Protein AF-A0A7C1Y4C8-F1 (afdb_monomer)

Secondary structure (DSSP, 8-state):
----HHHHHHHHHHHHHHHHHTT--HHHHHHHHHHHHHHHHHHHHHHHHHHHHHHT-HHHHHHHHHTTTTTT-SS--TT-SS--HHHHHHHHHHHHHHHHHH-HHHHHHHHTSSSHHHHHHHHHHHHHHTTTHIIIIIHHHHHHHHHHHTTSS-PPEEEETTEEEE-TTTHHHHHHHHHSPTTHHHHHHHHHHHHHHHHHHHHHHHHHHIIIIIIIHHH-TT--HHHHHHHHHHHHHHHHHHHHHHHHHHHHHGGG-HHHHHHHHHHHHHHHHHHHHHHHHH-TT--HHHHHHHHHHHHHHHHHHHHHHHHH-SSS-S---SHHHHHHHHS-HHHHHHHHHHHHHHHHHHHHHHSPPPPGGGTTTTSTTT--HHHHHHHHHT--HHHHHHHHHHHHHHHHHHHHHHHTT-

Radius of gyration: 23.5 Å; Cα contacts (8 Å, |Δi|>4): 437; chains: 1; bounding box: 60×48×64 Å

Sequence (410 aa):
FVLDAFWIGALLTVILTGIYTVLGGLRAVVYTDTAQTVILLIGSFFITFFGLQKLGGWSELQMICRDNAANFALWRPNTDPDFPWLGVLIASPIIGIWYWCTDQYIVQRALSAKDLKNARRGALWGSFLKVWPVMIFLVPGLIGYAMHQKGLIEIPTKITDGQQGLDGDQVFAVMVSSLLPAGLRGLVVGGLLAALMSSLSSLFNSCASLFTVDIYEKINPKASERHLVSVGRVATVVVVAMGIIWIPVMQRISQGGLYKYLQSVQGYLAPPITAVFLLGLFCKRINGKGAVAGLAIGFIVGMAKLIIQALTGGDDPYITSPGWLVYVGEYNFLFATGWLLLISILSIVGVSLLTAPPKYEKIAELTYATVTPEQRREIRESWGLAEVLLTVLVLGLVLGLYVYFSFWLR

Structure (mmCIF, N/CA/C/O backbone):
data_AF-A0A7C1Y4C8-F1
#
_entry.id   AF-A0A7C1Y4C8-F1
#
loop_
_atom_site.group_PDB
_atom_site.id
_atom_site.type_symbol
_atom_site.label_atom_id
_atom_site.label_alt_id
_atom_site.label_comp_id
_atom_site.label_asym_id
_atom_site.label_entity_id
_atom_site.label_seq_id
_atom_site.pdbx_PDB_ins_code
_atom_site.Cartn_x
_atom_site.Cartn_y
_atom_site.Cartn_z
_atom_site.occupancy
_atom_site.B_iso_or_equiv
_atom_site.auth_seq_id
_atom_site.auth_comp_id
_atom_site.auth_asym_id
_atom_site.auth_atom_id
_atom_site.pdbx_PDB_model_num
ATOM 1 N N . PHE A 1 1 ? 28.586 15.899 2.818 1.00 51.50 1 PHE A N 1
ATOM 2 C CA . PHE A 1 1 ? 27.221 16.171 2.334 1.00 51.50 1 PHE A CA 1
ATOM 3 C C . PHE A 1 1 ? 27.323 17.168 1.197 1.00 51.50 1 PHE A C 1
ATOM 5 O O . PHE A 1 1 ? 27.641 18.321 1.452 1.00 51.50 1 PHE A O 1
ATOM 12 N N . VAL A 1 2 ? 27.149 16.721 -0.045 1.00 50.31 2 VAL A N 1
ATOM 13 C CA . VAL A 1 2 ? 26.992 17.627 -1.191 1.00 50.31 2 VAL A CA 1
ATOM 14 C C . VAL A 1 2 ? 25.490 17.723 -1.442 1.00 50.31 2 VAL A C 1
ATOM 16 O O . VAL A 1 2 ? 24.830 16.691 -1.532 1.00 50.31 2 VAL A O 1
ATOM 19 N N . LEU A 1 3 ? 24.942 18.940 -1.468 1.00 66.25 3 LEU A N 1
ATOM 20 C CA . LEU A 1 3 ? 23.558 19.192 -1.877 1.00 66.25 3 LEU A CA 1
ATOM 21 C C . LEU A 1 3 ? 23.456 18.927 -3.382 1.00 66.25 3 LEU A C 1
ATOM 23 O O . LEU A 1 3 ? 23.720 19.809 -4.195 1.00 66.25 3 LEU A O 1
ATOM 27 N N . ASP A 1 4 ? 23.147 17.690 -3.745 1.00 74.50 4 ASP A N 1
ATOM 28 C CA . ASP A 1 4 ? 22.842 17.307 -5.117 1.00 74.50 4 ASP A CA 1
ATOM 29 C C . ASP A 1 4 ? 21.378 17.636 -5.472 1.00 74.50 4 ASP A C 1
ATOM 31 O O . ASP A 1 4 ? 20.583 18.104 -4.646 1.00 74.50 4 ASP A O 1
ATOM 35 N N . ALA A 1 5 ? 21.009 17.406 -6.733 1.00 74.69 5 ALA A N 1
ATOM 36 C CA . ALA A 1 5 ? 19.654 17.653 -7.220 1.00 74.69 5 ALA A CA 1
ATOM 37 C C . ALA A 1 5 ? 18.587 16.863 -6.437 1.00 74.69 5 ALA A C 1
ATOM 39 O O . ALA A 1 5 ? 17.460 17.340 -6.293 1.00 74.69 5 ALA A O 1
ATOM 40 N N . PHE A 1 6 ? 18.945 15.693 -5.894 1.00 77.81 6 PHE A N 1
ATOM 41 C CA . PHE A 1 6 ? 18.058 14.899 -5.052 1.00 77.81 6 PHE A CA 1
ATOM 42 C C . PHE A 1 6 ? 17.766 15.618 -3.731 1.00 77.81 6 PHE A C 1
ATOM 44 O O . PHE A 1 6 ? 16.597 15.820 -3.401 1.00 77.81 6 PHE A O 1
ATOM 51 N N . TRP A 1 7 ? 18.795 16.074 -3.008 1.00 80.94 7 TRP A N 1
ATOM 52 C CA . TRP A 1 7 ? 18.614 16.800 -1.747 1.00 80.94 7 TRP A CA 1
ATOM 53 C C . TRP A 1 7 ? 17.841 18.103 -1.934 1.00 80.94 7 TRP A C 1
ATOM 55 O O . TRP A 1 7 ? 16.947 18.403 -1.141 1.00 80.94 7 TRP A O 1
ATOM 65 N N . ILE A 1 8 ? 18.138 18.854 -2.997 1.00 81.94 8 ILE A N 1
ATOM 66 C CA . ILE A 1 8 ? 17.414 20.090 -3.318 1.00 81.94 8 ILE A CA 1
ATOM 67 C C . ILE A 1 8 ? 15.939 19.778 -3.595 1.00 81.94 8 ILE A C 1
ATOM 69 O O . ILE A 1 8 ? 15.065 20.407 -3.001 1.00 81.94 8 ILE A O 1
ATOM 73 N N . GLY A 1 9 ? 15.650 18.787 -4.445 1.00 81.38 9 GLY A N 1
ATOM 74 C CA . GLY A 1 9 ? 14.282 18.396 -4.786 1.00 81.38 9 GLY A CA 1
ATOM 75 C C . GLY A 1 9 ? 13.489 17.882 -3.583 1.00 81.38 9 GLY A C 1
ATOM 76 O O . GLY A 1 9 ? 12.346 18.298 -3.378 1.00 81.38 9 GLY A O 1
ATOM 77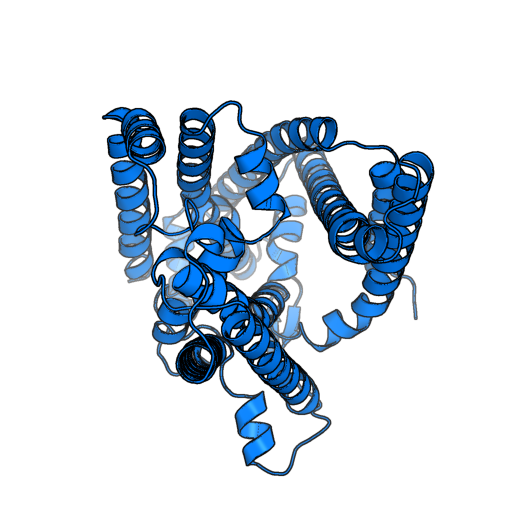 N N . ALA A 1 10 ? 14.098 17.031 -2.755 1.00 80.06 10 ALA A N 1
ATOM 78 C CA . ALA A 1 10 ? 13.474 16.478 -1.558 1.00 80.06 10 ALA A CA 1
ATOM 79 C C . ALA A 1 10 ? 13.148 17.574 -0.534 1.00 80.06 10 ALA A C 1
ATOM 81 O O . ALA A 1 10 ? 12.000 17.688 -0.101 1.00 80.06 10 ALA A O 1
ATOM 82 N N . LEU A 1 11 ? 14.124 18.424 -0.191 1.00 84.81 11 LEU A N 1
ATOM 83 C CA . LEU A 1 11 ? 13.928 19.508 0.774 1.00 84.81 11 LEU A CA 1
ATOM 84 C C . LEU A 1 11 ? 12.907 20.527 0.272 1.00 84.81 11 LEU A C 1
ATOM 86 O O . LEU A 1 11 ? 12.000 20.893 1.014 1.00 84.81 11 LEU A O 1
ATOM 90 N N . LEU A 1 12 ? 13.009 20.947 -0.991 1.00 84.38 12 LEU A N 1
ATOM 91 C CA . LEU A 1 12 ? 12.080 21.906 -1.583 1.00 84.38 12 LEU A CA 1
ATOM 92 C C . LEU A 1 12 ? 10.651 21.355 -1.586 1.00 84.38 12 LEU A C 1
ATOM 94 O O . LEU A 1 12 ? 9.732 22.050 -1.160 1.00 84.38 12 LEU A O 1
ATOM 98 N N . THR A 1 13 ? 10.460 20.093 -1.977 1.00 83.94 13 THR A N 1
ATOM 99 C CA . THR A 1 13 ? 9.134 19.455 -1.983 1.00 83.94 13 THR A CA 1
ATOM 100 C C . THR A 1 13 ? 8.558 19.356 -0.574 1.00 83.94 13 THR A C 1
ATOM 102 O O . THR A 1 13 ? 7.409 19.740 -0.357 1.00 83.94 13 THR A O 1
ATOM 105 N N . VAL A 1 14 ? 9.343 18.887 0.401 1.00 82.81 14 VAL A N 1
ATOM 106 C CA . VAL A 1 14 ? 8.894 18.722 1.791 1.00 82.81 14 VAL A CA 1
ATOM 107 C C . VAL A 1 14 ? 8.566 20.072 2.436 1.00 82.81 14 VAL A C 1
ATOM 109 O O . VAL A 1 14 ? 7.513 20.209 3.059 1.00 82.81 14 VAL A O 1
ATOM 112 N N . ILE A 1 15 ? 9.418 21.085 2.249 1.00 81.31 15 ILE A N 1
ATOM 113 C CA . ILE A 1 15 ? 9.235 22.421 2.834 1.00 81.31 15 ILE A CA 1
ATOM 114 C C . ILE A 1 15 ? 8.040 23.132 2.200 1.00 81.31 15 ILE A C 1
ATOM 116 O O . ILE A 1 15 ? 7.161 23.598 2.927 1.00 81.31 15 ILE A O 1
ATOM 120 N N . LEU A 1 16 ? 7.962 23.187 0.864 1.00 82.88 16 LEU A N 1
ATOM 121 C CA . LEU A 1 16 ? 6.824 23.809 0.181 1.00 82.88 16 LEU A CA 1
ATOM 122 C C . LEU A 1 16 ? 5.518 23.119 0.568 1.00 82.88 16 LEU A C 1
ATOM 124 O O . LEU A 1 16 ? 4.526 23.796 0.839 1.00 82.88 16 LEU A O 1
ATOM 128 N N . THR A 1 17 ? 5.542 21.788 0.674 1.00 80.56 17 THR A N 1
ATOM 129 C CA . THR A 1 17 ? 4.376 21.028 1.116 1.00 80.56 17 THR A CA 1
ATOM 130 C C . THR A 1 17 ? 3.965 21.370 2.535 1.00 80.56 17 THR A C 1
ATOM 132 O O . THR A 1 17 ? 2.789 21.644 2.773 1.00 80.56 17 THR A O 1
ATOM 135 N N . GLY A 1 18 ? 4.912 21.418 3.471 1.00 75.25 18 GLY A N 1
ATOM 136 C CA . GLY A 1 18 ? 4.643 21.829 4.846 1.00 75.25 18 GLY A CA 1
ATOM 137 C C . GLY A 1 18 ? 3.982 23.208 4.922 1.00 75.25 18 GLY A C 1
ATOM 138 O O . GLY A 1 18 ? 2.994 23.370 5.636 1.00 75.25 18 GLY A O 1
ATOM 139 N N . ILE A 1 19 ? 4.461 24.175 4.129 1.00 78.06 19 ILE A N 1
ATOM 140 C CA . ILE A 1 19 ? 3.929 25.546 4.106 1.00 78.06 19 ILE A CA 1
ATOM 141 C C . ILE A 1 19 ? 2.460 25.575 3.666 1.00 78.06 19 ILE A C 1
ATOM 143 O O . ILE A 1 19 ? 1.631 26.152 4.371 1.00 78.06 19 ILE A O 1
ATOM 147 N N . TYR A 1 20 ? 2.104 24.961 2.531 1.00 75.62 20 TYR A N 1
ATOM 148 C CA . TYR A 1 20 ? 0.720 25.050 2.048 1.00 75.62 20 TYR A CA 1
ATOM 149 C C . TYR A 1 20 ? -0.238 24.116 2.806 1.00 75.62 20 TYR A C 1
ATOM 151 O O . TYR A 1 20 ? -1.423 24.428 2.915 1.00 75.62 20 TYR A O 1
ATOM 159 N N . THR A 1 21 ? 0.253 23.012 3.386 1.00 73.56 21 THR A N 1
ATOM 160 C CA . THR A 1 21 ? -0.563 22.103 4.219 1.00 73.56 21 THR A CA 1
ATOM 161 C C . THR A 1 21 ? -1.145 22.824 5.428 1.00 73.56 21 THR A C 1
ATOM 163 O O . THR A 1 21 ? -2.288 22.594 5.799 1.00 73.56 21 THR A O 1
ATOM 166 N N . VAL A 1 22 ? -0.393 23.760 6.012 1.00 68.62 22 VAL A N 1
ATOM 167 C CA . VAL A 1 22 ? -0.859 24.586 7.139 1.00 68.62 22 VAL A CA 1
ATOM 168 C C . VAL A 1 22 ? -2.055 25.480 6.763 1.00 68.62 22 VAL A C 1
ATOM 170 O O . VAL A 1 22 ? -2.796 25.922 7.648 1.00 68.62 22 VAL A O 1
ATOM 173 N N . LEU A 1 23 ? -2.254 25.745 5.468 1.00 66.75 23 LEU A N 1
ATOM 174 C CA . LEU A 1 23 ? -3.291 26.631 4.933 1.00 66.75 23 LEU A CA 1
ATOM 175 C C . LEU A 1 23 ? -4.456 25.874 4.266 1.00 66.75 23 LEU A C 1
ATOM 177 O O . LEU A 1 23 ? -5.546 26.430 4.139 1.00 66.75 23 LEU A O 1
ATOM 181 N N . GLY A 1 24 ? -4.241 24.629 3.828 1.00 65.00 24 GLY A N 1
ATOM 182 C CA . GLY A 1 24 ? -5.200 23.840 3.053 1.00 65.00 24 GLY A CA 1
ATOM 183 C C . GLY A 1 24 ? -6.076 22.920 3.908 1.00 65.00 24 GLY A C 1
ATOM 184 O O . GLY A 1 24 ? -5.580 22.147 4.716 1.00 65.00 24 GLY A O 1
ATOM 185 N N . GLY A 1 25 ? -7.396 22.967 3.711 1.00 66.81 25 GLY A N 1
ATOM 186 C CA . GLY A 1 25 ? -8.341 22.023 4.326 1.00 66.81 25 GLY A CA 1
ATOM 187 C C . GLY A 1 25 ? -8.630 20.796 3.450 1.00 66.81 25 GLY A C 1
ATOM 188 O O . GLY A 1 25 ? -8.444 20.838 2.233 1.00 66.81 25 GLY A O 1
ATOM 189 N N . LEU A 1 26 ? -9.188 19.731 4.048 1.00 68.94 26 LEU A N 1
ATOM 190 C CA . LEU A 1 26 ? -9.503 18.447 3.388 1.00 68.94 26 LEU A CA 1
ATOM 191 C C . LEU A 1 26 ? -10.278 18.602 2.068 1.00 68.94 26 LEU A C 1
ATOM 193 O O . LEU A 1 26 ? -10.005 17.903 1.096 1.00 68.94 26 LEU A O 1
ATOM 197 N N . ARG A 1 27 ? -11.226 19.547 2.004 1.00 72.44 27 ARG A N 1
ATOM 198 C CA . ARG A 1 27 ? -12.011 19.807 0.789 1.00 72.44 27 ARG A CA 1
ATOM 199 C C . ARG A 1 27 ? -11.118 20.203 -0.387 1.00 72.44 27 ARG A C 1
ATOM 201 O O . ARG A 1 27 ? -11.294 19.657 -1.468 1.00 72.44 27 ARG A O 1
ATOM 208 N N . ALA A 1 28 ? -10.179 21.127 -0.183 1.00 71.38 28 ALA A N 1
ATOM 209 C CA . ALA A 1 28 ? -9.280 21.583 -1.242 1.00 71.38 28 ALA A CA 1
ATOM 210 C C . ALA A 1 28 ? -8.422 20.423 -1.770 1.00 71.38 28 ALA A C 1
ATOM 212 O O . ALA A 1 28 ? -8.345 20.237 -2.982 1.00 71.38 28 ALA A O 1
ATOM 213 N N . VAL A 1 29 ? -7.898 19.598 -0.856 1.00 71.44 29 VAL A N 1
ATOM 214 C CA . VAL A 1 29 ? -7.089 18.409 -1.170 1.00 71.44 29 VAL A CA 1
ATOM 215 C C . VAL A 1 29 ? -7.853 17.426 -2.065 1.00 71.44 29 VAL A C 1
ATOM 217 O O . VAL A 1 29 ? -7.333 16.963 -3.073 1.00 71.44 29 VAL A O 1
ATOM 220 N N . VAL A 1 30 ? -9.122 17.137 -1.759 1.00 78.75 30 VAL A N 1
ATOM 221 C CA . VAL A 1 30 ? -9.916 16.181 -2.554 1.00 78.75 30 VAL A CA 1
ATOM 222 C C . VAL A 1 30 ? -10.144 16.669 -3.993 1.00 78.75 30 VAL A C 1
ATOM 224 O O . VAL A 1 30 ? -10.073 15.872 -4.933 1.00 78.75 30 VAL A O 1
ATOM 227 N N . TYR A 1 31 ? -10.387 17.968 -4.197 1.00 79.75 31 TYR A N 1
ATOM 228 C CA . TYR A 1 31 ? -10.554 18.517 -5.549 1.00 79.75 31 TYR A CA 1
ATOM 229 C C . TYR A 1 31 ? -9.247 18.490 -6.344 1.00 79.75 31 TYR A C 1
ATOM 231 O O . TYR A 1 31 ? -9.260 18.100 -7.514 1.00 79.75 31 TYR A O 1
ATOM 239 N N . THR A 1 32 ? -8.123 18.858 -5.720 1.00 79.44 32 THR A N 1
ATOM 240 C CA . THR A 1 32 ? -6.816 18.811 -6.386 1.00 79.44 32 THR A CA 1
ATOM 241 C C . THR A 1 32 ? -6.426 17.382 -6.752 1.00 79.44 32 THR A C 1
ATOM 243 O O . THR A 1 32 ? -6.004 17.149 -7.882 1.00 79.44 32 THR A O 1
ATOM 246 N N . ASP A 1 33 ? -6.669 16.413 -5.868 1.00 81.75 33 ASP A N 1
ATOM 247 C CA . ASP A 1 33 ? -6.361 14.997 -6.110 1.00 81.75 33 ASP A CA 1
ATOM 248 C C . ASP A 1 33 ? -7.178 14.416 -7.257 1.00 81.75 33 ASP A C 1
ATOM 250 O O . ASP A 1 33 ? -6.674 13.628 -8.060 1.00 81.75 33 ASP A O 1
ATOM 254 N N . THR A 1 34 ? -8.442 14.828 -7.369 1.00 84.06 34 THR A N 1
ATOM 255 C CA . THR A 1 34 ? -9.320 14.384 -8.456 1.00 84.06 34 THR A CA 1
ATOM 256 C C . THR A 1 34 ? -8.766 14.832 -9.810 1.00 84.06 34 THR A C 1
ATOM 258 O O . THR A 1 34 ? -8.652 14.023 -10.731 1.00 84.06 34 THR A O 1
ATOM 261 N N . ALA A 1 35 ? -8.356 16.100 -9.925 1.00 84.31 35 ALA A N 1
ATOM 262 C CA . ALA A 1 35 ? -7.749 16.621 -11.149 1.00 84.31 35 ALA A CA 1
ATOM 263 C C . ALA A 1 35 ? -6.398 15.946 -11.456 1.00 84.31 35 ALA A C 1
ATOM 265 O O . ALA A 1 35 ? -6.149 15.539 -12.592 1.00 84.31 35 ALA A O 1
ATOM 266 N N . GLN A 1 36 ? -5.547 15.770 -10.440 1.00 84.12 36 GLN A N 1
ATOM 267 C CA . GLN A 1 36 ? -4.247 15.103 -10.570 1.00 84.12 36 GLN A CA 1
ATOM 268 C C . GLN A 1 36 ? -4.384 13.650 -11.026 1.00 84.12 36 GLN A C 1
ATOM 270 O O . GLN A 1 36 ? -3.620 13.204 -11.879 1.00 84.12 36 GLN A O 1
ATOM 275 N N . THR A 1 37 ? -5.379 12.925 -10.510 1.00 86.12 37 THR A N 1
ATOM 276 C CA . THR A 1 37 ? -5.639 11.532 -10.894 1.00 86.12 37 THR A CA 1
ATOM 277 C C . THR A 1 37 ? -5.870 11.418 -12.398 1.00 86.12 37 THR A C 1
ATOM 279 O O . THR A 1 37 ? -5.263 10.569 -13.046 1.00 86.12 37 THR A O 1
ATOM 282 N N . VAL A 1 38 ? -6.682 12.303 -12.985 1.00 87.81 38 VAL A N 1
ATOM 283 C CA . VAL A 1 38 ? -6.933 12.312 -14.436 1.00 87.81 38 VAL A CA 1
ATOM 284 C C . VAL A 1 38 ? -5.645 12.576 -15.216 1.00 87.81 38 VAL A C 1
ATOM 286 O O . VAL A 1 38 ? -5.346 11.859 -16.170 1.00 87.81 38 VAL A O 1
ATOM 289 N N . ILE A 1 39 ? -4.855 13.563 -14.787 1.00 86.88 39 ILE A N 1
ATOM 290 C CA . ILE A 1 39 ? -3.588 13.919 -15.438 1.00 86.88 39 ILE A CA 1
ATOM 291 C C . ILE A 1 39 ? -2.603 12.743 -15.414 1.00 86.88 39 ILE A C 1
ATOM 293 O O . ILE A 1 39 ? -2.011 12.417 -16.443 1.00 86.88 39 ILE A O 1
ATOM 297 N N . LEU A 1 40 ? -2.447 12.084 -14.264 1.00 86.19 40 LEU A N 1
ATOM 298 C CA . LEU A 1 40 ? -1.540 10.948 -14.119 1.00 86.19 40 LEU A CA 1
ATOM 299 C C . LEU A 1 40 ? -2.001 9.735 -14.928 1.00 86.19 40 LEU A C 1
ATOM 301 O O . LEU A 1 40 ? -1.173 9.101 -15.572 1.00 86.19 40 LEU A O 1
ATOM 305 N N . LEU A 1 41 ? -3.304 9.438 -14.960 1.00 88.94 41 LEU A N 1
ATOM 306 C CA . LEU A 1 41 ? -3.838 8.344 -15.776 1.00 88.94 41 LEU A CA 1
ATOM 307 C C . LEU A 1 41 ? -3.569 8.567 -17.268 1.00 88.94 41 LEU A C 1
ATOM 309 O O . LEU A 1 41 ? -3.124 7.648 -17.956 1.00 88.94 41 LEU A O 1
ATOM 313 N N . ILE A 1 42 ? -3.783 9.792 -17.757 1.00 88.69 42 ILE A N 1
ATOM 314 C CA . ILE A 1 42 ? -3.477 10.169 -19.142 1.00 88.69 42 ILE A CA 1
ATOM 315 C C . ILE A 1 42 ? -1.972 10.041 -19.408 1.00 88.69 42 ILE A C 1
ATOM 317 O O . ILE A 1 42 ? -1.565 9.449 -20.408 1.00 88.69 42 ILE A O 1
ATOM 321 N N . GLY A 1 43 ? -1.144 10.555 -18.497 1.00 88.56 43 GLY A N 1
ATOM 322 C CA . GLY A 1 43 ? 0.310 10.463 -18.579 1.00 88.56 43 GLY A CA 1
ATOM 323 C C . GLY A 1 43 ? 0.805 9.027 -18.699 1.00 88.56 43 GLY A C 1
ATOM 324 O O . GLY A 1 43 ? 1.519 8.691 -19.643 1.00 88.56 43 GLY A O 1
ATOM 325 N N . SER A 1 44 ? 0.379 8.163 -17.781 1.00 88.75 44 SER A N 1
ATOM 326 C CA . SER A 1 44 ? 0.791 6.763 -17.760 1.00 88.75 44 SER A CA 1
ATOM 327 C C . SER A 1 44 ? 0.256 5.966 -18.953 1.00 88.75 44 SER A C 1
ATOM 329 O O . SER A 1 44 ? 0.963 5.105 -19.481 1.00 88.75 44 SER A O 1
ATOM 331 N N . PHE A 1 45 ? -0.950 6.280 -19.441 1.00 91.75 45 PHE A N 1
ATOM 332 C CA . PHE A 1 45 ? -1.465 5.706 -20.686 1.00 91.75 45 PHE A CA 1
ATOM 333 C C . PHE A 1 45 ? -0.552 6.040 -21.873 1.00 91.75 45 PHE A C 1
ATOM 335 O O . PHE A 1 45 ? -0.123 5.136 -22.590 1.00 91.75 45 PHE A O 1
ATOM 342 N N . PHE A 1 46 ? -0.189 7.315 -22.052 1.00 92.94 46 PHE A N 1
ATOM 343 C CA . PHE A 1 46 ? 0.681 7.727 -23.156 1.00 92.94 46 PHE A CA 1
ATOM 344 C C . PHE A 1 46 ? 2.100 7.168 -23.048 1.00 92.94 46 PHE A C 1
ATOM 346 O O . PHE A 1 46 ? 2.677 6.803 -24.069 1.00 92.94 46 PHE A O 1
ATOM 353 N N . ILE A 1 47 ? 2.657 7.052 -21.839 1.00 93.31 47 ILE A N 1
ATOM 354 C CA . ILE A 1 47 ? 3.956 6.391 -21.629 1.00 93.31 47 ILE A CA 1
ATOM 355 C C . ILE A 1 47 ? 3.900 4.942 -22.114 1.00 93.31 47 ILE A C 1
ATOM 357 O O . ILE A 1 47 ? 4.779 4.510 -22.857 1.00 93.31 47 ILE A O 1
ATOM 361 N N . THR A 1 48 ? 2.851 4.210 -21.734 1.00 93.88 48 THR A N 1
ATOM 362 C CA . THR A 1 48 ? 2.650 2.815 -22.153 1.00 93.88 48 THR A CA 1
ATOM 363 C C . THR A 1 48 ? 2.497 2.721 -23.672 1.00 93.88 48 THR A C 1
ATOM 365 O O . THR A 1 48 ? 3.159 1.910 -24.317 1.00 93.88 48 THR A O 1
ATOM 368 N N . PHE A 1 49 ? 1.668 3.591 -24.255 1.00 94.44 49 PHE A N 1
ATOM 369 C CA . PHE A 1 49 ? 1.401 3.630 -25.690 1.00 94.44 49 PHE A CA 1
ATOM 370 C C . PHE A 1 49 ? 2.662 3.931 -26.513 1.00 94.44 49 PHE A C 1
ATOM 372 O O . PHE A 1 49 ? 3.031 3.140 -27.380 1.00 94.44 49 PHE A O 1
ATOM 379 N N . PHE A 1 50 ? 3.360 5.035 -26.224 1.00 95.00 50 PHE A N 1
ATOM 380 C CA . PHE A 1 50 ? 4.574 5.412 -26.953 1.00 95.00 50 PHE A CA 1
ATOM 381 C C . PHE A 1 50 ? 5.726 4.440 -26.703 1.00 95.00 50 PHE A C 1
ATOM 383 O O . PHE A 1 50 ? 6.517 4.186 -27.611 1.00 95.00 50 PHE A O 1
ATOM 390 N N . GLY A 1 51 ? 5.813 3.875 -25.496 1.00 95.69 51 GLY A N 1
ATOM 391 C CA . GLY A 1 51 ? 6.787 2.843 -25.164 1.00 95.69 51 GLY A CA 1
ATOM 392 C C . GLY A 1 51 ? 6.603 1.592 -26.021 1.00 95.69 51 GLY A C 1
ATOM 393 O O . GLY A 1 51 ? 7.542 1.173 -26.693 1.00 95.69 51 GLY A O 1
ATOM 394 N N . LEU A 1 52 ? 5.382 1.046 -26.090 1.00 96.19 52 LEU A N 1
ATOM 395 C CA . LEU A 1 52 ? 5.079 -0.097 -26.961 1.00 96.19 52 LEU A CA 1
ATOM 396 C C . LEU A 1 52 ? 5.297 0.238 -28.437 1.00 96.19 52 LEU A C 1
ATOM 398 O O . LEU A 1 52 ? 5.883 -0.567 -29.159 1.00 96.19 52 LEU A O 1
ATOM 402 N N . GLN A 1 53 ? 4.873 1.423 -28.883 1.00 95.69 53 GLN A N 1
ATOM 403 C CA . GLN A 1 53 ? 5.056 1.856 -30.267 1.00 95.69 53 GLN A CA 1
ATOM 404 C C . GLN A 1 53 ? 6.539 1.887 -30.663 1.00 95.69 53 GLN A C 1
ATOM 406 O O . GLN A 1 53 ? 6.891 1.364 -31.717 1.00 95.69 53 GLN A O 1
ATOM 411 N N . LYS A 1 54 ? 7.412 2.466 -29.826 1.00 95.19 54 LYS A N 1
ATOM 412 C CA . LYS A 1 54 ? 8.859 2.513 -30.092 1.00 95.19 54 LYS A CA 1
ATOM 413 C C . LYS A 1 54 ? 9.536 1.151 -29.957 1.00 95.19 54 LYS A C 1
ATOM 415 O O . LYS A 1 54 ? 10.507 0.897 -30.661 1.00 95.19 54 LYS A O 1
ATOM 420 N N . LEU A 1 55 ? 9.055 0.295 -29.057 1.00 96.38 55 LEU A N 1
ATOM 421 C CA . LEU A 1 55 ? 9.639 -1.025 -28.832 1.00 96.38 55 LEU A CA 1
ATOM 422 C C . LEU A 1 55 ? 9.414 -1.977 -30.018 1.00 96.38 55 LEU A C 1
ATOM 424 O O . LEU A 1 55 ? 10.291 -2.788 -30.320 1.00 96.38 55 LEU A O 1
ATOM 428 N N . GLY A 1 56 ? 8.260 -1.859 -30.685 1.00 95.38 56 GLY A N 1
ATOM 429 C CA . GLY A 1 56 ? 7.800 -2.779 -31.735 1.00 95.38 56 GLY A CA 1
ATOM 430 C C . GLY A 1 56 ? 6.499 -3.520 -31.393 1.00 95.38 56 GLY A C 1
ATOM 431 O O . GLY A 1 56 ? 6.109 -4.441 -32.103 1.00 95.38 56 GLY A O 1
ATOM 432 N N . GLY A 1 57 ? 5.807 -3.118 -30.324 1.00 96.00 57 GLY A N 1
ATOM 433 C CA . GLY A 1 57 ? 4.529 -3.678 -29.889 1.00 96.00 57 GLY A CA 1
ATOM 434 C C . GLY A 1 57 ? 4.641 -4.709 -28.764 1.00 96.00 57 GLY A C 1
ATOM 435 O O . GLY A 1 57 ? 5.705 -4.958 -28.200 1.00 96.00 57 GLY A O 1
ATOM 436 N N . TRP A 1 58 ? 3.497 -5.301 -28.414 1.00 96.19 58 TRP A N 1
ATOM 437 C CA . TRP A 1 58 ? 3.385 -6.236 -27.290 1.00 96.19 58 TRP A CA 1
ATOM 438 C C . TRP A 1 58 ? 4.124 -7.560 -27.524 1.00 96.19 58 TRP A C 1
ATOM 440 O O . TRP A 1 58 ? 4.747 -8.092 -26.610 1.00 96.19 58 TRP A O 1
ATOM 450 N N . SER A 1 59 ? 4.094 -8.081 -28.752 1.00 95.56 59 SER A N 1
ATOM 451 C CA . SER A 1 59 ? 4.789 -9.328 -29.097 1.00 95.56 59 SER A CA 1
ATOM 452 C C . SER A 1 59 ? 6.302 -9.204 -28.926 1.00 95.56 59 SER A C 1
ATOM 454 O O . SER A 1 59 ? 6.944 -10.129 -28.437 1.00 95.56 59 SER A O 1
ATOM 456 N N . GLU A 1 60 ? 6.856 -8.040 -29.259 1.00 95.88 60 GLU A N 1
ATOM 457 C CA . GLU A 1 60 ? 8.275 -7.753 -29.066 1.00 95.88 60 GLU A CA 1
ATOM 458 C C . GLU A 1 60 ? 8.638 -7.655 -27.580 1.00 95.88 60 GLU A C 1
ATOM 460 O O . GLU A 1 60 ? 9.647 -8.207 -27.149 1.00 95.88 60 GLU A O 1
ATOM 465 N N . LEU A 1 61 ? 7.777 -7.015 -26.777 1.00 96.62 61 LEU A N 1
ATOM 466 C CA . LEU A 1 61 ? 7.922 -6.993 -25.320 1.00 96.62 61 LEU A CA 1
ATOM 467 C C . LEU A 1 61 ? 7.989 -8.413 -24.752 1.00 96.62 61 LEU A C 1
ATOM 469 O O . LEU A 1 61 ? 8.884 -8.719 -23.971 1.00 96.62 61 LEU A O 1
ATOM 473 N N . GLN A 1 62 ? 7.067 -9.288 -25.162 1.00 95.56 62 GLN A N 1
ATOM 474 C CA . GLN A 1 62 ? 7.059 -10.682 -24.722 1.00 95.56 62 GLN A CA 1
ATOM 475 C C . GLN A 1 62 ? 8.328 -11.421 -25.151 1.00 95.56 62 GLN A C 1
ATOM 477 O O . GLN A 1 62 ? 8.879 -12.165 -24.347 1.00 95.56 62 GLN A O 1
ATOM 482 N N . MET A 1 63 ? 8.805 -11.211 -26.382 1.00 95.06 63 MET A N 1
ATOM 483 C CA . MET A 1 63 ? 10.026 -11.847 -26.881 1.00 95.06 63 MET A CA 1
ATOM 484 C C . MET A 1 63 ? 11.237 -11.491 -26.015 1.00 95.06 63 MET A C 1
ATOM 486 O O . MET A 1 63 ? 11.928 -12.390 -25.553 1.00 95.06 63 MET A O 1
ATOM 490 N N . ILE A 1 64 ? 11.438 -10.206 -25.720 1.00 94.94 64 ILE A N 1
ATOM 491 C CA . ILE A 1 64 ? 12.574 -9.745 -24.907 1.00 94.94 64 ILE A CA 1
ATOM 492 C C . ILE A 1 64 ? 12.426 -10.185 -23.444 1.00 94.94 64 ILE A C 1
ATOM 494 O O . ILE A 1 64 ? 13.391 -10.591 -22.803 1.00 94.94 64 ILE A O 1
ATOM 498 N N . CYS A 1 65 ? 11.213 -10.130 -22.888 1.00 94.81 65 CYS A N 1
ATOM 499 C CA . CYS A 1 65 ? 10.977 -10.543 -21.506 1.00 94.81 65 CYS A CA 1
ATOM 500 C C . CYS A 1 65 ? 11.094 -12.062 -21.298 1.00 94.81 65 CYS A C 1
ATOM 502 O O . CYS A 1 65 ? 11.327 -12.483 -20.164 1.00 94.81 65 CYS A O 1
ATOM 504 N N . ARG A 1 66 ? 10.948 -12.888 -22.346 1.00 94.12 66 ARG A N 1
ATOM 505 C CA . ARG A 1 66 ? 11.081 -14.354 -22.255 1.00 94.12 66 ARG A CA 1
ATOM 506 C C . ARG A 1 66 ? 12.477 -14.790 -21.827 1.00 94.12 66 ARG A C 1
ATOM 508 O O . ARG A 1 66 ? 12.581 -15.704 -21.012 1.00 94.12 66 ARG A O 1
ATOM 515 N N . ASP A 1 67 ? 13.514 -14.087 -22.275 1.00 90.75 67 ASP A N 1
ATOM 516 C CA . ASP A 1 67 ? 14.903 -14.364 -21.884 1.00 90.75 67 ASP A CA 1
ATOM 517 C C . ASP A 1 67 ? 15.119 -14.219 -20.369 1.00 90.75 67 ASP A C 1
ATOM 519 O O . ASP A 1 67 ? 16.016 -14.832 -19.794 1.00 90.75 67 ASP A O 1
ATOM 523 N N . ASN A 1 68 ? 14.248 -13.458 -19.698 1.00 90.00 68 ASN A N 1
ATOM 524 C CA . ASN A 1 68 ? 14.267 -13.248 -18.257 1.00 90.00 68 ASN A CA 1
ATOM 525 C C . ASN A 1 68 ? 12.924 -13.613 -17.590 1.00 90.00 68 ASN A C 1
ATOM 527 O O . ASN A 1 68 ? 12.507 -12.997 -16.603 1.00 90.00 68 ASN A O 1
ATOM 531 N N . ALA A 1 69 ? 12.226 -14.623 -18.125 1.00 89.88 69 ALA A N 1
ATOM 532 C CA . ALA A 1 69 ? 10.864 -14.968 -17.714 1.00 89.88 69 ALA A CA 1
ATOM 533 C C . ALA A 1 69 ? 10.731 -15.297 -16.222 1.00 89.88 69 ALA A C 1
ATOM 535 O O . ALA A 1 69 ? 9.708 -14.981 -15.620 1.00 89.88 69 ALA A O 1
ATOM 536 N N . ALA A 1 70 ? 11.762 -15.887 -15.610 1.00 88.31 70 ALA A N 1
ATOM 537 C CA . ALA A 1 70 ? 11.771 -16.182 -14.178 1.00 88.31 70 ALA A CA 1
ATOM 538 C C . ALA A 1 70 ? 11.643 -14.907 -13.325 1.00 88.31 70 ALA A C 1
ATOM 540 O O . ALA A 1 70 ? 10.914 -14.895 -12.333 1.00 88.31 70 ALA A O 1
ATOM 541 N N . ASN A 1 71 ? 12.289 -13.813 -13.741 1.00 85.94 71 ASN A N 1
ATOM 542 C CA . ASN A 1 71 ? 12.243 -12.553 -13.007 1.00 85.94 71 ASN A CA 1
ATOM 543 C C . ASN A 1 71 ? 10.922 -11.798 -13.188 1.00 85.94 71 ASN A C 1
ATOM 545 O O . ASN A 1 71 ? 10.530 -11.059 -12.284 1.00 85.94 71 ASN A O 1
ATOM 549 N N . PHE A 1 72 ? 10.223 -12.020 -14.302 1.00 90.12 72 PHE A N 1
ATOM 550 C CA . PHE A 1 72 ? 8.935 -11.396 -14.620 1.00 90.12 72 PHE A CA 1
ATOM 551 C C . PHE A 1 72 ? 7.728 -12.326 -14.425 1.00 90.12 72 PHE A C 1
ATOM 553 O O . PHE A 1 72 ? 6.607 -12.007 -14.833 1.00 90.12 72 PHE A O 1
ATOM 560 N N . ALA A 1 73 ? 7.944 -13.486 -13.806 1.00 90.06 73 ALA A N 1
ATOM 561 C CA . ALA A 1 73 ? 6.882 -14.409 -13.457 1.00 90.06 73 ALA A CA 1
ATOM 562 C C . ALA A 1 73 ? 6.029 -13.829 -12.323 1.00 90.06 73 ALA A C 1
ATOM 564 O O . ALA A 1 73 ? 6.549 -13.408 -11.290 1.00 90.06 73 ALA A O 1
ATOM 565 N N . LEU A 1 74 ? 4.705 -13.878 -12.490 1.00 90.69 74 LEU A N 1
ATOM 566 C CA . LEU A 1 74 ? 3.758 -13.519 -11.431 1.00 90.69 74 LEU A CA 1
ATOM 567 C C . LEU A 1 74 ? 3.916 -14.424 -10.198 1.00 90.69 74 LEU A C 1
ATOM 569 O O . LEU A 1 74 ? 3.822 -13.965 -9.063 1.00 90.69 74 LEU A O 1
ATOM 573 N N . TRP A 1 75 ? 4.161 -15.715 -10.431 1.00 92.38 75 TRP A N 1
ATOM 574 C CA . TRP A 1 75 ? 4.302 -16.729 -9.390 1.00 92.38 75 TRP A CA 1
ATOM 575 C C . TRP A 1 75 ? 5.764 -17.141 -9.240 1.00 92.38 75 TRP A C 1
ATOM 577 O O . TRP A 1 75 ? 6.246 -18.034 -9.938 1.00 92.38 75 TRP A O 1
ATOM 587 N N . ARG A 1 76 ? 6.466 -16.480 -8.319 1.00 92.56 76 ARG A N 1
ATOM 588 C CA . ARG A 1 76 ? 7.850 -16.807 -7.959 1.00 92.56 76 ARG A CA 1
ATOM 589 C C . ARG A 1 76 ? 7.905 -17.974 -6.971 1.00 92.56 76 ARG A C 1
ATOM 591 O O . ARG A 1 76 ? 7.009 -18.083 -6.133 1.00 92.56 76 ARG A O 1
ATOM 598 N N . PRO A 1 77 ? 8.918 -18.857 -7.046 1.00 93.69 77 PRO A N 1
ATOM 599 C CA . PRO A 1 77 ? 9.033 -20.009 -6.154 1.00 93.69 77 PRO A CA 1
ATOM 600 C C . PRO A 1 77 ? 9.146 -19.580 -4.685 1.00 93.69 77 PRO A C 1
ATOM 602 O O . PRO A 1 77 ? 9.560 -18.468 -4.380 1.00 93.69 77 PRO A O 1
ATOM 605 N N . ASN A 1 78 ? 8.835 -20.482 -3.750 1.00 94.50 78 ASN A N 1
ATOM 606 C CA . ASN A 1 78 ? 8.956 -20.179 -2.315 1.00 94.50 78 ASN A CA 1
ATOM 607 C C . ASN A 1 78 ? 10.405 -19.973 -1.841 1.00 94.50 78 ASN A C 1
ATOM 609 O O . ASN A 1 78 ? 10.613 -19.516 -0.723 1.00 94.50 78 ASN A O 1
ATOM 613 N N . THR A 1 79 ? 11.386 -20.319 -2.674 1.00 92.00 79 THR A N 1
ATOM 614 C CA . THR A 1 79 ? 12.809 -20.050 -2.448 1.00 92.00 79 THR A CA 1
ATOM 615 C C . THR A 1 79 ? 13.220 -18.640 -2.867 1.00 92.00 79 THR A C 1
ATOM 617 O O . THR A 1 79 ? 14.372 -18.276 -2.659 1.00 92.00 79 THR A O 1
ATOM 620 N N . ASP A 1 80 ? 12.329 -17.865 -3.497 1.00 91.00 80 ASP A N 1
ATOM 621 C CA . ASP A 1 80 ? 12.612 -16.474 -3.837 1.00 91.00 80 ASP A CA 1
ATOM 622 C C . ASP A 1 80 ? 12.825 -15.659 -2.547 1.00 91.00 80 ASP A C 1
ATOM 624 O O . ASP A 1 80 ? 11.990 -15.739 -1.639 1.00 91.00 80 ASP A O 1
ATOM 628 N N . PRO A 1 81 ? 13.931 -14.905 -2.430 1.00 86.12 81 PRO A N 1
ATOM 629 C CA . PRO A 1 81 ? 14.264 -14.191 -1.201 1.00 86.12 81 PRO A CA 1
ATOM 630 C C . PRO A 1 81 ? 13.359 -12.977 -0.951 1.00 86.12 81 PRO A C 1
ATOM 632 O O . PRO A 1 81 ? 13.215 -12.557 0.200 1.00 86.12 81 PRO A O 1
ATOM 635 N N . ASP A 1 82 ? 12.708 -12.442 -1.987 1.00 87.62 82 ASP A N 1
ATOM 636 C CA . ASP A 1 82 ? 11.978 -11.177 -1.925 1.00 87.62 82 ASP A CA 1
ATOM 637 C C . ASP A 1 82 ? 10.467 -11.394 -1.910 1.00 87.62 82 ASP A C 1
ATOM 639 O O . ASP A 1 82 ? 9.781 -10.998 -0.963 1.00 87.62 82 ASP A O 1
ATOM 643 N N . PHE A 1 83 ? 9.950 -12.058 -2.944 1.00 92.62 83 PHE A N 1
ATOM 644 C CA . PHE A 1 83 ? 8.523 -12.189 -3.225 1.00 92.62 83 PHE A CA 1
ATOM 645 C C . PHE A 1 83 ? 8.098 -13.647 -3.480 1.00 92.62 83 PHE A C 1
ATOM 647 O O . PHE A 1 83 ? 7.507 -13.937 -4.524 1.00 92.62 83 PHE A O 1
ATOM 654 N N . PRO A 1 84 ? 8.331 -14.581 -2.535 1.00 95.25 84 PRO A N 1
ATOM 655 C CA . PRO A 1 84 ? 7.820 -15.946 -2.640 1.00 95.25 84 PRO A CA 1
ATOM 656 C C . PRO A 1 84 ? 6.289 -15.940 -2.723 1.00 95.25 84 PRO A C 1
ATOM 658 O O . PRO A 1 84 ? 5.625 -15.275 -1.921 1.00 95.25 84 PRO A O 1
ATOM 661 N N . TRP A 1 85 ? 5.709 -16.701 -3.659 1.00 95.19 85 TRP A N 1
ATOM 662 C CA . TRP A 1 85 ? 4.266 -16.642 -3.939 1.00 95.19 85 TRP A CA 1
ATOM 663 C C . TRP A 1 85 ? 3.390 -16.861 -2.698 1.00 95.19 85 TRP A C 1
ATOM 665 O O . TRP A 1 85 ? 2.397 -16.156 -2.508 1.00 95.19 85 TRP A O 1
ATOM 675 N N . LEU A 1 86 ? 3.765 -17.809 -1.830 1.00 96.25 86 LEU A N 1
ATOM 676 C CA . LEU A 1 86 ? 3.003 -18.110 -0.620 1.00 96.25 86 LEU A CA 1
ATOM 677 C C . LEU A 1 86 ? 3.094 -16.962 0.388 1.00 96.25 86 LEU A C 1
ATOM 679 O O . LEU A 1 86 ? 2.093 -16.607 1.008 1.00 96.25 86 LEU A O 1
ATOM 683 N N . GLY A 1 87 ? 4.275 -16.353 0.519 1.00 96.19 87 GLY A N 1
ATOM 684 C CA . GLY A 1 87 ? 4.474 -15.175 1.357 1.00 96.19 87 GLY A CA 1
ATOM 685 C C . GLY A 1 87 ? 3.590 -14.019 0.896 1.00 96.19 87 GLY A C 1
ATOM 686 O O . GLY A 1 87 ? 2.894 -13.419 1.712 1.00 96.19 87 GLY A O 1
ATOM 687 N N . VAL A 1 88 ? 3.539 -13.760 -0.415 1.00 95.50 88 VAL A N 1
ATOM 688 C CA . VAL A 1 88 ? 2.672 -12.726 -1.004 1.00 95.50 88 VAL A CA 1
ATOM 689 C C . VAL A 1 88 ? 1.200 -12.999 -0.677 1.00 95.50 88 VAL A C 1
ATOM 691 O O . VAL A 1 88 ? 0.513 -12.108 -0.184 1.00 95.50 88 VAL A O 1
ATOM 694 N N . LEU A 1 89 ? 0.714 -14.232 -0.859 1.00 95.44 89 LEU A N 1
ATOM 695 C CA . LEU A 1 89 ? -0.679 -14.582 -0.548 1.00 95.44 89 LEU A CA 1
ATOM 696 C C . LEU A 1 89 ? -1.042 -14.426 0.935 1.00 95.44 89 LEU A C 1
ATOM 698 O O . LEU A 1 89 ? -2.193 -14.128 1.243 1.00 95.44 89 LEU A O 1
ATOM 702 N N . ILE A 1 90 ? -0.085 -14.614 1.847 1.00 96.25 90 ILE A N 1
ATOM 703 C CA . ILE A 1 90 ? -0.295 -14.416 3.286 1.00 96.25 90 ILE A CA 1
ATOM 704 C C . ILE A 1 90 ? -0.274 -12.924 3.632 1.00 96.25 90 ILE A C 1
ATOM 706 O O . ILE A 1 90 ? -1.181 -12.425 4.297 1.00 96.25 90 ILE A O 1
ATOM 710 N N . ALA A 1 91 ? 0.757 -12.201 3.196 1.00 96.88 91 ALA A N 1
ATOM 711 C CA . ALA A 1 91 ? 0.998 -10.828 3.618 1.00 96.88 91 ALA A CA 1
ATOM 712 C C . ALA A 1 91 ? 0.085 -9.813 2.918 1.00 96.88 91 ALA A C 1
ATOM 714 O O . ALA A 1 91 ? -0.344 -8.847 3.551 1.00 96.88 91 ALA A O 1
ATOM 715 N N . SER A 1 92 ? -0.245 -10.012 1.637 1.00 94.94 92 SER A N 1
ATOM 716 C CA . SER A 1 92 ? -1.034 -9.045 0.864 1.00 94.94 92 SER A CA 1
ATOM 717 C C . SER A 1 92 ? -2.431 -8.788 1.442 1.00 94.94 92 SER A C 1
ATOM 719 O O . SER A 1 92 ? -2.790 -7.616 1.543 1.00 94.94 92 SER A O 1
ATOM 721 N N . PRO A 1 93 ? -3.218 -9.793 1.882 1.00 95.94 93 PRO A N 1
ATOM 722 C CA . PRO A 1 93 ? -4.486 -9.538 2.567 1.00 95.94 93 PRO A CA 1
ATOM 723 C C . PRO A 1 93 ? -4.312 -8.786 3.889 1.00 95.94 93 PRO A C 1
ATOM 725 O O . PRO A 1 93 ? -5.107 -7.902 4.192 1.00 95.94 93 PRO A O 1
ATOM 728 N N . ILE A 1 94 ? -3.263 -9.098 4.659 1.00 97.25 94 ILE A N 1
ATOM 729 C CA . ILE A 1 94 ? -2.992 -8.460 5.956 1.00 97.25 94 ILE A CA 1
ATOM 730 C C . ILE A 1 94 ? -2.697 -6.974 5.752 1.00 97.25 94 ILE A C 1
ATOM 732 O O . ILE A 1 94 ? -3.382 -6.113 6.300 1.00 97.25 94 ILE A O 1
ATOM 736 N N . ILE A 1 95 ? -1.713 -6.675 4.903 1.00 96.06 95 ILE A N 1
ATOM 737 C CA . ILE A 1 95 ? -1.324 -5.303 4.570 1.00 96.06 95 ILE A CA 1
ATOM 738 C C . ILE A 1 95 ? -2.488 -4.578 3.887 1.00 96.06 95 ILE A C 1
ATOM 740 O O . ILE A 1 95 ? -2.747 -3.418 4.185 1.00 96.06 95 ILE A O 1
ATOM 744 N N . GLY A 1 96 ? -3.229 -5.262 3.011 1.00 95.06 96 GLY A N 1
ATOM 745 C CA . GLY A 1 96 ? -4.378 -4.706 2.306 1.00 95.06 96 GLY A CA 1
ATOM 746 C C . GLY A 1 96 ? -5.510 -4.281 3.241 1.00 95.06 96 GLY A C 1
ATOM 747 O O . GLY A 1 96 ? -6.021 -3.176 3.092 1.00 95.06 96 GLY A O 1
ATOM 748 N N . ILE A 1 97 ? -5.887 -5.109 4.218 1.00 95.44 97 ILE A N 1
ATOM 749 C CA . ILE A 1 97 ? -6.933 -4.761 5.193 1.00 95.44 97 ILE A CA 1
ATOM 750 C C . ILE A 1 97 ? -6.491 -3.567 6.036 1.00 95.44 97 ILE A C 1
ATOM 752 O O . ILE A 1 97 ? -7.256 -2.618 6.189 1.00 95.44 97 ILE A O 1
ATOM 756 N N . TRP A 1 98 ? -5.254 -3.572 6.535 1.00 95.00 98 TRP A N 1
ATOM 757 C CA . TRP A 1 98 ? -4.713 -2.419 7.247 1.00 95.00 98 TRP A CA 1
ATOM 758 C C . TRP A 1 98 ? -4.764 -1.148 6.386 1.00 95.00 98 TRP A C 1
ATOM 760 O O . TRP A 1 98 ? -5.361 -0.150 6.793 1.00 95.00 98 TRP A O 1
ATOM 770 N N . TYR A 1 99 ? -4.218 -1.204 5.173 1.00 93.69 99 TYR A N 1
ATOM 771 C CA . TYR A 1 99 ? -4.117 -0.051 4.286 1.00 93.69 99 TYR A CA 1
ATOM 772 C C . TYR A 1 99 ? -5.497 0.494 3.897 1.00 93.69 99 TYR A C 1
ATOM 774 O O . TYR A 1 99 ? -5.763 1.676 4.053 1.00 93.69 99 TYR A O 1
ATOM 782 N N . TRP A 1 100 ? -6.422 -0.351 3.438 1.00 93.56 100 TRP A N 1
ATOM 783 C CA . TRP A 1 100 ? -7.710 0.122 2.917 1.00 93.56 100 TRP A CA 1
ATOM 784 C C . TRP A 1 100 ? -8.772 0.374 3.986 1.00 93.56 100 TRP A C 1
ATOM 786 O O . TRP A 1 100 ? -9.673 1.181 3.757 1.00 93.56 100 TRP A O 1
ATOM 796 N N . CYS A 1 101 ? -8.711 -0.325 5.122 1.00 91.69 101 CYS A N 1
ATOM 797 C CA . CYS A 1 101 ? -9.771 -0.282 6.132 1.00 91.69 101 CYS A CA 1
ATOM 798 C C . CYS A 1 101 ? -9.368 0.436 7.421 1.00 91.69 101 CYS A C 1
ATOM 800 O O . CYS A 1 101 ? -10.249 0.710 8.233 1.00 91.69 101 CYS A O 1
ATOM 802 N N . THR A 1 102 ? -8.079 0.718 7.635 1.00 90.12 102 THR A N 1
ATOM 803 C CA . THR A 1 102 ? -7.601 1.321 8.893 1.00 90.12 102 THR A CA 1
ATOM 804 C C . THR A 1 102 ? -6.716 2.548 8.696 1.00 90.12 102 THR A C 1
ATOM 806 O O . THR A 1 102 ? -6.592 3.342 9.625 1.00 90.12 102 THR A O 1
ATOM 809 N N . ASP A 1 103 ? -6.134 2.746 7.508 1.00 88.25 103 ASP A N 1
ATOM 810 C CA . ASP A 1 103 ? -5.371 3.958 7.212 1.00 88.25 103 ASP A CA 1
ATOM 811 C C . ASP A 1 103 ? -6.292 5.184 7.245 1.00 88.25 103 ASP A C 1
ATOM 813 O O . ASP A 1 103 ? -7.243 5.305 6.462 1.00 88.25 103 ASP A O 1
ATOM 817 N N . GLN A 1 104 ? -5.992 6.101 8.165 1.00 83.19 104 GLN A N 1
ATOM 818 C CA . GLN A 1 104 ? -6.813 7.273 8.440 1.00 83.19 104 GLN A CA 1
ATOM 819 C C . GLN A 1 104 ? -7.030 8.132 7.193 1.00 83.19 104 GLN A C 1
ATOM 821 O O . GLN A 1 104 ? -8.131 8.641 6.991 1.00 83.19 104 GLN A O 1
ATOM 826 N N . TYR A 1 105 ? -6.026 8.253 6.322 1.00 80.62 105 TYR A N 1
ATOM 827 C CA . TYR A 1 105 ? -6.135 9.041 5.095 1.00 80.62 105 TYR A CA 1
ATOM 828 C C . TYR A 1 105 ? -7.220 8.497 4.152 1.00 80.62 105 TYR A C 1
ATOM 830 O O . TYR A 1 105 ? -7.957 9.259 3.520 1.00 80.62 105 TYR A O 1
ATOM 838 N N . ILE A 1 106 ? -7.347 7.172 4.073 1.00 87.44 106 ILE A N 1
ATOM 839 C CA . ILE A 1 106 ? -8.308 6.497 3.197 1.00 87.44 106 ILE A CA 1
ATOM 840 C C . ILE A 1 106 ? -9.680 6.434 3.864 1.00 87.44 106 ILE A C 1
ATOM 842 O O . ILE A 1 106 ? -10.688 6.812 3.258 1.00 87.44 106 ILE A O 1
ATOM 846 N N . VAL A 1 107 ? -9.725 6.011 5.127 1.00 88.75 107 VAL A N 1
ATOM 847 C CA . VAL A 1 107 ? -10.970 5.865 5.889 1.00 88.75 107 VAL A CA 1
ATOM 848 C C . VAL A 1 107 ? -11.685 7.207 6.029 1.00 88.75 107 VAL A C 1
ATOM 850 O O . VAL A 1 107 ? -12.898 7.275 5.835 1.00 88.75 107 VAL A O 1
ATOM 853 N N . GLN A 1 108 ? -10.956 8.304 6.257 1.00 83.69 108 GLN A N 1
ATOM 854 C CA . GLN A 1 108 ? -11.547 9.639 6.373 1.00 83.69 108 GLN A CA 1
ATOM 855 C C . GLN A 1 108 ? -12.298 10.066 5.103 1.00 83.69 108 GLN A C 1
ATOM 857 O O . GLN A 1 108 ? -13.326 10.740 5.191 1.00 83.69 108 GLN A O 1
ATOM 862 N N . ARG A 1 109 ? -11.846 9.644 3.916 1.00 86.19 109 ARG A N 1
ATOM 863 C CA . ARG A 1 109 ? -12.545 9.919 2.648 1.00 86.19 109 ARG A CA 1
ATOM 864 C C . ARG A 1 109 ? -13.844 9.138 2.531 1.00 86.19 109 ARG A C 1
ATOM 866 O O . ARG A 1 109 ? -14.842 9.701 2.091 1.00 86.19 109 ARG A O 1
ATOM 873 N N . ALA A 1 110 ? -13.844 7.876 2.956 1.00 90.06 110 ALA A N 1
ATOM 874 C CA . ALA A 1 110 ? -15.060 7.073 3.007 1.00 90.06 110 ALA A CA 1
ATOM 875 C C . ALA A 1 110 ? -16.072 7.649 4.014 1.00 90.06 110 ALA A C 1
ATOM 877 O O . ALA A 1 110 ? -17.250 7.765 3.689 1.00 90.06 110 ALA A O 1
ATOM 878 N N . LEU A 1 111 ? -15.606 8.085 5.190 1.00 89.38 111 LEU A N 1
ATOM 879 C CA . LEU A 1 111 ? -16.439 8.712 6.226 1.00 89.38 111 LEU A CA 1
ATOM 880 C C . LEU A 1 111 ? -16.967 10.099 5.830 1.00 89.38 111 LEU A C 1
ATOM 882 O O . LEU A 1 111 ? -17.979 10.541 6.361 1.00 89.38 111 LEU A O 1
ATOM 886 N N . SER A 1 112 ? -16.313 10.777 4.884 1.00 88.56 112 SER A N 1
ATOM 887 C CA . SER A 1 112 ? -16.765 12.070 4.348 1.00 88.56 112 SER A CA 1
ATOM 888 C C . SER A 1 112 ? -17.824 11.931 3.246 1.00 88.56 112 SER A C 1
ATOM 890 O O . SER A 1 112 ? -18.267 12.935 2.684 1.00 88.56 112 SER A O 1
ATOM 892 N N . ALA A 1 113 ? -18.208 10.703 2.883 1.00 92.38 113 ALA A N 1
ATOM 893 C CA . ALA A 1 113 ? -19.268 10.475 1.914 1.00 92.38 113 ALA A CA 1
ATOM 894 C C . ALA A 1 113 ? -20.631 10.911 2.473 1.00 92.38 113 ALA A C 1
ATOM 896 O O . ALA A 1 113 ? -20.882 10.862 3.672 1.00 92.38 113 ALA A O 1
ATOM 897 N N . LYS A 1 114 ? -21.542 11.294 1.573 1.00 92.44 114 LYS A N 1
ATOM 898 C CA . LYS A 1 114 ? -22.889 11.761 1.933 1.00 92.44 114 LYS A CA 1
ATOM 899 C C . LYS A 1 114 ? -23.699 10.730 2.731 1.00 92.44 114 LYS A C 1
ATOM 901 O O . LYS A 1 114 ? -24.493 11.105 3.585 1.00 92.44 114 LYS A O 1
ATOM 906 N N . ASP A 1 115 ? -23.544 9.457 2.388 1.00 94.25 115 ASP A N 1
ATOM 907 C CA . ASP A 1 115 ? -24.262 8.327 2.972 1.00 94.25 115 ASP A CA 1
ATOM 908 C C . ASP A 1 115 ? -23.513 7.014 2.670 1.00 94.25 115 ASP A C 1
ATOM 910 O O . ASP A 1 115 ? -22.589 6.977 1.844 1.00 94.25 115 ASP A O 1
ATOM 914 N N . LEU A 1 116 ? -23.935 5.917 3.310 1.00 94.00 116 LEU A N 1
ATOM 915 C CA . LEU A 1 116 ? -23.322 4.594 3.160 1.00 94.00 116 LEU A CA 1
ATOM 916 C C . LEU A 1 116 ? -23.325 4.089 1.707 1.00 94.00 116 LEU A C 1
ATOM 918 O O . LEU A 1 116 ? -22.393 3.409 1.270 1.00 94.00 116 LEU A O 1
ATOM 922 N N . LYS A 1 117 ? -24.359 4.429 0.929 1.00 94.88 117 LYS A N 1
ATOM 923 C CA . LYS A 1 117 ? -24.476 4.025 -0.478 1.00 94.88 117 LYS A CA 1
ATOM 924 C C . LYS A 1 117 ? -23.418 4.714 -1.339 1.00 94.88 117 LYS A C 1
ATOM 926 O O . LYS A 1 117 ? -22.772 4.056 -2.154 1.00 94.88 117 LYS A O 1
ATOM 931 N N . ASN A 1 118 ? -23.210 6.015 -1.148 1.00 95.00 118 ASN A N 1
ATOM 932 C CA . ASN A 1 118 ? -22.163 6.776 -1.824 1.00 95.00 118 ASN A CA 1
ATOM 933 C C . ASN A 1 118 ? -20.765 6.317 -1.392 1.00 95.00 118 ASN A C 1
ATOM 935 O O . ASN A 1 118 ? -19.916 6.115 -2.259 1.00 95.00 118 ASN A O 1
ATOM 939 N N . ALA A 1 119 ? -20.546 6.060 -0.097 1.00 95.19 119 ALA A N 1
ATOM 940 C CA . ALA A 1 119 ? -19.299 5.469 0.397 1.00 95.19 119 ALA A CA 1
ATOM 941 C C . ALA A 1 119 ? -18.999 4.123 -0.284 1.00 95.19 119 ALA A C 1
ATOM 943 O O . ALA A 1 119 ? -17.904 3.928 -0.813 1.00 95.19 119 ALA A O 1
ATOM 944 N N . ARG A 1 120 ? -19.983 3.214 -0.359 1.00 95.06 120 ARG A N 1
ATOM 945 C CA . ARG A 1 120 ? -19.811 1.910 -1.019 1.00 95.06 120 ARG A CA 1
ATOM 946 C C . ARG A 1 120 ? -19.525 2.046 -2.512 1.00 95.06 120 ARG A C 1
ATOM 948 O O . ARG A 1 120 ? -18.636 1.371 -3.022 1.00 95.06 120 ARG A O 1
ATOM 955 N N . ARG A 1 121 ? -20.263 2.902 -3.221 1.00 95.06 121 ARG A N 1
ATOM 956 C CA . ARG A 1 121 ? -20.034 3.153 -4.654 1.00 95.06 121 ARG A CA 1
ATOM 957 C C . ARG A 1 121 ? -18.654 3.741 -4.910 1.00 95.06 121 ARG A C 1
ATOM 959 O O . ARG A 1 121 ? -17.984 3.297 -5.835 1.00 95.06 121 ARG A O 1
ATOM 966 N N . GLY A 1 122 ? -18.219 4.683 -4.074 1.00 94.00 122 GLY A N 1
ATOM 967 C CA . GLY A 1 122 ? -16.870 5.240 -4.118 1.00 94.00 122 GLY A CA 1
ATOM 968 C C . GLY A 1 122 ? -15.801 4.167 -3.911 1.00 94.00 122 GLY A C 1
ATOM 969 O O . GLY A 1 122 ? -14.860 4.092 -4.696 1.00 94.00 122 GLY A O 1
ATOM 970 N N . ALA A 1 123 ? -15.983 3.284 -2.922 1.00 94.50 123 ALA A N 1
ATOM 971 C CA . ALA A 1 123 ? -15.073 2.167 -2.674 1.00 94.50 123 ALA A CA 1
ATOM 972 C C . ALA A 1 123 ? -15.009 1.192 -3.863 1.00 94.50 123 ALA A C 1
ATOM 974 O O . ALA A 1 123 ? -13.916 0.868 -4.318 1.00 94.50 123 ALA A O 1
ATOM 975 N N . LEU A 1 124 ? -16.157 0.786 -4.422 1.00 95.88 124 LEU A N 1
ATOM 976 C CA . LEU A 1 124 ? -16.218 -0.100 -5.594 1.00 95.88 124 LEU A CA 1
ATOM 977 C C . LEU A 1 124 ? -15.601 0.536 -6.845 1.00 95.88 124 LEU A C 1
ATOM 979 O O . LEU A 1 124 ? -14.898 -0.135 -7.597 1.00 95.88 124 LEU A O 1
ATOM 983 N N . TRP A 1 125 ? -15.833 1.832 -7.058 1.00 94.94 125 TRP A N 1
ATOM 984 C CA . TRP A 1 125 ? -15.190 2.581 -8.134 1.00 94.94 125 TRP A CA 1
ATOM 985 C C . TRP A 1 125 ? -13.669 2.626 -7.953 1.00 94.94 125 TRP A C 1
ATOM 987 O O . TRP A 1 125 ? -12.924 2.369 -8.897 1.00 94.94 125 TRP A O 1
ATOM 997 N N . GLY A 1 126 ? -13.202 2.858 -6.724 1.00 93.12 126 GLY A N 1
ATOM 998 C CA . GLY A 1 126 ? -11.789 2.754 -6.370 1.00 93.12 126 GLY A CA 1
ATOM 999 C C . GLY A 1 126 ? -11.218 1.361 -6.649 1.00 93.12 126 GLY A C 1
ATOM 1000 O O . GLY A 1 126 ? -10.146 1.254 -7.240 1.00 93.12 126 GLY A O 1
ATOM 1001 N N . SER A 1 127 ? -11.946 0.293 -6.304 1.00 94.44 127 SER A N 1
ATOM 1002 C CA . SER A 1 127 ? -11.543 -1.088 -6.605 1.00 94.44 127 SER A CA 1
ATOM 1003 C C . SER A 1 127 ? -11.433 -1.346 -8.107 1.00 94.44 127 SER A C 1
ATOM 1005 O O . SER A 1 127 ? -10.458 -1.950 -8.541 1.00 94.44 127 SER A O 1
ATOM 1007 N N . PHE A 1 128 ? -12.376 -0.843 -8.909 1.00 95.56 128 PHE A N 1
ATOM 1008 C CA . PHE A 1 128 ? -12.301 -0.918 -10.369 1.00 95.56 128 PHE A CA 1
ATOM 1009 C C . PHE A 1 128 ? -11.072 -0.188 -10.918 1.00 95.56 128 PHE A C 1
ATOM 1011 O O . PHE A 1 128 ? -10.327 -0.754 -11.716 1.00 95.56 128 PHE A O 1
ATOM 1018 N N . LEU A 1 129 ? -10.806 1.036 -10.451 1.00 93.00 129 LEU A N 1
ATOM 1019 C CA . LEU A 1 129 ? -9.616 1.782 -10.859 1.00 93.00 129 LEU A CA 1
ATOM 1020 C C . LEU A 1 129 ? -8.316 1.076 -10.449 1.00 93.00 129 LEU A C 1
ATOM 1022 O O . LEU A 1 129 ? -7.332 1.149 -11.179 1.00 93.00 129 LEU A O 1
ATOM 1026 N N . LYS A 1 130 ? -8.312 0.350 -9.323 1.00 92.12 130 LYS A N 1
ATOM 1027 C CA . LYS A 1 130 ? -7.142 -0.367 -8.790 1.00 92.12 130 LYS A CA 1
ATOM 1028 C C . LYS A 1 130 ? -6.755 -1.620 -9.586 1.00 92.12 130 LYS A C 1
ATOM 1030 O O . LYS A 1 130 ? -5.679 -2.161 -9.346 1.00 92.12 130 LYS A O 1
ATOM 1035 N N . VAL A 1 131 ? -7.566 -2.051 -10.551 1.00 94.00 131 VAL A N 1
ATOM 1036 C CA . VAL A 1 131 ? -7.216 -3.141 -11.479 1.00 94.00 131 VAL A CA 1
ATOM 1037 C C . VAL A 1 131 ? -6.145 -2.699 -12.487 1.00 94.00 131 VAL A C 1
ATOM 1039 O O . VAL A 1 131 ? -5.237 -3.455 -12.823 1.00 94.00 131 VAL A O 1
ATOM 1042 N N . TRP A 1 132 ? -6.215 -1.451 -12.952 1.00 92.75 132 TRP A N 1
ATOM 1043 C CA . TRP A 1 132 ? -5.400 -0.941 -14.060 1.00 92.75 132 TRP A CA 1
ATOM 1044 C C . TRP A 1 132 ? -3.927 -0.596 -13.763 1.00 92.75 132 TRP A C 1
ATOM 1046 O O . TRP A 1 132 ? -3.154 -0.624 -14.718 1.00 92.75 132 TRP A O 1
ATOM 1056 N N . PRO A 1 133 ? -3.470 -0.311 -12.520 1.00 90.50 133 PRO A N 1
ATOM 1057 C CA . PRO A 1 133 ? -2.067 -0.055 -12.189 1.00 90.50 133 PRO A CA 1
ATOM 1058 C C . PRO A 1 133 ? -1.060 -1.056 -12.758 1.00 90.50 133 PRO A C 1
ATOM 1060 O O . PRO A 1 133 ? 0.049 -0.657 -13.097 1.00 90.50 133 PRO A O 1
ATOM 1063 N N . VAL A 1 134 ? -1.432 -2.326 -12.939 1.00 91.06 134 VAL A N 1
ATOM 1064 C CA . VAL A 1 134 ? -0.574 -3.300 -13.635 1.00 91.06 134 VAL A CA 1
ATOM 1065 C C . VAL A 1 134 ? -0.246 -2.833 -15.058 1.00 91.06 134 VAL A C 1
ATOM 1067 O O . VAL A 1 134 ? 0.910 -2.857 -15.462 1.00 91.06 134 VAL A O 1
ATOM 1070 N N . MET A 1 135 ? -1.229 -2.325 -15.799 1.00 91.50 135 MET A N 1
ATOM 1071 C CA . MET A 1 135 ? -1.051 -1.872 -17.182 1.00 91.50 135 MET A CA 1
ATOM 1072 C C . MET A 1 135 ? -0.362 -0.514 -17.302 1.00 91.50 135 MET A C 1
ATOM 1074 O O . MET A 1 135 ? 0.230 -0.236 -18.336 1.00 91.50 135 MET A O 1
ATOM 1078 N N . ILE A 1 136 ? -0.440 0.331 -16.271 1.00 89.31 136 ILE A N 1
ATOM 1079 C CA . ILE A 1 136 ? 0.036 1.724 -16.334 1.00 89.31 136 ILE A CA 1
ATOM 1080 C C . ILE A 1 136 ? 1.261 2.018 -15.453 1.00 89.31 136 ILE A C 1
ATOM 1082 O O . ILE A 1 136 ? 1.823 3.104 -15.551 1.00 89.31 136 ILE A O 1
ATOM 1086 N N . PHE A 1 137 ? 1.688 1.079 -14.603 1.00 86.31 137 PHE A N 1
ATOM 1087 C CA . PHE A 1 137 ? 2.923 1.179 -13.814 1.00 86.31 137 PHE A CA 1
ATOM 1088 C C . PHE A 1 137 ? 3.839 -0.028 -14.028 1.00 86.31 137 PHE A C 1
ATOM 1090 O O . PHE A 1 137 ? 4.996 0.152 -14.399 1.00 86.31 137 PHE A O 1
ATOM 1097 N N . LEU A 1 138 ? 3.328 -1.253 -13.850 1.00 90.69 138 LEU A N 1
ATOM 1098 C CA . LEU A 1 138 ? 4.152 -2.463 -13.964 1.00 90.69 138 LEU A CA 1
ATOM 1099 C C . LEU A 1 138 ? 4.600 -2.703 -15.414 1.00 90.69 138 LEU A C 1
ATOM 1101 O O . LEU A 1 138 ? 5.787 -2.860 -15.682 1.00 90.69 138 LEU A O 1
ATOM 1105 N N . VAL A 1 139 ? 3.655 -2.672 -16.357 1.00 94.12 139 VAL A N 1
ATOM 1106 C CA . VAL A 1 139 ? 3.922 -2.846 -17.791 1.00 94.12 139 VAL A CA 1
ATOM 1107 C C . VAL A 1 139 ? 4.886 -1.785 -18.336 1.00 94.12 139 VAL A C 1
ATOM 1109 O O . VAL A 1 139 ? 5.840 -2.175 -19.002 1.00 94.12 139 VAL A O 1
ATOM 1112 N N . PRO A 1 140 ? 4.746 -0.479 -18.034 1.00 93.94 140 PRO A N 1
ATOM 1113 C CA . PRO A 1 140 ? 5.782 0.504 -18.343 1.00 93.94 140 PRO A CA 1
ATOM 1114 C C . PRO A 1 140 ? 7.163 0.134 -17.815 1.00 93.94 140 PRO A C 1
ATOM 1116 O O . PRO A 1 140 ? 8.122 0.245 -18.567 1.00 93.94 140 PRO A O 1
ATOM 1119 N N . GLY A 1 141 ? 7.277 -0.383 -16.589 1.00 93.81 141 GLY A N 1
ATOM 1120 C CA . GLY A 1 141 ? 8.551 -0.890 -16.069 1.00 93.81 141 GLY A CA 1
ATOM 1121 C C . GLY A 1 141 ? 9.173 -1.974 -16.961 1.00 93.81 141 GLY A C 1
ATOM 1122 O O . GLY A 1 141 ? 10.357 -1.908 -17.292 1.00 93.81 141 GLY A O 1
ATOM 1123 N N . LEU A 1 142 ? 8.356 -2.927 -17.421 1.00 95.06 142 LEU A N 1
ATOM 1124 C CA . LEU A 1 142 ? 8.772 -3.997 -18.339 1.00 95.06 142 LEU A CA 1
ATOM 1125 C C . LEU A 1 142 ? 9.156 -3.457 -19.722 1.00 95.06 142 LEU A C 1
ATOM 1127 O O . LEU A 1 142 ? 10.150 -3.885 -20.305 1.00 95.06 142 LEU A O 1
ATOM 1131 N N . ILE A 1 143 ? 8.400 -2.483 -20.235 1.00 96.69 143 ILE A N 1
ATOM 1132 C CA . ILE A 1 143 ? 8.718 -1.796 -21.490 1.00 96.69 143 ILE A CA 1
ATOM 1133 C C . ILE A 1 143 ? 10.054 -1.069 -21.361 1.00 96.69 143 ILE A C 1
ATOM 1135 O O . ILE A 1 143 ? 10.894 -1.201 -22.243 1.00 96.69 143 ILE A O 1
ATOM 1139 N N . GLY A 1 144 ? 10.280 -0.343 -20.265 1.00 96.00 144 GLY A N 1
ATOM 1140 C CA . GLY A 1 144 ? 11.544 0.332 -19.996 1.00 96.00 144 GLY A CA 1
ATOM 1141 C C . GLY A 1 144 ? 12.720 -0.644 -19.994 1.00 96.00 144 GLY A C 1
ATOM 1142 O O . GLY A 1 144 ? 13.704 -0.412 -20.695 1.00 96.00 144 GLY A O 1
ATOM 1143 N N . TYR A 1 145 ? 12.586 -1.780 -19.302 1.00 95.31 145 TYR A N 1
ATOM 1144 C CA . TYR A 1 145 ? 13.573 -2.862 -19.352 1.00 95.31 145 TYR A CA 1
ATOM 1145 C C . TYR A 1 145 ? 13.851 -3.323 -20.791 1.00 95.31 145 TYR A C 1
ATOM 1147 O O . TYR A 1 145 ? 15.002 -3.340 -21.222 1.00 95.31 145 TYR A O 1
ATOM 1155 N N . ALA A 1 146 ? 12.810 -3.646 -21.562 1.00 96.25 146 ALA A N 1
ATOM 1156 C CA . ALA A 1 146 ? 12.965 -4.149 -22.924 1.00 96.25 146 ALA A CA 1
ATOM 1157 C C . ALA A 1 146 ? 13.579 -3.107 -23.879 1.00 96.25 146 ALA A C 1
ATOM 1159 O O . ALA A 1 146 ? 14.414 -3.433 -24.722 1.00 96.25 146 ALA A O 1
ATOM 1160 N N . MET A 1 147 ? 13.215 -1.833 -23.720 1.00 96.69 147 MET A N 1
ATOM 1161 C CA . MET A 1 147 ? 13.806 -0.727 -24.473 1.00 96.69 147 MET A CA 1
ATOM 1162 C C . MET A 1 147 ? 15.283 -0.528 -24.127 1.00 96.69 147 MET A C 1
ATOM 1164 O O . MET A 1 147 ? 16.068 -0.212 -25.020 1.00 96.69 147 MET A O 1
ATOM 1168 N N . HIS A 1 148 ? 15.666 -0.737 -22.866 1.00 95.81 148 HIS A N 1
ATOM 1169 C CA . HIS A 1 148 ? 17.064 -0.702 -22.455 1.00 95.81 148 HIS A CA 1
ATOM 1170 C C . HIS A 1 148 ? 17.876 -1.840 -23.077 1.00 95.81 148 HIS A C 1
ATOM 1172 O O . HIS A 1 148 ? 18.932 -1.583 -23.644 1.00 95.81 148 HIS A O 1
ATOM 1178 N N . GLN A 1 149 ? 17.344 -3.069 -23.081 1.00 94.38 149 GLN A N 1
ATOM 1179 C CA . GLN A 1 149 ? 17.990 -4.210 -23.749 1.00 94.38 149 GLN A CA 1
ATOM 1180 C C . GLN A 1 149 ? 18.206 -3.968 -25.251 1.00 94.38 149 GLN A C 1
ATOM 1182 O O . GLN A 1 149 ? 19.220 -4.370 -25.812 1.00 94.38 149 GLN A O 1
ATOM 1187 N N . LYS A 1 150 ? 17.283 -3.254 -25.906 1.00 94.31 150 LYS A N 1
ATOM 1188 C CA . LYS A 1 150 ? 17.415 -2.842 -27.313 1.00 94.31 150 LYS A CA 1
ATOM 1189 C C . LYS A 1 150 ? 18.312 -1.620 -27.551 1.00 94.31 150 LYS A C 1
ATOM 1191 O O . LYS A 1 150 ? 18.451 -1.201 -28.698 1.00 94.31 150 LYS A O 1
ATOM 1196 N N . GLY A 1 151 ? 18.870 -1.005 -26.508 1.00 94.06 151 GLY A N 1
ATOM 1197 C CA . GLY A 1 151 ? 19.664 0.222 -26.627 1.00 94.06 151 GLY A CA 1
ATOM 1198 C C . GLY A 1 151 ? 18.856 1.460 -27.042 1.00 94.06 151 GLY A C 1
ATOM 1199 O O . GLY A 1 151 ? 19.427 2.429 -27.532 1.00 94.06 151 GLY A O 1
ATOM 1200 N N . LEU A 1 152 ? 17.526 1.445 -26.875 1.00 94.31 152 LEU A N 1
ATOM 1201 C CA . LEU A 1 152 ? 16.651 2.581 -27.203 1.00 94.31 152 LEU A CA 1
ATOM 1202 C C . LEU A 1 152 ? 16.619 3.640 -26.094 1.00 94.31 152 LEU A C 1
ATOM 1204 O O . LEU A 1 152 ? 16.329 4.805 -26.368 1.00 94.31 152 LEU A O 1
ATOM 1208 N N . ILE A 1 153 ? 16.859 3.223 -24.849 1.00 94.81 153 ILE A N 1
ATOM 1209 C CA . ILE A 1 153 ? 17.002 4.090 -23.675 1.00 94.81 153 ILE A CA 1
ATOM 1210 C C . ILE A 1 153 ? 18.117 3.561 -22.774 1.00 94.81 153 ILE A C 1
ATOM 1212 O O . ILE A 1 153 ? 18.413 2.367 -22.759 1.00 94.81 153 ILE A O 1
ATOM 1216 N N . GLU A 1 154 ? 18.690 4.438 -21.963 1.00 94.00 154 GLU A N 1
ATOM 1217 C CA . GLU A 1 154 ? 19.697 4.070 -20.973 1.00 94.00 154 GLU A CA 1
ATOM 1218 C C . GLU A 1 154 ? 19.109 4.219 -19.570 1.00 94.00 154 GLU A C 1
ATOM 1220 O O . GLU A 1 154 ? 18.706 5.311 -19.166 1.00 94.00 154 GLU A O 1
ATOM 1225 N N . ILE A 1 155 ? 19.002 3.103 -18.848 1.00 94.00 155 ILE A N 1
ATOM 1226 C CA . ILE A 1 155 ? 18.541 3.085 -17.461 1.00 94.00 155 ILE A CA 1
ATOM 1227 C C . ILE A 1 155 ? 19.790 2.992 -16.578 1.00 94.00 155 ILE A C 1
ATOM 1229 O O . ILE A 1 155 ? 20.589 2.076 -16.782 1.00 94.00 155 ILE A O 1
ATOM 1233 N N . PRO A 1 156 ? 19.977 3.911 -15.612 1.00 90.88 156 PRO A N 1
ATOM 1234 C CA . PRO A 1 156 ? 21.107 3.858 -14.694 1.00 90.88 156 PRO A CA 1
ATOM 1235 C C . PRO A 1 156 ? 21.171 2.530 -13.941 1.00 90.88 156 PRO A C 1
ATOM 1237 O O . PRO A 1 156 ? 20.144 1.924 -13.642 1.00 90.88 156 PRO A O 1
ATOM 1240 N N . THR A 1 157 ? 22.378 2.102 -13.584 1.00 87.44 157 THR A N 1
ATOM 1241 C CA . THR A 1 157 ? 22.570 0.944 -12.707 1.00 87.44 157 THR A CA 1
ATOM 1242 C C . THR A 1 157 ? 22.749 1.372 -11.259 1.00 87.44 157 THR A C 1
ATOM 1244 O O . THR A 1 157 ? 23.394 2.387 -10.989 1.00 87.44 157 THR A O 1
ATOM 1247 N N . LYS A 1 158 ? 22.272 0.550 -10.329 1.00 82.75 158 LYS A N 1
ATOM 1248 C CA . LYS A 1 158 ? 22.492 0.687 -8.891 1.00 82.75 158 LYS A CA 1
ATOM 1249 C C . LYS A 1 158 ? 23.035 -0.631 -8.340 1.00 82.75 158 LYS A C 1
ATOM 1251 O O . LYS A 1 158 ? 22.719 -1.702 -8.852 1.00 82.75 158 LYS A O 1
ATOM 1256 N N . ILE A 1 159 ? 23.880 -0.541 -7.316 1.00 74.75 159 ILE A N 1
ATOM 1257 C CA . ILE A 1 159 ? 24.315 -1.715 -6.557 1.00 74.75 159 ILE A CA 1
ATOM 1258 C C . ILE A 1 159 ? 23.240 -2.011 -5.510 1.00 74.75 159 ILE A C 1
ATOM 1260 O O . ILE A 1 159 ? 22.902 -1.144 -4.700 1.00 74.75 159 ILE A O 1
ATOM 1264 N N . THR A 1 160 ? 22.702 -3.221 -5.567 1.00 66.81 160 THR A N 1
ATOM 1265 C CA . THR A 1 160 ? 21.685 -3.744 -4.660 1.00 66.81 160 THR A CA 1
ATOM 1266 C C . THR A 1 160 ? 22.140 -5.119 -4.200 1.00 66.81 160 THR A C 1
ATOM 1268 O O . THR A 1 160 ? 22.372 -5.987 -5.040 1.00 66.81 160 THR A O 1
ATOM 1271 N N . ASP A 1 161 ? 22.272 -5.308 -2.886 1.00 63.75 161 ASP A N 1
ATOM 1272 C CA . ASP A 1 161 ? 22.684 -6.577 -2.274 1.00 63.75 161 ASP A CA 1
ATOM 1273 C C . ASP A 1 161 ? 23.984 -7.133 -2.918 1.00 63.75 161 ASP A C 1
ATOM 1275 O O . ASP A 1 161 ? 24.075 -8.298 -3.314 1.00 63.75 161 ASP A O 1
ATOM 1279 N N . GLY A 1 162 ? 24.973 -6.253 -3.129 1.00 66.12 162 GLY A N 1
ATOM 1280 C CA . GLY A 1 162 ? 26.285 -6.583 -3.691 1.00 66.12 162 GLY A CA 1
ATOM 1281 C C . GLY A 1 162 ? 26.308 -6.836 -5.201 1.00 66.12 162 GLY A C 1
ATOM 1282 O O . GLY A 1 162 ? 27.376 -7.096 -5.759 1.00 66.12 162 GLY A O 1
ATOM 1283 N N . GLN A 1 163 ? 25.164 -6.741 -5.887 1.00 69.56 163 GLN A N 1
ATOM 1284 C CA . GLN A 1 163 ? 25.054 -6.943 -7.332 1.00 69.56 163 GLN A CA 1
ATOM 1285 C C . GLN A 1 163 ? 24.696 -5.648 -8.061 1.00 69.56 163 GLN A C 1
ATOM 1287 O O . GLN A 1 163 ? 23.822 -4.890 -7.644 1.00 69.56 163 GLN A O 1
ATOM 1292 N N . GLN A 1 164 ? 25.365 -5.392 -9.187 1.00 79.62 164 GLN A N 1
ATOM 1293 C CA . GLN A 1 164 ? 25.026 -4.273 -10.061 1.00 79.62 164 GLN A CA 1
ATOM 1294 C C . GLN A 1 164 ? 23.817 -4.653 -10.925 1.00 79.62 164 GLN A C 1
ATOM 1296 O O . GLN A 1 164 ? 23.913 -5.510 -11.801 1.00 79.62 164 GLN A O 1
ATOM 1301 N N . GLY A 1 165 ? 22.680 -4.008 -10.672 1.00 82.94 165 GLY A N 1
ATOM 1302 C CA . GLY A 1 165 ? 21.438 -4.180 -11.423 1.00 82.94 165 GLY A CA 1
ATOM 1303 C C . GLY A 1 165 ? 20.929 -2.858 -11.988 1.00 82.94 165 GLY A C 1
ATOM 1304 O O . GLY A 1 165 ? 21.466 -1.791 -11.692 1.00 82.94 165 GLY A O 1
ATOM 1305 N N . LEU A 1 166 ? 19.882 -2.910 -12.812 1.00 88.38 166 LEU A N 1
ATOM 1306 C CA . LEU A 1 166 ? 19.189 -1.697 -13.253 1.00 88.38 166 LEU A CA 1
ATOM 1307 C C . LEU A 1 166 ? 18.489 -1.036 -12.067 1.00 88.38 166 LEU A C 1
ATOM 1309 O O . LEU A 1 166 ? 17.838 -1.712 -11.269 1.00 88.38 166 LEU A O 1
ATOM 1313 N N . ASP A 1 167 ? 18.575 0.288 -11.985 1.00 88.88 167 ASP A N 1
ATOM 1314 C CA . ASP A 1 167 ? 17.836 1.061 -10.998 1.00 88.88 167 ASP A CA 1
ATOM 1315 C C . ASP A 1 167 ? 16.352 1.119 -11.390 1.00 88.88 167 ASP A C 1
ATOM 1317 O O . ASP A 1 167 ? 15.904 1.973 -12.166 1.00 88.88 167 ASP A O 1
ATOM 1321 N N . GLY A 1 168 ? 15.587 0.168 -10.848 1.00 87.94 168 GLY A N 1
ATOM 1322 C CA . GLY A 1 168 ? 14.145 0.050 -11.051 1.00 87.94 168 GLY A CA 1
ATOM 1323 C C . GLY A 1 168 ? 13.368 1.321 -10.688 1.00 87.94 168 GLY A C 1
ATOM 1324 O O . GLY A 1 168 ? 12.340 1.603 -11.307 1.00 87.94 168 GLY A O 1
ATOM 1325 N N . ASP A 1 169 ? 13.877 2.126 -9.750 1.00 87.88 169 ASP A N 1
ATOM 1326 C CA . ASP A 1 169 ? 13.217 3.351 -9.293 1.00 87.88 169 ASP A CA 1
ATOM 1327 C C . ASP A 1 169 ? 13.331 4.484 -10.342 1.00 87.88 169 ASP A C 1
ATOM 1329 O O . ASP A 1 169 ? 12.493 5.388 -10.383 1.00 87.88 169 ASP A O 1
ATOM 1333 N N . GLN A 1 170 ? 14.318 4.418 -11.249 1.00 89.00 170 GLN A N 1
ATOM 1334 C CA . GLN A 1 170 ? 14.557 5.429 -12.292 1.00 89.00 170 GLN A CA 1
ATOM 1335 C C . GLN A 1 170 ? 13.813 5.160 -13.604 1.00 89.00 170 GLN A C 1
ATOM 1337 O O . GLN A 1 170 ? 13.678 6.066 -14.431 1.00 89.00 170 GLN A O 1
ATOM 1342 N N . VAL A 1 171 ? 13.299 3.943 -13.808 1.00 92.38 171 VAL A N 1
ATOM 1343 C CA . VAL A 1 171 ? 12.723 3.499 -15.092 1.00 92.38 171 VAL A CA 1
ATOM 1344 C C . VAL A 1 171 ? 11.640 4.459 -15.583 1.00 92.38 171 VAL A C 1
ATOM 1346 O O . VAL A 1 171 ? 11.673 4.924 -16.723 1.00 92.38 171 VAL A O 1
ATOM 1349 N N . PHE A 1 172 ? 10.703 4.819 -14.704 1.00 90.06 172 PHE A N 1
ATOM 1350 C CA . PHE A 1 172 ? 9.601 5.709 -15.058 1.00 90.06 172 PHE A CA 1
ATOM 1351 C C . PHE A 1 172 ? 10.091 7.112 -15.451 1.00 90.06 172 PHE A C 1
ATOM 1353 O O . PHE A 1 172 ? 9.632 7.670 -16.448 1.00 90.06 172 PHE A O 1
ATOM 1360 N N . ALA A 1 173 ? 11.057 7.674 -14.718 1.00 89.19 173 ALA A N 1
ATOM 1361 C CA . ALA A 1 173 ? 11.614 8.997 -15.004 1.00 89.19 173 ALA A CA 1
ATOM 1362 C C . ALA A 1 173 ? 12.368 9.028 -16.348 1.00 89.19 173 ALA A C 1
ATOM 1364 O O . ALA A 1 173 ? 12.183 9.947 -17.158 1.00 89.19 173 ALA A O 1
ATOM 1365 N N . VAL A 1 174 ? 13.159 7.988 -16.631 1.00 93.19 174 VAL A N 1
ATOM 1366 C CA . VAL A 1 174 ? 13.851 7.815 -17.918 1.00 93.19 174 VAL A CA 1
ATOM 1367 C C . VAL A 1 174 ? 12.841 7.710 -19.063 1.00 93.19 174 VAL A C 1
ATOM 1369 O O . VAL A 1 174 ? 12.987 8.388 -20.081 1.00 93.19 174 VAL A O 1
ATOM 1372 N N . MET A 1 175 ? 11.764 6.940 -18.895 1.00 94.06 175 MET A N 1
ATOM 1373 C CA . MET A 1 175 ? 10.715 6.824 -19.912 1.00 94.06 175 MET A CA 1
ATOM 1374 C C . MET A 1 175 ? 9.984 8.149 -20.157 1.00 94.06 175 MET A C 1
ATOM 1376 O O . MET A 1 175 ? 9.787 8.539 -21.307 1.00 94.06 175 MET A O 1
ATOM 1380 N N . VAL A 1 176 ? 9.621 8.888 -19.106 1.00 91.88 176 VAL A N 1
ATOM 1381 C CA . VAL A 1 176 ? 8.980 10.210 -19.232 1.00 91.88 176 VAL A CA 1
ATOM 1382 C C . VAL A 1 176 ? 9.855 11.175 -20.033 1.00 91.88 176 VAL A C 1
ATOM 1384 O O . VAL A 1 176 ? 9.369 11.846 -20.948 1.00 91.88 176 VAL A O 1
ATOM 1387 N N . SER A 1 177 ? 11.147 11.240 -19.711 1.00 90.62 177 SER A N 1
ATOM 1388 C CA . SER A 1 177 ? 12.091 12.148 -20.371 1.00 90.62 177 SER A CA 1
ATOM 1389 C C . SER A 1 177 ? 12.430 11.736 -21.810 1.00 90.62 177 SER A C 1
ATOM 1391 O O . SER A 1 177 ? 12.649 12.611 -22.648 1.00 90.62 177 SER A O 1
ATOM 1393 N N . SER A 1 178 ? 12.405 10.438 -22.124 1.00 91.62 178 SER A N 1
ATOM 1394 C CA . SER A 1 178 ? 12.844 9.898 -23.424 1.00 91.62 178 SER A CA 1
ATOM 1395 C C . SER A 1 178 ? 11.704 9.650 -24.423 1.00 91.62 178 SER A C 1
ATOM 1397 O O . SER A 1 178 ? 11.923 9.610 -25.639 1.00 91.62 178 SER A O 1
ATOM 1399 N N . LEU A 1 179 ? 10.474 9.457 -23.937 1.00 91.50 179 LEU A N 1
ATOM 1400 C CA . LEU A 1 179 ? 9.330 9.057 -24.768 1.00 91.50 179 LEU A CA 1
ATOM 1401 C C . LEU A 1 179 ? 8.317 10.176 -24.974 1.00 91.50 179 LEU A C 1
ATOM 1403 O O . LEU A 1 179 ? 7.766 10.289 -26.067 1.00 91.50 179 LEU A O 1
ATOM 1407 N N . LEU A 1 180 ? 8.057 10.994 -23.951 1.00 91.31 180 LEU A N 1
ATOM 1408 C CA . LEU A 1 180 ? 6.977 11.974 -24.027 1.00 91.31 180 LEU A CA 1
ATOM 1409 C C . LEU A 1 180 ? 7.403 13.243 -24.783 1.00 91.31 180 LEU A C 1
ATOM 1411 O O . LEU A 1 180 ? 8.499 13.766 -24.529 1.00 91.31 180 LEU A O 1
ATOM 1415 N N . PRO A 1 181 ? 6.534 13.781 -25.662 1.00 90.50 181 PRO A N 1
ATOM 1416 C CA . PRO A 1 181 ? 6.777 15.042 -26.348 1.00 90.50 181 PRO A CA 1
ATOM 1417 C C . PRO A 1 181 ? 6.751 16.230 -25.378 1.00 90.50 181 PRO A C 1
ATOM 1419 O O . PRO A 1 181 ? 6.233 16.146 -24.257 1.00 90.50 181 PRO A O 1
ATOM 1422 N N . ALA A 1 182 ? 7.291 17.364 -25.833 1.00 89.31 182 ALA A N 1
ATOM 1423 C CA . ALA A 1 182 ? 7.168 18.634 -25.124 1.00 89.31 182 ALA A CA 1
ATOM 1424 C C . ALA A 1 182 ? 5.685 18.968 -24.864 1.00 89.31 182 ALA A C 1
ATOM 1426 O O . ALA A 1 182 ? 4.798 18.575 -25.619 1.00 89.31 182 ALA A O 1
ATOM 1427 N N . GLY A 1 183 ? 5.396 19.649 -23.756 1.00 88.50 183 GLY A N 1
ATOM 1428 C CA . GLY A 1 183 ? 4.024 19.834 -23.272 1.00 88.50 183 GLY A CA 1
ATOM 1429 C C . GLY A 1 183 ? 3.545 18.640 -22.447 1.00 88.50 183 GLY A C 1
ATOM 1430 O O . GLY A 1 183 ? 3.422 18.773 -21.232 1.00 88.50 183 GLY A O 1
ATOM 1431 N N . LEU A 1 184 ? 3.363 17.459 -23.055 1.00 87.94 184 LEU A N 1
ATOM 1432 C CA . LEU A 1 184 ? 2.903 16.264 -22.326 1.00 87.94 184 LEU A CA 1
ATOM 1433 C C . LEU A 1 184 ? 3.902 15.837 -21.243 1.00 87.94 184 LEU A C 1
ATOM 1435 O O . LEU A 1 184 ? 3.503 15.548 -20.120 1.00 87.94 184 LEU A O 1
ATOM 1439 N N . ARG A 1 185 ? 5.207 15.886 -21.539 1.00 89.88 185 ARG A N 1
ATOM 1440 C CA . ARG A 1 185 ? 6.263 15.667 -20.539 1.00 89.88 185 ARG A CA 1
ATOM 1441 C C . ARG A 1 185 ? 6.130 16.624 -19.354 1.00 89.88 185 ARG A C 1
ATOM 1443 O O . ARG A 1 185 ? 6.195 16.189 -18.211 1.00 89.88 185 ARG A O 1
ATOM 1450 N N . GLY A 1 186 ? 5.917 17.912 -19.627 1.00 89.69 186 GLY A N 1
ATOM 1451 C CA . GLY A 1 186 ? 5.745 18.934 -18.592 1.00 89.69 186 GLY A CA 1
ATOM 1452 C C . GLY A 1 186 ? 4.488 18.701 -17.756 1.00 89.69 186 GLY A C 1
ATOM 1453 O O . GLY A 1 186 ? 4.541 18.798 -16.534 1.00 89.69 186 GLY A O 1
ATOM 1454 N N . LEU A 1 187 ? 3.386 18.312 -18.402 1.00 88.75 187 LEU A N 1
ATOM 1455 C CA . LEU A 1 187 ? 2.133 17.970 -17.737 1.00 88.75 187 LEU A CA 1
ATOM 1456 C C . LEU A 1 187 ? 2.300 16.764 -16.799 1.00 88.75 187 LEU A C 1
ATOM 1458 O O . LEU A 1 187 ? 1.833 16.810 -15.665 1.00 88.75 187 LEU A O 1
ATOM 1462 N N . VAL A 1 188 ? 2.997 15.711 -17.239 1.00 87.25 188 VAL A N 1
ATOM 1463 C CA . VAL A 1 188 ? 3.241 14.510 -16.424 1.00 87.25 188 VAL A CA 1
ATOM 1464 C C . VAL A 1 188 ? 4.188 14.797 -15.263 1.00 87.25 188 VAL A C 1
ATOM 1466 O O . VAL A 1 188 ? 3.878 14.430 -14.134 1.00 87.25 188 VAL A O 1
ATOM 1469 N N . VAL A 1 189 ? 5.308 15.486 -15.504 1.00 87.88 189 VAL A N 1
ATOM 1470 C CA . VAL A 1 189 ? 6.254 15.860 -14.437 1.00 87.88 189 VAL A CA 1
ATOM 1471 C C . VAL A 1 189 ? 5.584 16.789 -13.421 1.00 87.88 189 VAL A C 1
ATOM 1473 O O . VAL A 1 189 ? 5.696 16.566 -12.217 1.00 87.88 189 VAL A O 1
ATOM 1476 N N . GLY A 1 190 ? 4.832 17.789 -13.889 1.00 87.44 190 GLY A N 1
ATOM 1477 C CA . GLY A 1 190 ? 4.059 18.683 -13.027 1.00 87.44 190 GLY A CA 1
ATOM 1478 C C . GLY A 1 190 ? 2.986 17.939 -12.230 1.00 87.44 190 GLY A C 1
ATOM 1479 O O . GLY A 1 190 ? 2.864 18.153 -11.027 1.00 87.44 190 GLY A O 1
ATOM 1480 N N . GLY A 1 191 ? 2.259 17.017 -12.867 1.00 86.06 191 GLY A N 1
ATOM 1481 C CA . GLY A 1 191 ? 1.272 16.159 -12.213 1.00 86.06 191 GLY A CA 1
ATOM 1482 C C . GLY A 1 191 ? 1.884 15.244 -11.151 1.00 86.06 191 GLY A C 1
ATOM 1483 O O . GLY A 1 191 ? 1.313 15.106 -10.073 1.00 86.06 191 GLY A O 1
ATOM 1484 N N . LEU A 1 192 ? 3.066 14.676 -11.411 1.00 84.00 192 LEU A N 1
ATOM 1485 C CA . LEU A 1 192 ? 3.798 13.842 -10.455 1.00 84.00 192 LEU A CA 1
ATOM 1486 C C . LEU A 1 192 ? 4.233 14.649 -9.228 1.00 84.00 192 LEU A C 1
ATOM 1488 O O . LEU A 1 192 ? 3.991 14.222 -8.102 1.00 84.00 192 LEU A O 1
ATOM 1492 N N . LEU A 1 193 ? 4.816 15.834 -9.434 1.00 84.06 193 LEU A N 1
ATOM 1493 C CA . LEU A 1 193 ? 5.182 16.735 -8.340 1.00 84.06 193 LEU A CA 1
ATOM 1494 C C . LEU A 1 193 ? 3.950 17.149 -7.530 1.00 84.06 193 LEU A C 1
ATOM 1496 O O . LEU A 1 193 ? 3.982 17.119 -6.303 1.00 84.06 193 LEU A O 1
ATOM 1500 N N . ALA A 1 194 ? 2.847 17.482 -8.202 1.00 82.75 194 ALA A N 1
ATOM 1501 C CA . ALA A 1 194 ? 1.601 17.857 -7.547 1.00 82.75 194 ALA A CA 1
ATOM 1502 C C . ALA A 1 194 ? 1.009 16.699 -6.716 1.00 82.75 194 ALA A C 1
ATOM 1504 O O . ALA A 1 194 ? 0.566 16.923 -5.589 1.00 82.75 194 ALA A O 1
ATOM 1505 N N . ALA A 1 195 ? 1.061 15.464 -7.224 1.00 83.56 195 ALA A N 1
ATOM 1506 C CA . ALA A 1 195 ? 0.593 14.273 -6.513 1.00 83.56 195 ALA A CA 1
ATOM 1507 C C . ALA A 1 195 ? 1.484 13.895 -5.319 1.00 83.56 195 ALA A C 1
ATOM 1509 O O . ALA A 1 195 ? 0.972 13.531 -4.257 1.00 83.56 195 ALA A O 1
ATOM 1510 N N . LEU A 1 196 ? 2.810 14.021 -5.459 1.00 84.44 196 LEU A N 1
ATOM 1511 C CA . LEU A 1 196 ? 3.759 13.850 -4.354 1.00 84.44 196 LEU A CA 1
ATOM 1512 C C . LEU A 1 196 ? 3.486 14.863 -3.244 1.00 84.44 196 LEU A C 1
ATOM 1514 O O . LEU A 1 196 ? 3.358 14.487 -2.078 1.00 84.44 196 LEU A O 1
ATOM 1518 N N . MET A 1 197 ? 3.337 16.136 -3.615 1.00 83.12 197 MET A N 1
ATOM 1519 C CA . MET A 1 197 ? 3.000 17.196 -2.673 1.00 83.12 197 MET A CA 1
ATOM 1520 C C . MET A 1 197 ? 1.670 16.902 -1.978 1.00 83.12 197 MET A C 1
ATOM 1522 O O . MET A 1 197 ? 1.603 17.012 -0.757 1.00 83.12 197 MET A O 1
ATOM 1526 N N . SER A 1 198 ? 0.629 16.498 -2.708 1.00 81.75 198 SER A N 1
ATOM 1527 C CA . SER A 1 198 ? -0.677 16.230 -2.095 1.00 81.75 198 SER A CA 1
ATOM 1528 C C . SER A 1 198 ? -0.654 15.048 -1.120 1.00 81.75 198 SER A C 1
ATOM 1530 O O . SER A 1 198 ? -1.225 15.108 -0.026 1.00 81.75 198 SER A O 1
ATOM 1532 N N . SER A 1 199 ? 0.076 13.987 -1.472 1.00 83.69 199 SER A N 1
ATOM 1533 C CA . SER A 1 199 ? 0.239 12.810 -0.612 1.00 83.69 199 SER A CA 1
ATOM 1534 C C . SER A 1 199 ? 0.968 13.170 0.685 1.00 83.69 199 SER A C 1
ATOM 1536 O O . SER A 1 199 ? 0.507 12.826 1.773 1.00 83.69 199 SER A O 1
ATOM 1538 N N . LEU A 1 200 ? 2.065 13.930 0.586 1.00 84.31 200 LEU A N 1
ATOM 1539 C CA . LEU A 1 200 ? 2.807 14.435 1.744 1.00 84.31 200 LEU A CA 1
ATOM 1540 C C . LEU A 1 200 ? 1.943 15.356 2.615 1.00 84.31 200 LEU A C 1
ATOM 1542 O O . LEU A 1 200 ? 1.917 15.198 3.833 1.00 84.31 200 LEU A O 1
ATOM 1546 N N . SER A 1 201 ? 1.191 16.270 1.999 1.00 78.81 201 SER A N 1
ATOM 1547 C CA . SER A 1 201 ? 0.284 17.180 2.705 1.00 78.81 201 SER A CA 1
ATOM 1548 C C . SER A 1 201 ? -0.766 16.424 3.507 1.00 78.81 201 SER A C 1
ATOM 1550 O O . SER A 1 201 ? -0.976 16.681 4.694 1.00 78.81 201 SER A O 1
ATOM 1552 N N . SER A 1 202 ? -1.373 15.426 2.872 1.00 80.44 202 SER A N 1
ATOM 1553 C CA . SER A 1 202 ? -2.390 14.588 3.489 1.00 80.44 202 SER A CA 1
ATOM 1554 C C . SER A 1 202 ? -1.839 13.778 4.662 1.00 80.44 202 SER A C 1
ATOM 1556 O O . SER A 1 202 ? -2.494 13.689 5.702 1.00 80.44 202 SER A O 1
ATOM 1558 N N . LEU A 1 203 ? -0.626 13.229 4.530 1.00 82.88 203 LEU A N 1
ATOM 1559 C CA . LEU A 1 203 ? 0.053 12.501 5.605 1.00 82.88 203 LEU A CA 1
ATOM 1560 C C . LEU A 1 203 ? 0.402 13.420 6.777 1.00 82.88 203 LEU A C 1
ATOM 1562 O O . LEU A 1 203 ? 0.093 13.093 7.920 1.00 82.88 203 LEU A O 1
ATOM 1566 N N . PHE A 1 204 ? 0.980 14.593 6.509 1.00 83.06 204 PHE A N 1
ATOM 1567 C CA . PHE A 1 204 ? 1.308 15.567 7.550 1.00 83.06 204 PHE A CA 1
ATOM 1568 C C . PHE A 1 204 ? 0.064 16.029 8.308 1.00 83.06 204 PHE A C 1
ATOM 1570 O O . PHE A 1 204 ? 0.066 16.036 9.539 1.00 83.06 204 PHE A O 1
ATOM 1577 N N . ASN A 1 205 ? -1.020 16.335 7.593 1.00 79.00 205 ASN A N 1
ATOM 1578 C CA . ASN A 1 205 ? -2.288 16.705 8.211 1.00 79.00 205 ASN A CA 1
ATOM 1579 C C . ASN A 1 205 ? -2.896 15.552 9.028 1.00 79.00 205 ASN A C 1
ATOM 1581 O O . ASN A 1 205 ? -3.394 15.777 10.129 1.00 79.00 205 ASN A O 1
ATOM 1585 N N . SER A 1 206 ? -2.827 14.316 8.527 1.00 84.56 206 SER A N 1
ATOM 1586 C CA . SER A 1 206 ? -3.328 13.138 9.248 1.00 84.56 206 SER A CA 1
ATOM 1587 C C . SER A 1 206 ? -2.550 12.910 10.545 1.00 84.56 206 SER A C 1
ATOM 1589 O O . SER A 1 206 ? -3.162 12.761 11.599 1.00 84.56 206 SER A O 1
ATOM 1591 N N . CYS A 1 207 ? -1.215 12.975 10.509 1.00 86.06 207 CYS A N 1
ATOM 1592 C CA . CYS A 1 207 ? -0.374 12.880 11.706 1.00 86.06 207 CYS A CA 1
ATOM 1593 C C . CYS A 1 207 ? -0.666 14.004 12.708 1.00 86.06 207 CYS A C 1
ATOM 1595 O O . CYS A 1 207 ? -0.776 13.744 13.907 1.00 86.06 207 CYS A O 1
ATOM 1597 N N . ALA A 1 208 ? -0.821 15.241 12.228 1.00 84.00 208 ALA A N 1
ATOM 1598 C CA . ALA A 1 208 ? -1.166 16.375 13.075 1.00 84.00 208 ALA A CA 1
ATOM 1599 C C . ALA A 1 208 ? -2.529 16.181 13.748 1.00 84.00 208 ALA A C 1
ATOM 1601 O O . ALA A 1 208 ? -2.627 16.399 14.950 1.00 84.00 208 ALA A O 1
ATOM 1602 N N . SER A 1 209 ? -3.543 15.715 13.010 1.00 83.50 209 SER A N 1
ATOM 1603 C CA . SER A 1 209 ? -4.881 15.435 13.544 1.00 83.50 209 SER A CA 1
ATOM 1604 C C . SER A 1 209 ? -4.880 14.298 14.564 1.00 83.50 209 SER A C 1
ATOM 1606 O O . SER A 1 209 ? -5.520 14.424 15.604 1.00 83.50 209 SER A O 1
ATOM 1608 N N . LEU A 1 210 ? -4.163 13.202 14.289 1.00 87.56 210 LEU A N 1
ATOM 1609 C CA . LEU A 1 210 ? -4.012 12.093 15.235 1.00 87.56 210 LEU A CA 1
ATOM 1610 C C . LEU A 1 210 ? -3.345 12.586 16.526 1.00 87.56 210 LEU A C 1
ATOM 1612 O O . LEU A 1 210 ? -3.792 12.280 17.626 1.00 87.56 210 LEU A O 1
ATOM 1616 N N . PHE A 1 211 ? -2.301 13.409 16.426 1.00 91.56 211 PHE A N 1
ATOM 1617 C CA . PHE A 1 211 ? -1.660 13.956 17.617 1.00 91.56 211 PHE A CA 1
ATOM 1618 C C . PHE A 1 211 ? -2.563 14.941 18.373 1.00 91.56 211 PHE A C 1
ATOM 1620 O O . PHE A 1 211 ? -2.661 14.866 19.597 1.00 91.56 211 PHE A O 1
ATOM 1627 N N . THR A 1 212 ? -3.231 15.870 17.686 1.00 89.44 212 THR A N 1
ATOM 1628 C CA . THR A 1 212 ? -4.050 16.886 18.357 1.00 89.44 212 THR A CA 1
ATOM 1629 C C . THR A 1 212 ? -5.290 16.294 19.002 1.00 89.44 212 THR A C 1
ATOM 1631 O O . THR A 1 212 ? -5.502 16.528 20.187 1.00 89.44 212 THR A O 1
ATOM 1634 N N . VAL A 1 213 ? -6.082 15.526 18.255 1.00 86.38 213 VAL A N 1
ATOM 1635 C CA . VAL A 1 213 ? -7.384 15.017 18.707 1.00 86.38 213 VAL A CA 1
ATOM 1636 C C . VAL A 1 213 ? -7.206 13.779 19.582 1.00 86.38 213 VAL A C 1
ATOM 1638 O O . VAL A 1 213 ? -7.772 13.684 20.672 1.00 86.38 213 VAL A O 1
ATOM 1641 N N . ASP A 1 214 ? -6.374 12.820 19.159 1.00 89.12 214 ASP A N 1
ATOM 1642 C CA . ASP A 1 214 ? -6.302 11.539 19.866 1.00 89.12 214 ASP A CA 1
ATOM 1643 C C . ASP A 1 214 ? -5.362 11.536 21.066 1.00 89.12 214 ASP A C 1
ATOM 1645 O O . ASP A 1 214 ? -5.527 10.671 21.935 1.00 89.12 214 ASP A O 1
ATOM 1649 N N . ILE A 1 215 ? -4.417 12.480 21.139 1.00 92.81 215 ILE A N 1
ATOM 1650 C CA . ILE A 1 215 ? -3.431 12.575 22.222 1.00 92.81 215 ILE A CA 1
ATOM 1651 C C . ILE A 1 215 ? -3.604 13.885 22.996 1.00 92.81 215 ILE A C 1
ATOM 1653 O O . ILE A 1 215 ? -3.932 13.856 24.182 1.00 92.81 215 ILE A O 1
ATOM 1657 N N . TYR A 1 216 ? -3.394 15.036 22.354 1.00 93.19 216 TYR A N 1
ATOM 1658 C CA . TYR A 1 216 ? -3.286 16.317 23.055 1.00 93.19 216 TYR A CA 1
ATOM 1659 C C . TYR A 1 216 ? -4.606 16.775 23.687 1.00 93.19 216 TYR A C 1
ATOM 1661 O O . TYR A 1 216 ? -4.615 17.196 24.841 1.00 93.19 216 TYR A O 1
ATOM 1669 N N . GLU A 1 217 ? -5.725 16.656 22.977 1.00 92.12 217 GLU A N 1
ATOM 1670 C CA . GLU A 1 217 ? -7.052 17.029 23.473 1.00 92.12 217 GLU A CA 1
ATOM 1671 C C . GLU A 1 217 ? -7.466 16.175 24.680 1.00 92.12 217 GLU A C 1
ATOM 1673 O O . GLU A 1 217 ? -8.012 16.693 25.650 1.00 92.12 217 GLU A O 1
ATOM 1678 N N . LYS A 1 218 ? -7.108 14.883 24.698 1.00 91.94 218 LYS A N 1
ATOM 1679 C CA . LYS A 1 218 ? -7.351 14.009 25.861 1.00 91.94 218 LYS A CA 1
ATOM 1680 C C . LYS A 1 218 ? -6.500 14.393 27.075 1.00 91.94 218 LYS A C 1
ATOM 1682 O O . LYS A 1 218 ? -6.937 14.192 28.206 1.00 91.94 218 LYS A O 1
ATOM 1687 N N . ILE A 1 219 ? -5.304 14.943 26.852 1.00 93.94 219 ILE A N 1
ATOM 1688 C CA . ILE A 1 219 ? -4.417 15.445 27.913 1.00 93.94 219 ILE A CA 1
ATOM 1689 C C . ILE A 1 219 ? -4.885 16.818 28.417 1.00 93.94 219 ILE A C 1
ATOM 1691 O O . ILE A 1 219 ? -4.834 17.079 29.618 1.00 93.94 219 ILE A O 1
ATOM 1695 N N . ASN A 1 220 ? -5.366 17.689 27.525 1.00 92.88 220 ASN A N 1
ATOM 1696 C CA . ASN A 1 220 ? -5.880 19.014 27.864 1.00 92.88 220 ASN A CA 1
ATOM 1697 C C . ASN A 1 220 ? -7.287 19.264 27.277 1.00 92.88 220 ASN A C 1
ATOM 1699 O O . ASN A 1 220 ? -7.424 20.023 26.313 1.00 92.88 220 ASN A O 1
ATOM 1703 N N . PRO A 1 221 ? -8.351 18.719 27.900 1.00 91.00 221 PRO A N 1
ATOM 1704 C CA . PRO A 1 221 ? -9.718 18.793 27.364 1.00 91.00 221 PRO A CA 1
ATOM 1705 C C . PRO A 1 221 ? -10.324 20.201 27.340 1.00 91.00 221 PRO A C 1
ATOM 1707 O O . PRO A 1 221 ? -11.389 20.413 26.772 1.00 91.00 221 PRO A O 1
ATOM 1710 N N . LYS A 1 222 ? -9.686 21.170 28.007 1.00 92.75 222 LYS A N 1
ATOM 1711 C CA . LYS A 1 222 ? -10.147 22.565 28.083 1.00 92.75 222 LYS A CA 1
ATOM 1712 C C . LYS A 1 222 ? -9.479 23.467 27.042 1.00 92.75 222 LYS A C 1
ATOM 1714 O O . LYS A 1 222 ? -9.678 24.681 27.072 1.00 92.75 222 LYS A O 1
ATOM 1719 N N . ALA A 1 223 ? -8.643 22.909 26.166 1.00 90.50 223 ALA A N 1
ATOM 1720 C CA . ALA A 1 223 ? -8.000 23.667 25.105 1.00 90.50 223 ALA A CA 1
ATOM 1721 C C . ALA A 1 223 ? -9.048 24.282 24.163 1.00 90.50 223 ALA A C 1
ATOM 1723 O O . ALA A 1 223 ? -9.985 23.617 23.736 1.00 90.50 223 ALA A O 1
ATOM 1724 N N . SER A 1 224 ? -8.878 25.560 23.815 1.00 92.25 224 SER A N 1
ATOM 1725 C CA . SER A 1 224 ? -9.721 26.190 22.794 1.00 92.25 224 SER A CA 1
ATOM 1726 C C . SER A 1 224 ? -9.413 25.627 21.404 1.00 92.25 224 SER A C 1
ATOM 1728 O O . SER A 1 224 ? -8.278 25.234 21.129 1.00 92.25 224 SER A O 1
ATOM 1730 N N . GLU A 1 225 ? -10.376 25.680 20.483 1.00 88.06 225 GLU A N 1
ATOM 1731 C CA . GLU A 1 225 ? -10.169 25.251 19.090 1.00 88.06 225 GLU A CA 1
ATOM 1732 C C . GLU A 1 225 ? -8.977 25.964 18.428 1.00 88.06 225 GLU A C 1
ATOM 1734 O O . GLU A 1 225 ? -8.158 25.338 17.756 1.00 88.06 225 GLU A O 1
ATOM 1739 N N . ARG A 1 226 ? -8.807 27.273 18.677 1.00 87.06 226 ARG A N 1
ATOM 1740 C CA . ARG A 1 226 ? -7.655 28.047 18.171 1.00 87.06 226 ARG A CA 1
ATOM 1741 C C . ARG A 1 226 ? -6.319 27.512 18.691 1.00 87.06 226 ARG A C 1
ATOM 1743 O O . ARG A 1 226 ? -5.325 27.508 17.960 1.00 87.06 226 ARG A O 1
ATOM 1750 N N . HIS A 1 227 ? -6.292 27.064 19.945 1.00 90.44 227 HIS A N 1
ATOM 1751 C CA . HIS A 1 227 ? -5.112 26.442 20.537 1.00 90.44 227 HIS A CA 1
ATOM 1752 C C . HIS A 1 227 ? -4.840 25.074 19.907 1.00 90.44 227 HIS A C 1
ATOM 1754 O O . HIS A 1 227 ? -3.713 24.822 19.495 1.00 90.44 227 HIS A O 1
ATOM 1760 N N . LEU A 1 228 ? -5.867 24.236 19.733 1.00 87.50 228 LEU A N 1
ATOM 1761 C CA . LEU A 1 228 ? -5.737 22.926 19.079 1.00 87.50 228 LEU A CA 1
ATOM 1762 C C . LEU A 1 228 ? -5.208 23.038 17.643 1.00 87.50 228 LEU A C 1
ATOM 1764 O O . LEU A 1 228 ? -4.305 22.295 17.262 1.00 87.50 228 LEU A O 1
ATOM 1768 N N . VAL A 1 229 ? -5.682 24.020 16.870 1.00 84.94 229 VAL A N 1
ATOM 1769 C CA . VAL A 1 229 ? -5.144 24.312 15.529 1.00 84.94 229 VAL A CA 1
ATOM 1770 C C . VAL A 1 229 ? -3.659 24.689 15.595 1.00 84.94 229 VAL A C 1
ATOM 1772 O O . VAL A 1 229 ? -2.867 24.239 14.768 1.00 84.94 229 VAL A O 1
ATOM 1775 N N . SER A 1 230 ? -3.254 25.484 16.588 1.00 87.00 230 SER A N 1
ATOM 1776 C CA . SER A 1 230 ? -1.850 25.884 16.764 1.00 87.00 230 SER A CA 1
ATOM 1777 C C . SER A 1 230 ? -0.959 24.694 17.134 1.00 87.00 230 SER A C 1
ATOM 1779 O O . SER A 1 230 ? 0.120 24.539 16.566 1.00 87.00 230 SER A O 1
ATOM 1781 N N . VAL A 1 231 ? -1.437 23.810 18.015 1.00 91.00 231 VAL A N 1
ATOM 1782 C CA . VAL A 1 231 ? -0.762 22.547 18.361 1.00 91.00 231 VAL A CA 1
ATOM 1783 C C . VAL A 1 231 ? -0.612 21.662 17.122 1.00 91.00 231 VAL A C 1
ATOM 1785 O O . VAL A 1 231 ? 0.464 21.114 16.898 1.00 91.00 231 VAL A O 1
ATOM 1788 N N . GLY A 1 232 ? -1.642 21.581 16.276 1.00 86.56 232 GLY A N 1
ATOM 1789 C CA . GLY A 1 232 ? -1.590 20.835 15.016 1.00 86.56 232 GLY A CA 1
ATOM 1790 C C . GLY A 1 232 ? -0.511 21.353 14.071 1.00 86.56 232 GLY A C 1
ATOM 1791 O O . GLY A 1 232 ? 0.258 20.570 13.523 1.00 86.56 232 GLY A O 1
ATOM 1792 N N . ARG A 1 233 ? -0.371 22.678 13.945 1.00 84.38 233 ARG A N 1
ATOM 1793 C CA . ARG A 1 233 ? 0.706 23.290 13.146 1.00 84.38 233 ARG A CA 1
ATOM 1794 C C . ARG A 1 233 ? 2.095 22.941 13.680 1.00 84.38 233 ARG A C 1
ATOM 1796 O O . ARG A 1 233 ? 2.981 22.630 12.889 1.00 84.38 233 ARG A O 1
ATOM 1803 N N . VAL A 1 234 ? 2.285 22.957 15.001 1.00 89.62 234 VAL A N 1
ATOM 1804 C CA . VAL A 1 234 ? 3.554 22.547 15.628 1.00 89.62 234 VAL A CA 1
ATOM 1805 C C . VAL A 1 234 ? 3.830 21.063 15.379 1.00 89.62 234 VAL A C 1
ATOM 1807 O O . VAL A 1 234 ? 4.943 20.713 14.995 1.00 89.62 234 VAL A O 1
ATOM 1810 N N . ALA A 1 235 ? 2.820 20.200 15.520 1.00 89.38 235 ALA A N 1
ATOM 1811 C CA . ALA A 1 235 ? 2.943 18.774 15.227 1.00 89.38 235 ALA A CA 1
ATOM 1812 C C . ALA A 1 235 ? 3.373 18.529 13.770 1.00 89.38 235 ALA A C 1
ATOM 1814 O O . ALA A 1 235 ? 4.299 17.755 13.535 1.00 89.38 235 ALA A O 1
ATOM 1815 N N . THR A 1 236 ? 2.793 19.250 12.804 1.00 85.25 236 THR A N 1
ATOM 1816 C CA . THR A 1 236 ? 3.216 19.202 11.394 1.00 85.25 236 THR A CA 1
ATOM 1817 C C . THR A 1 236 ? 4.695 19.547 11.224 1.00 85.25 236 THR A C 1
ATOM 1819 O O . THR A 1 236 ? 5.412 18.820 10.540 1.00 85.25 236 THR A O 1
ATOM 1822 N N . VAL A 1 237 ? 5.182 20.619 11.861 1.00 86.38 237 VAL A N 1
ATOM 1823 C CA . VAL A 1 237 ? 6.601 21.020 11.782 1.00 86.38 237 VAL A CA 1
ATOM 1824 C C . VAL A 1 237 ? 7.521 19.930 12.340 1.00 86.38 237 VAL A C 1
ATOM 1826 O O . VAL A 1 237 ? 8.539 19.615 11.725 1.00 86.38 237 VAL A O 1
ATOM 1829 N N . VAL A 1 238 ? 7.153 19.316 13.468 1.00 89.88 238 VAL A N 1
ATOM 1830 C CA . VAL A 1 238 ? 7.923 18.215 14.071 1.00 89.88 238 VAL A CA 1
ATOM 1831 C C . VAL A 1 238 ? 7.966 17.000 13.143 1.00 89.88 238 VAL A C 1
ATOM 1833 O O . VAL A 1 238 ? 9.042 16.453 12.905 1.00 89.88 238 VAL A O 1
ATOM 1836 N N . VAL A 1 239 ? 6.827 16.605 12.568 1.00 87.50 239 VAL A N 1
ATOM 1837 C CA . VAL A 1 239 ? 6.744 15.475 11.627 1.00 87.50 239 VAL A CA 1
ATOM 1838 C C . VAL A 1 239 ? 7.592 15.731 10.379 1.00 87.50 239 VAL A C 1
ATOM 1840 O O . VAL A 1 239 ? 8.320 14.840 9.943 1.00 87.50 239 VAL A O 1
ATOM 1843 N N . VAL A 1 240 ? 7.560 16.951 9.834 1.00 86.50 240 VAL A N 1
ATOM 1844 C CA . VAL A 1 240 ? 8.406 17.361 8.702 1.00 86.50 240 VAL A CA 1
ATOM 1845 C C . VAL A 1 240 ? 9.893 17.226 9.047 1.00 86.50 240 VAL A C 1
ATOM 1847 O O . VAL A 1 240 ? 10.650 16.636 8.275 1.00 86.50 240 VAL A O 1
ATOM 1850 N N . ALA A 1 241 ? 10.314 17.719 10.216 1.00 87.81 241 ALA A N 1
ATOM 1851 C CA . ALA A 1 241 ? 11.702 17.619 10.661 1.00 87.81 241 ALA A CA 1
ATOM 1852 C C . ALA A 1 241 ? 12.148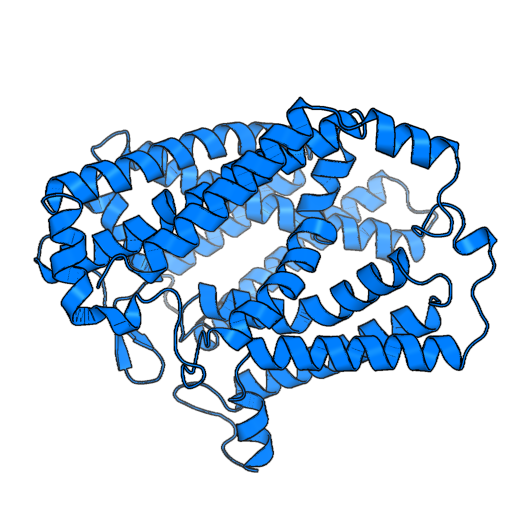 16.156 10.831 1.00 87.81 241 ALA A C 1
ATOM 1854 O O . ALA A 1 241 ? 13.220 15.778 10.357 1.00 87.81 241 ALA A O 1
ATOM 1855 N N . MET A 1 242 ? 11.305 15.313 11.437 1.00 88.50 242 MET A N 1
ATOM 1856 C CA . MET A 1 242 ? 11.567 13.876 11.564 1.00 88.50 242 MET A CA 1
ATOM 1857 C C . MET A 1 242 ? 11.672 13.187 10.198 1.00 88.50 242 MET A C 1
ATOM 1859 O O . MET A 1 242 ? 12.564 12.366 10.002 1.00 88.50 242 MET A O 1
ATOM 1863 N N . GLY A 1 243 ? 10.816 13.552 9.238 1.00 85.94 243 GLY A N 1
ATOM 1864 C CA . GLY A 1 243 ? 10.872 13.037 7.870 1.00 85.94 243 GLY A CA 1
ATOM 1865 C C . GLY A 1 243 ? 12.196 13.354 7.172 1.00 85.94 243 GLY A C 1
ATOM 1866 O O . GLY A 1 243 ? 12.784 12.468 6.557 1.00 85.94 243 GLY A O 1
ATOM 1867 N N . ILE A 1 244 ? 12.713 14.580 7.328 1.00 85.94 244 ILE A N 1
ATOM 1868 C CA . ILE A 1 244 ? 14.020 14.984 6.778 1.00 85.94 244 ILE A CA 1
ATOM 1869 C C . ILE A 1 244 ? 15.158 14.178 7.423 1.00 85.94 244 ILE A C 1
ATOM 1871 O O . ILE A 1 244 ? 16.033 13.678 6.716 1.00 85.94 244 ILE A O 1
ATOM 1875 N N . ILE A 1 245 ? 15.124 13.999 8.749 1.00 87.81 245 ILE A N 1
ATOM 1876 C CA . ILE A 1 245 ? 16.112 13.195 9.490 1.00 87.81 245 ILE A CA 1
ATOM 1877 C C . ILE A 1 245 ? 16.069 11.718 9.065 1.00 87.81 245 ILE A C 1
ATOM 1879 O O . ILE A 1 245 ? 17.087 11.032 9.128 1.00 87.81 245 ILE A O 1
ATOM 1883 N N . TRP A 1 246 ? 14.921 11.224 8.596 1.00 85.56 246 TRP A N 1
ATOM 1884 C CA . TRP A 1 246 ? 14.756 9.835 8.166 1.00 85.56 246 TRP A CA 1
ATOM 1885 C C . TRP A 1 246 ? 15.311 9.538 6.762 1.00 85.56 246 TRP A C 1
ATOM 1887 O O . TRP A 1 246 ? 15.570 8.376 6.448 1.00 85.56 246 TRP A O 1
ATOM 1897 N N . ILE A 1 247 ? 15.549 10.550 5.914 1.00 82.75 247 ILE A N 1
ATOM 1898 C CA . ILE A 1 247 ? 16.027 10.354 4.528 1.00 82.75 247 ILE A CA 1
ATOM 1899 C C . ILE A 1 247 ? 17.321 9.510 4.459 1.00 82.75 247 ILE A C 1
ATOM 1901 O O . ILE A 1 247 ? 17.339 8.536 3.700 1.00 82.75 247 ILE A O 1
ATOM 1905 N N . PRO A 1 248 ? 18.384 9.784 5.247 1.00 77.56 248 PRO A N 1
ATOM 1906 C CA . PRO A 1 248 ? 19.605 8.973 5.220 1.00 77.56 248 PRO A CA 1
ATOM 1907 C C . PRO A 1 248 ? 19.384 7.529 5.688 1.00 77.56 248 PRO A C 1
ATOM 1909 O O . PRO A 1 248 ? 20.016 6.606 5.178 1.00 77.56 248 PRO A O 1
ATOM 1912 N N . VAL A 1 249 ? 18.477 7.321 6.649 1.00 77.19 249 VAL A N 1
ATOM 1913 C CA . VAL A 1 249 ? 18.127 5.984 7.152 1.00 77.19 249 VAL A CA 1
ATOM 1914 C C . VAL A 1 249 ? 17.444 5.183 6.046 1.00 77.19 249 VAL A C 1
ATOM 1916 O O . VAL A 1 249 ? 17.829 4.048 5.770 1.00 77.19 249 VAL A O 1
ATOM 1919 N N . MET A 1 250 ? 16.492 5.800 5.344 1.00 77.50 250 MET A N 1
ATOM 1920 C CA . MET A 1 250 ? 15.817 5.187 4.202 1.00 77.50 250 MET A CA 1
ATOM 1921 C C . MET A 1 250 ? 16.807 4.793 3.097 1.00 77.50 250 MET A C 1
ATOM 1923 O O . MET A 1 250 ? 16.701 3.690 2.569 1.00 77.50 250 MET A O 1
ATOM 1927 N N . GLN A 1 251 ? 17.796 5.634 2.772 1.00 73.19 251 GLN A N 1
ATOM 1928 C CA . GLN A 1 251 ? 18.811 5.318 1.754 1.00 73.19 251 GLN A CA 1
ATOM 1929 C C . GLN A 1 251 ? 19.629 4.061 2.086 1.00 73.19 251 GLN A C 1
ATOM 1931 O O . GLN A 1 251 ? 20.026 3.342 1.172 1.00 73.19 251 GLN A O 1
ATOM 1936 N N . ARG A 1 252 ? 19.845 3.761 3.373 1.00 70.50 252 ARG A N 1
ATOM 1937 C CA . ARG A 1 252 ? 20.553 2.543 3.795 1.00 70.50 252 ARG A CA 1
ATOM 1938 C C . ARG A 1 252 ? 19.681 1.294 3.775 1.00 70.50 252 ARG A C 1
ATOM 1940 O O . ARG A 1 252 ? 20.158 0.240 3.388 1.00 70.50 252 ARG A O 1
ATOM 1947 N N . ILE A 1 253 ? 18.419 1.399 4.188 1.00 70.94 253 ILE A N 1
ATOM 1948 C CA . ILE A 1 253 ? 17.542 0.222 4.329 1.00 70.94 253 ILE A CA 1
ATOM 1949 C C . ILE A 1 253 ? 16.852 -0.133 2.995 1.00 70.94 253 ILE A C 1
ATOM 1951 O O . ILE A 1 253 ? 16.476 -1.279 2.767 1.00 70.94 253 ILE A O 1
ATOM 1955 N N . SER A 1 254 ? 16.711 0.827 2.073 1.00 71.25 254 SER A N 1
ATOM 1956 C CA . SER A 1 254 ? 16.081 0.633 0.753 1.00 71.25 254 SER A CA 1
ATOM 1957 C C . SER A 1 254 ? 17.017 0.092 -0.337 1.00 71.25 254 SER A C 1
ATOM 1959 O O . SER A 1 254 ? 16.762 0.301 -1.525 1.00 71.25 254 SER A O 1
ATOM 1961 N N . GLN A 1 255 ? 18.099 -0.611 0.023 1.00 64.62 255 GLN A N 1
ATOM 1962 C CA . GLN A 1 255 ? 19.045 -1.169 -0.957 1.00 64.62 255 GLN A CA 1
ATOM 1963 C C . GLN A 1 255 ? 18.349 -2.083 -1.980 1.00 64.62 255 GLN A C 1
ATOM 1965 O O . GLN A 1 255 ? 18.606 -1.945 -3.173 1.00 64.62 255 GLN A O 1
ATOM 1970 N N . GLY A 1 256 ? 17.359 -2.873 -1.548 1.00 62.56 256 GLY A N 1
ATOM 1971 C CA . GLY A 1 256 ? 16.488 -3.697 -2.401 1.00 62.56 256 GLY A CA 1
ATOM 1972 C C . GLY A 1 256 ? 15.370 -2.957 -3.160 1.00 62.56 256 GLY A C 1
ATOM 1973 O O . GLY A 1 256 ? 14.410 -3.589 -3.596 1.00 62.56 256 GLY A O 1
ATOM 1974 N N . GLY A 1 257 ? 15.447 -1.629 -3.269 1.00 77.62 257 GLY A N 1
ATOM 1975 C CA . GLY A 1 257 ? 14.444 -0.776 -3.911 1.00 77.62 257 GLY A CA 1
ATOM 1976 C C . GLY A 1 257 ? 13.416 -0.203 -2.934 1.00 77.62 257 GLY A C 1
ATOM 1977 O O . GLY A 1 257 ? 13.077 -0.801 -1.903 1.00 77.62 257 GLY A O 1
ATOM 1978 N N . LEU A 1 258 ? 12.887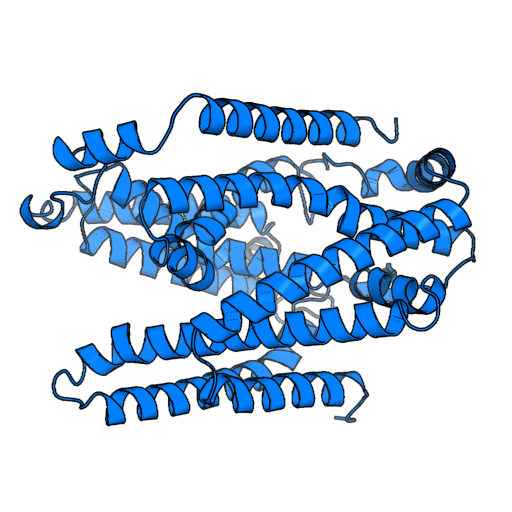 0.978 -3.265 1.00 82.75 258 LEU A N 1
ATOM 1979 C CA . LEU A 1 258 ? 11.981 1.708 -2.374 1.00 82.75 258 LEU A CA 1
ATOM 1980 C C . LEU A 1 258 ? 10.673 0.945 -2.112 1.00 82.75 258 LEU A C 1
ATOM 1982 O O . LEU A 1 258 ? 10.145 0.977 -0.999 1.00 82.75 258 LEU A O 1
ATOM 1986 N N . TYR A 1 259 ? 10.179 0.207 -3.111 1.00 87.31 259 TYR A N 1
ATOM 1987 C CA . TYR A 1 259 ? 8.964 -0.599 -2.980 1.00 87.31 259 TYR A CA 1
ATOM 1988 C C . TYR A 1 259 ? 9.132 -1.759 -1.988 1.00 87.31 259 TYR A C 1
ATOM 1990 O O . TYR A 1 259 ? 8.292 -1.932 -1.105 1.00 87.31 259 TYR A O 1
ATOM 1998 N N . LYS A 1 260 ? 10.232 -2.523 -2.075 1.00 86.06 260 LYS A N 1
ATOM 1999 C CA . LYS A 1 260 ? 10.529 -3.627 -1.141 1.00 86.06 260 LYS A CA 1
ATOM 2000 C C . LYS A 1 260 ? 10.643 -3.107 0.292 1.00 86.06 260 LYS A C 1
ATOM 2002 O O . LYS A 1 260 ? 10.042 -3.677 1.202 1.00 86.06 260 LYS A O 1
ATOM 2007 N N . TYR A 1 261 ? 11.334 -1.982 0.484 1.00 86.31 261 TYR A N 1
ATOM 2008 C CA . TYR A 1 261 ? 11.416 -1.322 1.787 1.00 86.31 261 TYR A CA 1
ATOM 2009 C C . TYR A 1 261 ? 10.035 -0.940 2.327 1.00 86.31 261 TYR A C 1
ATOM 2011 O O . TYR A 1 261 ? 9.684 -1.348 3.436 1.00 86.31 261 TYR A O 1
ATOM 2019 N N . LEU A 1 262 ? 9.230 -0.228 1.532 1.00 88.94 262 LEU A N 1
ATOM 2020 C CA . LEU A 1 262 ? 7.886 0.193 1.924 1.00 88.94 262 LEU A CA 1
ATOM 2021 C C . LEU A 1 262 ? 7.025 -1.006 2.343 1.00 88.94 262 LEU A C 1
ATOM 2023 O O . LEU A 1 262 ? 6.420 -0.986 3.415 1.00 88.94 262 LEU A O 1
ATOM 2027 N N . GLN A 1 263 ? 7.020 -2.068 1.534 1.00 91.19 263 GLN A N 1
ATOM 2028 C CA . GLN A 1 263 ? 6.270 -3.287 1.827 1.00 91.19 263 GLN A CA 1
ATOM 2029 C C . GLN A 1 263 ? 6.768 -3.984 3.099 1.00 91.19 263 GLN A C 1
ATOM 2031 O O . GLN A 1 263 ? 5.949 -4.484 3.866 1.00 91.19 263 GLN A O 1
ATOM 2036 N N . SER A 1 264 ? 8.079 -3.988 3.363 1.00 89.62 264 SER A N 1
ATOM 2037 C CA . SER A 1 264 ? 8.632 -4.587 4.583 1.00 89.62 264 SER A CA 1
ATOM 2038 C C . SER A 1 264 ? 8.196 -3.844 5.848 1.00 89.62 264 SER A C 1
ATOM 2040 O O . SER A 1 264 ? 7.708 -4.470 6.786 1.00 89.62 264 SER A O 1
ATOM 2042 N N . VAL A 1 265 ? 8.263 -2.507 5.849 1.00 89.94 265 VAL A N 1
ATOM 2043 C CA . VAL A 1 265 ? 7.835 -1.676 6.986 1.00 89.94 265 VAL A CA 1
ATOM 2044 C C . VAL A 1 265 ? 6.341 -1.856 7.247 1.00 89.94 265 VAL A C 1
ATOM 2046 O O . VAL A 1 265 ? 5.933 -2.092 8.386 1.00 89.94 265 VAL A O 1
ATOM 2049 N N . GLN A 1 266 ? 5.521 -1.818 6.192 1.00 92.88 266 GLN A N 1
ATOM 2050 C CA . GLN A 1 266 ? 4.089 -2.101 6.301 1.00 92.88 266 GLN A CA 1
ATOM 2051 C C . GLN A 1 266 ? 3.841 -3.513 6.837 1.00 92.88 266 GLN A C 1
ATOM 2053 O O . GLN A 1 266 ? 3.022 -3.695 7.733 1.00 92.88 266 GLN A O 1
ATOM 2058 N N . GLY A 1 267 ? 4.595 -4.503 6.361 1.00 93.81 267 GLY A N 1
ATOM 2059 C CA . GLY A 1 267 ? 4.508 -5.890 6.803 1.00 93.81 267 GLY A CA 1
ATOM 2060 C C . GLY A 1 267 ? 4.813 -6.112 8.287 1.00 93.81 267 GLY A C 1
ATOM 2061 O O . GLY A 1 267 ? 4.376 -7.127 8.831 1.00 93.81 267 GLY A O 1
ATOM 2062 N N . TYR A 1 268 ? 5.512 -5.191 8.957 1.00 92.88 268 TYR A N 1
ATOM 2063 C CA . TYR A 1 268 ? 5.807 -5.292 10.393 1.00 92.88 268 TYR A CA 1
ATOM 2064 C C . TYR A 1 268 ? 4.844 -4.502 11.273 1.00 92.88 268 TYR A C 1
ATOM 2066 O O . TYR A 1 268 ? 4.600 -4.893 12.412 1.00 92.88 268 TYR A O 1
ATOM 2074 N N . LEU A 1 269 ? 4.273 -3.416 10.749 1.00 91.94 269 LEU A N 1
ATOM 2075 C CA . LEU A 1 269 ? 3.384 -2.528 11.503 1.00 91.94 269 LEU A CA 1
ATOM 2076 C C . LEU A 1 269 ? 1.894 -2.855 11.305 1.00 91.94 269 LEU A C 1
ATOM 2078 O O . LEU A 1 269 ? 1.099 -2.705 12.233 1.00 91.94 269 LEU A O 1
ATOM 2082 N N . ALA A 1 270 ? 1.507 -3.339 10.123 1.00 95.56 270 ALA A N 1
ATOM 2083 C CA . ALA A 1 270 ? 0.122 -3.658 9.772 1.00 95.56 270 ALA A CA 1
ATOM 2084 C C . ALA A 1 270 ? -0.503 -4.845 10.540 1.00 95.56 270 ALA A C 1
ATOM 2086 O O . ALA A 1 270 ? -1.691 -4.758 10.879 1.00 95.56 270 ALA A O 1
ATOM 2087 N N . PRO A 1 271 ? 0.211 -5.958 10.824 1.00 97.38 271 PRO A N 1
ATOM 2088 C CA . PRO A 1 271 ? -0.404 -7.149 11.417 1.00 97.38 271 PRO A CA 1
ATOM 2089 C C . PRO A 1 271 ? -1.138 -6.935 12.748 1.00 97.38 271 PRO A C 1
ATOM 2091 O O . PRO A 1 271 ? -2.289 -7.371 12.840 1.00 97.38 271 PRO A O 1
ATOM 2094 N N . PRO A 1 272 ? -0.565 -6.267 13.772 1.00 97.12 272 PRO A N 1
ATOM 2095 C CA . PRO A 1 272 ? -1.268 -6.085 15.041 1.00 97.12 272 PRO A CA 1
ATOM 2096 C C . PRO A 1 272 ? -2.539 -5.244 14.903 1.00 97.12 272 PRO A C 1
ATOM 2098 O O . PRO A 1 272 ? -3.557 -5.562 15.519 1.00 97.12 272 PRO A O 1
ATOM 2101 N N . ILE A 1 273 ? -2.512 -4.213 14.055 1.00 96.00 273 ILE A N 1
ATOM 2102 C CA . ILE A 1 273 ? -3.680 -3.366 13.786 1.00 96.00 273 ILE A CA 1
ATOM 2103 C C . ILE A 1 273 ? -4.757 -4.191 13.076 1.00 96.00 273 ILE A C 1
ATOM 2105 O O . ILE A 1 273 ? -5.907 -4.218 13.512 1.00 96.00 273 ILE A O 1
ATOM 2109 N N . THR A 1 274 ? -4.370 -4.942 12.042 1.00 97.06 274 THR A N 1
ATOM 2110 C CA . THR A 1 274 ? -5.273 -5.841 11.308 1.00 97.06 274 THR A CA 1
ATOM 2111 C C . THR A 1 274 ? -5.933 -6.855 12.239 1.00 97.06 274 THR A C 1
ATOM 2113 O O . THR A 1 274 ? -7.148 -7.045 12.183 1.00 97.06 274 THR A O 1
ATOM 2116 N N . ALA A 1 275 ? -5.154 -7.476 13.130 1.00 97.81 275 ALA A N 1
ATOM 2117 C CA . ALA A 1 275 ? -5.661 -8.438 14.100 1.00 97.81 275 ALA A CA 1
ATOM 2118 C C . ALA A 1 275 ? -6.705 -7.808 15.030 1.00 97.81 275 ALA A C 1
ATOM 2120 O O . ALA A 1 275 ? -7.777 -8.382 15.210 1.00 97.81 275 ALA A O 1
ATOM 2121 N N . VAL A 1 276 ? -6.431 -6.621 15.586 1.00 96.44 276 VAL A N 1
ATOM 2122 C CA . VAL A 1 276 ? -7.387 -5.914 16.453 1.00 96.44 276 VAL A CA 1
ATOM 2123 C C . VAL A 1 276 ? -8.666 -5.558 15.708 1.00 96.44 276 VAL A C 1
ATOM 2125 O O . VAL A 1 276 ? -9.747 -5.804 16.237 1.00 96.44 276 VAL A O 1
ATOM 2128 N N . PHE A 1 277 ? -8.572 -5.020 14.491 1.00 94.69 277 PHE A N 1
ATOM 2129 C CA . PHE A 1 277 ? -9.750 -4.629 13.716 1.00 94.69 277 PHE A CA 1
ATOM 2130 C C . PHE A 1 277 ? -10.614 -5.833 13.330 1.00 94.69 277 PHE A C 1
ATOM 2132 O O . PHE A 1 277 ? -11.821 -5.819 13.566 1.00 94.69 277 PHE A O 1
ATOM 2139 N N . LEU A 1 278 ? -10.017 -6.903 12.796 1.00 95.69 278 LEU A N 1
ATOM 2140 C CA . LEU A 1 278 ? -10.768 -8.104 12.423 1.00 95.69 278 LEU A CA 1
ATOM 2141 C C . LEU A 1 278 ? -11.404 -8.764 13.649 1.00 95.69 278 LEU A C 1
ATOM 2143 O O . LEU A 1 278 ? -12.608 -9.019 13.668 1.00 95.69 278 LEU A O 1
ATOM 2147 N N . LEU A 1 279 ? -10.629 -8.998 14.707 1.00 96.25 279 LEU A N 1
ATOM 2148 C CA . LEU A 1 279 ? -11.157 -9.614 15.921 1.00 96.25 279 LEU A CA 1
ATOM 2149 C C . LEU A 1 279 ? -12.202 -8.720 16.606 1.00 96.25 279 LEU A C 1
ATOM 2151 O O . LEU A 1 279 ? -13.201 -9.230 17.103 1.00 96.25 279 LEU A O 1
ATOM 2155 N N . GLY A 1 280 ? -12.024 -7.399 16.589 1.00 93.69 280 GLY A N 1
ATOM 2156 C CA . GLY A 1 280 ? -12.992 -6.442 17.123 1.00 93.69 280 GLY A CA 1
ATOM 2157 C C . GLY A 1 280 ? -14.327 -6.456 16.374 1.00 93.69 280 GLY A C 1
ATOM 2158 O O . GLY A 1 280 ? -15.377 -6.427 17.008 1.00 93.69 280 GLY A O 1
ATOM 2159 N N . LEU A 1 281 ? -14.305 -6.575 15.043 1.00 93.56 281 LEU A N 1
ATOM 2160 C CA . LEU A 1 281 ? -15.518 -6.617 14.217 1.00 93.56 281 LEU A CA 1
ATOM 2161 C C . LEU A 1 281 ? -16.264 -7.955 14.313 1.00 93.56 281 LEU A C 1
ATOM 2163 O O . LEU A 1 281 ? -17.499 -7.979 14.317 1.00 93.56 281 LEU A O 1
ATOM 2167 N N . PHE A 1 282 ? -15.530 -9.071 14.375 1.00 94.94 282 PHE A N 1
ATOM 2168 C CA . PHE A 1 282 ? -16.105 -10.418 14.283 1.00 94.94 282 PHE A CA 1
ATOM 2169 C C . PHE A 1 282 ? -16.285 -11.126 15.636 1.00 94.94 282 PHE A C 1
ATOM 2171 O O . PHE A 1 282 ? -17.042 -12.095 15.714 1.00 94.94 282 PHE A O 1
ATOM 2178 N N . CYS A 1 283 ? -15.647 -10.672 16.722 1.00 94.00 283 CYS A N 1
ATOM 2179 C CA . CYS A 1 283 ? -15.669 -11.369 18.011 1.00 94.00 283 CYS A CA 1
ATOM 2180 C C . CYS A 1 283 ? -16.093 -10.465 19.183 1.00 94.00 283 CYS A C 1
ATOM 2182 O O . CYS A 1 283 ? -15.288 -9.746 19.770 1.00 94.00 283 CYS A O 1
ATOM 2184 N N . LYS A 1 284 ? -17.332 -10.642 19.667 1.00 92.94 284 LYS A N 1
ATOM 2185 C CA . LYS A 1 284 ? -17.887 -9.929 20.844 1.00 92.94 284 LYS A CA 1
ATOM 2186 C C . LYS A 1 284 ? -17.109 -10.107 22.160 1.00 92.94 284 LYS A C 1
ATOM 2188 O O . LYS A 1 284 ? -17.351 -9.388 23.124 1.00 92.94 284 LYS A O 1
ATOM 2193 N N . ARG A 1 285 ? -16.238 -11.122 22.247 1.00 93.38 285 ARG A N 1
ATOM 2194 C CA . ARG A 1 285 ? -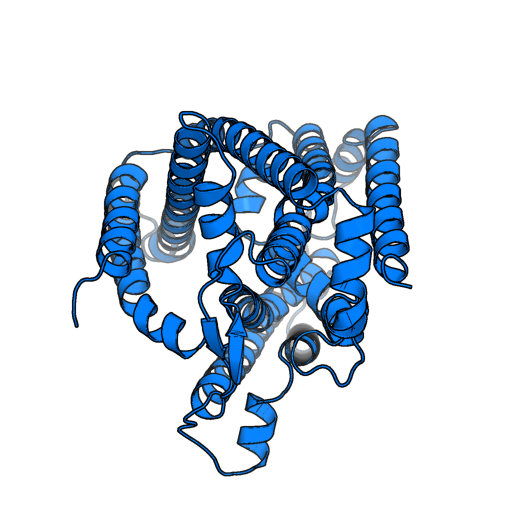15.476 -11.458 23.465 1.00 93.38 285 ARG A CA 1
ATOM 2195 C C . ARG A 1 285 ? -14.233 -10.585 23.647 1.00 93.38 285 ARG A C 1
ATOM 2197 O O . ARG A 1 285 ? -13.715 -10.511 24.764 1.00 93.38 285 ARG A O 1
ATOM 2204 N N . ILE A 1 286 ? -13.751 -9.969 22.574 1.00 95.25 286 ILE A N 1
ATOM 2205 C CA . ILE A 1 286 ? -12.505 -9.208 22.560 1.00 95.25 286 ILE A CA 1
ATOM 2206 C C . ILE A 1 286 ? -12.712 -7.893 23.302 1.00 95.25 286 ILE A C 1
ATOM 2208 O O . ILE A 1 286 ? -13.720 -7.217 23.113 1.00 95.25 286 ILE A O 1
ATOM 2212 N N . ASN A 1 287 ? -11.784 -7.555 24.195 1.00 94.81 287 ASN A N 1
ATOM 2213 C CA . ASN A 1 287 ? -11.885 -6.367 25.039 1.00 94.81 287 ASN A CA 1
ATOM 2214 C C . ASN A 1 287 ? -10.674 -5.440 24.864 1.00 94.81 287 ASN A C 1
ATOM 2216 O O . ASN A 1 287 ? -9.662 -5.805 24.267 1.00 94.81 287 ASN A O 1
ATOM 2220 N N . GLY A 1 288 ? -10.769 -4.230 25.424 1.00 94.62 288 GLY A N 1
ATOM 2221 C CA . GLY A 1 288 ? -9.716 -3.219 25.300 1.00 94.62 288 GLY A CA 1
ATOM 2222 C C . GLY A 1 288 ? -8.360 -3.651 25.868 1.00 94.62 288 GLY A C 1
ATOM 2223 O O . GLY A 1 288 ? -7.334 -3.285 25.308 1.00 94.62 288 GLY A O 1
ATOM 2224 N N . LYS A 1 289 ? -8.327 -4.474 26.929 1.00 96.00 289 LYS A N 1
ATOM 2225 C CA . LYS A 1 289 ? -7.062 -4.985 27.489 1.00 96.00 289 LYS A CA 1
ATOM 2226 C C . LYS A 1 289 ? -6.365 -5.927 26.508 1.00 96.00 289 LYS A C 1
ATOM 2228 O O . LYS A 1 289 ? -5.162 -5.799 26.304 1.00 96.00 289 LYS A O 1
ATOM 2233 N N . GLY A 1 290 ? -7.123 -6.825 25.876 1.00 97.00 290 GLY A N 1
ATOM 2234 C CA . GLY A 1 290 ? -6.607 -7.694 24.824 1.00 97.00 290 GLY A CA 1
ATOM 2235 C C . GLY A 1 290 ? -6.126 -6.915 23.606 1.00 97.00 290 GLY A C 1
ATOM 2236 O O . GLY A 1 290 ? -5.027 -7.171 23.125 1.00 97.00 290 GLY A O 1
ATOM 2237 N N . ALA A 1 291 ? -6.894 -5.919 23.156 1.00 96.75 291 ALA A N 1
ATOM 2238 C CA . ALA A 1 291 ? -6.497 -5.061 22.041 1.00 96.75 291 ALA A CA 1
ATOM 2239 C C . ALA A 1 291 ? -5.180 -4.313 22.320 1.00 96.75 291 ALA A C 1
ATOM 2241 O O . ALA A 1 291 ? -4.265 -4.367 21.503 1.00 96.75 291 ALA A O 1
ATOM 2242 N N . VAL A 1 292 ? -5.045 -3.681 23.493 1.00 96.88 292 VAL A N 1
ATOM 2243 C CA . VAL A 1 292 ? -3.813 -2.974 23.889 1.00 96.88 292 VAL A CA 1
ATOM 2244 C C . VAL A 1 292 ? -2.625 -3.932 23.983 1.00 96.88 292 VAL A C 1
ATOM 2246 O O . VAL A 1 292 ? -1.558 -3.616 23.465 1.00 96.88 292 VAL A O 1
ATOM 2249 N N . ALA A 1 293 ? -2.800 -5.109 24.592 1.00 97.44 293 ALA A N 1
ATOM 2250 C CA . ALA A 1 293 ? -1.733 -6.103 24.685 1.00 97.44 293 ALA A CA 1
ATOM 2251 C C . ALA A 1 293 ? -1.287 -6.597 23.301 1.00 97.44 293 ALA A C 1
ATOM 2253 O O . ALA A 1 293 ? -0.091 -6.665 23.033 1.00 97.44 293 ALA A O 1
ATOM 2254 N N . GLY A 1 294 ? -2.237 -6.882 22.408 1.00 97.25 294 GLY A N 1
ATOM 2255 C CA . GLY A 1 294 ? -1.961 -7.263 21.024 1.00 97.25 294 GLY A CA 1
ATOM 2256 C C . GLY A 1 294 ? -1.179 -6.214 20.250 1.00 97.25 294 GLY A C 1
ATOM 2257 O O . GLY A 1 294 ? -0.176 -6.542 19.621 1.00 97.25 294 GLY A O 1
ATOM 2258 N N . LEU A 1 295 ? -1.616 -4.954 20.330 1.00 96.81 295 LEU A N 1
ATOM 2259 C CA . LEU A 1 295 ? -0.932 -3.830 19.690 1.00 96.81 295 LEU A CA 1
ATOM 2260 C C . LEU A 1 295 ? 0.477 -3.646 20.249 1.00 96.81 295 LEU A C 1
ATOM 2262 O O . LEU A 1 295 ? 1.418 -3.536 19.473 1.00 96.81 295 LEU A O 1
ATOM 2266 N N . ALA A 1 296 ? 0.635 -3.653 21.575 1.00 97.31 296 ALA A N 1
ATOM 2267 C CA . ALA A 1 296 ? 1.929 -3.454 22.218 1.00 97.31 296 ALA A CA 1
ATOM 2268 C C . ALA A 1 296 ? 2.911 -4.587 21.894 1.00 97.31 296 ALA A C 1
ATOM 2270 O O . ALA A 1 296 ? 4.026 -4.320 21.453 1.00 97.31 296 ALA A O 1
ATOM 2271 N N . ILE A 1 297 ? 2.497 -5.848 22.063 1.00 97.62 297 ILE A N 1
ATOM 2272 C CA . ILE A 1 297 ? 3.346 -7.013 21.783 1.00 97.62 297 ILE A CA 1
ATOM 2273 C C . ILE A 1 297 ? 3.688 -7.064 20.294 1.00 97.62 297 ILE A C 1
ATOM 2275 O O . ILE A 1 297 ? 4.860 -7.169 19.945 1.00 97.62 297 ILE A O 1
ATOM 2279 N N . GLY A 1 298 ? 2.695 -6.937 19.410 1.00 96.88 298 GLY A N 1
ATOM 2280 C CA . GLY A 1 298 ? 2.933 -6.966 17.969 1.00 96.88 298 GLY A CA 1
ATOM 2281 C C . GLY A 1 298 ? 3.829 -5.820 17.495 1.00 96.88 298 GLY A C 1
ATOM 2282 O O . GLY A 1 298 ? 4.726 -6.058 16.692 1.00 96.88 298 GLY A O 1
ATOM 2283 N N . PHE A 1 299 ? 3.660 -4.609 18.037 1.00 95.12 299 PHE A N 1
ATOM 2284 C CA . PHE A 1 299 ? 4.541 -3.475 17.748 1.00 95.12 299 PHE A CA 1
ATOM 2285 C C . PHE A 1 299 ? 5.974 -3.729 18.222 1.00 95.12 299 PHE A C 1
ATOM 2287 O O . PHE A 1 299 ? 6.908 -3.515 17.456 1.00 95.12 299 PHE A O 1
ATOM 2294 N N . ILE A 1 300 ? 6.166 -4.230 19.447 1.00 96.94 300 ILE A N 1
ATOM 2295 C CA . ILE A 1 300 ? 7.501 -4.546 19.979 1.00 96.94 300 ILE A CA 1
ATOM 2296 C C . ILE A 1 300 ? 8.186 -5.611 19.119 1.00 96.94 300 ILE A C 1
ATOM 2298 O O . ILE A 1 300 ? 9.336 -5.423 18.733 1.00 96.94 300 ILE A O 1
ATOM 2302 N N . VAL A 1 301 ? 7.493 -6.702 18.777 1.00 96.44 301 VAL A N 1
ATOM 2303 C CA . VAL A 1 301 ? 8.068 -7.781 17.955 1.00 96.44 301 VAL A CA 1
ATOM 2304 C C . VAL A 1 301 ? 8.345 -7.296 16.528 1.00 96.44 301 VAL A C 1
ATOM 2306 O O . VAL A 1 301 ? 9.409 -7.584 15.983 1.00 96.44 301 VAL A O 1
ATOM 2309 N N . GLY A 1 302 ? 7.437 -6.516 15.932 1.00 95.00 302 GLY A N 1
ATOM 2310 C CA . GLY A 1 302 ? 7.618 -5.934 14.600 1.00 95.00 302 GLY A CA 1
ATOM 2311 C C . GLY A 1 302 ? 8.798 -4.961 14.539 1.00 95.00 302 GLY A C 1
ATOM 2312 O O . GLY A 1 302 ? 9.641 -5.067 13.647 1.00 95.00 302 GLY A O 1
ATOM 2313 N N . MET A 1 303 ? 8.917 -4.065 15.524 1.00 93.25 303 MET A N 1
ATOM 2314 C CA . MET A 1 303 ? 10.048 -3.141 15.636 1.00 93.25 303 MET A CA 1
ATOM 2315 C C . MET A 1 303 ? 11.358 -3.870 15.927 1.00 93.25 303 MET A C 1
ATOM 2317 O O . MET A 1 303 ? 12.373 -3.535 15.324 1.00 93.25 303 MET A O 1
ATOM 2321 N N . ALA A 1 304 ? 11.346 -4.888 16.791 1.00 93.25 304 ALA A N 1
ATOM 2322 C CA . ALA A 1 304 ? 12.517 -5.724 17.032 1.00 93.25 304 ALA A CA 1
ATOM 2323 C C . ALA A 1 304 ? 12.981 -6.396 15.735 1.00 93.25 304 ALA A C 1
ATOM 2325 O O . ALA A 1 304 ? 14.165 -6.340 15.419 1.00 93.25 304 ALA A O 1
ATOM 2326 N N . LYS A 1 305 ? 12.059 -6.947 14.934 1.00 91.69 305 LYS A N 1
ATOM 2327 C CA . LYS A 1 305 ? 12.396 -7.538 13.635 1.00 91.69 305 LYS A CA 1
ATOM 2328 C C . LYS A 1 305 ? 12.983 -6.509 12.669 1.00 91.69 305 LYS A C 1
ATOM 2330 O O . LYS A 1 305 ? 13.975 -6.808 12.012 1.00 91.69 305 LYS A O 1
ATOM 2335 N N . LEU A 1 306 ? 12.399 -5.311 12.588 1.00 89.06 306 LEU A N 1
ATOM 2336 C CA . LEU A 1 306 ? 12.903 -4.229 11.736 1.00 89.06 306 LEU A CA 1
ATOM 2337 C C . LEU A 1 306 ? 14.318 -3.801 12.147 1.00 89.06 306 LEU A C 1
ATOM 2339 O O . LEU A 1 306 ? 15.177 -3.632 11.287 1.00 89.06 306 LEU A O 1
ATOM 2343 N N . ILE A 1 307 ? 14.566 -3.654 13.451 1.00 88.94 307 ILE A N 1
ATOM 2344 C CA . ILE A 1 307 ? 15.882 -3.290 13.990 1.00 88.94 307 ILE A CA 1
ATOM 2345 C C . ILE A 1 307 ? 16.896 -4.399 13.714 1.00 88.94 307 ILE A C 1
ATOM 2347 O O . ILE A 1 307 ? 17.972 -4.109 13.207 1.00 88.94 307 ILE A O 1
ATOM 2351 N N . ILE A 1 308 ? 16.557 -5.660 13.998 1.00 89.88 308 ILE A N 1
ATOM 2352 C CA . ILE A 1 308 ? 17.444 -6.799 13.737 1.00 89.88 308 ILE A CA 1
ATOM 2353 C C . ILE A 1 308 ? 17.797 -6.853 12.247 1.00 89.88 308 ILE A C 1
ATOM 2355 O O . ILE A 1 308 ? 18.975 -6.884 11.920 1.00 89.88 308 ILE A O 1
ATOM 2359 N N . GLN A 1 309 ? 16.811 -6.748 11.349 1.00 86.69 309 GLN A N 1
ATOM 2360 C CA . GLN A 1 309 ? 17.053 -6.709 9.904 1.00 86.69 309 GLN A CA 1
ATOM 2361 C C . GLN A 1 309 ? 17.968 -5.547 9.493 1.00 86.69 309 GLN A C 1
ATOM 2363 O O . GLN A 1 309 ? 18.833 -5.729 8.646 1.00 86.69 309 GLN A O 1
ATOM 2368 N N . ALA A 1 310 ? 17.799 -4.360 10.079 1.00 84.31 310 ALA A N 1
ATOM 2369 C CA . ALA A 1 310 ? 18.652 -3.211 9.778 1.00 84.31 310 ALA A CA 1
ATOM 2370 C C . ALA A 1 310 ? 20.096 -3.372 10.291 1.00 84.31 310 ALA A C 1
ATOM 2372 O O . ALA A 1 310 ? 20.994 -2.702 9.789 1.00 84.31 310 ALA A O 1
ATOM 2373 N N . LEU A 1 311 ? 20.319 -4.220 11.300 1.00 86.25 311 LEU A N 1
ATOM 2374 C CA . LEU A 1 311 ? 21.637 -4.475 11.885 1.00 86.25 311 LEU A CA 1
ATOM 2375 C C . LEU A 1 311 ? 22.353 -5.677 11.257 1.00 86.25 311 LEU A C 1
ATOM 2377 O O . LEU A 1 311 ? 23.581 -5.698 11.2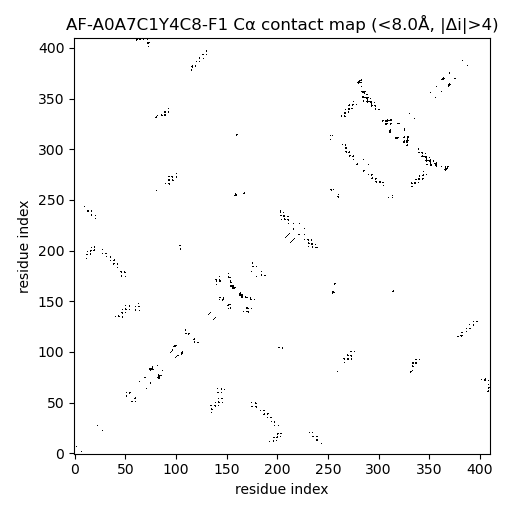51 1.00 86.25 311 LEU A O 1
ATOM 2381 N N . THR A 1 312 ? 21.615 -6.670 10.760 1.00 86.00 312 THR A N 1
ATOM 2382 C CA . THR A 1 312 ? 22.181 -7.899 10.178 1.00 86.00 312 THR A CA 1
ATOM 2383 C C . THR A 1 312 ? 22.131 -7.942 8.657 1.00 86.00 312 THR A C 1
ATOM 2385 O O . THR A 1 312 ? 22.796 -8.784 8.071 1.00 86.00 312 THR A O 1
ATOM 2388 N N . GLY A 1 313 ? 21.291 -7.123 8.022 1.00 76.50 313 GLY A N 1
ATOM 2389 C CA . GLY A 1 313 ? 21.083 -7.127 6.575 1.00 76.50 313 GLY A CA 1
ATOM 2390 C C . GLY A 1 313 ? 21.876 -6.045 5.840 1.00 76.50 313 GLY A C 1
ATOM 2391 O O . GLY A 1 313 ? 22.304 -5.058 6.437 1.00 76.50 313 GLY A O 1
ATOM 2392 N N . GLY A 1 314 ? 21.993 -6.213 4.521 1.00 70.94 314 GLY A N 1
ATOM 2393 C CA . GLY A 1 314 ? 22.720 -5.317 3.616 1.00 70.94 314 GLY A CA 1
ATOM 2394 C C . GLY A 1 314 ? 24.168 -5.747 3.369 1.00 70.94 314 GLY A C 1
ATOM 2395 O O . GLY A 1 314 ? 24.638 -6.738 3.922 1.00 70.94 314 GLY A O 1
ATOM 2396 N N . ASP A 1 315 ? 24.869 -4.975 2.537 1.00 66.12 315 ASP A N 1
ATOM 2397 C CA . ASP A 1 315 ? 26.238 -5.290 2.084 1.00 66.12 315 ASP A CA 1
ATOM 2398 C C . ASP A 1 315 ? 27.314 -5.154 3.178 1.00 66.12 315 ASP A C 1
ATOM 2400 O O . ASP A 1 315 ? 28.396 -5.726 3.060 1.00 66.12 315 ASP A O 1
ATOM 2404 N N . ASP A 1 316 ? 27.023 -4.400 4.243 1.00 72.88 316 ASP A N 1
ATOM 2405 C CA . ASP A 1 316 ? 27.925 -4.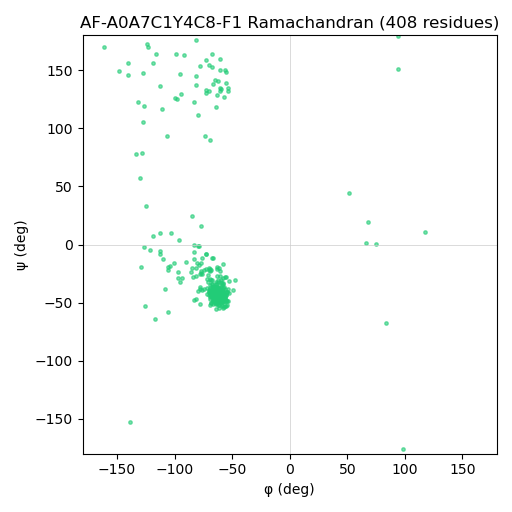153 5.377 1.00 72.88 316 ASP A CA 1
ATOM 2406 C C . ASP A 1 316 ? 27.168 -4.332 6.710 1.00 72.88 316 ASP A C 1
ATOM 2408 O O . ASP A 1 316 ? 26.704 -3.351 7.308 1.00 72.88 316 ASP A O 1
ATOM 2412 N N . PRO A 1 317 ? 26.942 -5.585 7.151 1.00 82.00 317 PRO A N 1
ATOM 2413 C CA . PRO A 1 317 ? 26.158 -5.868 8.344 1.00 82.00 317 PRO A CA 1
ATOM 2414 C C . PRO A 1 317 ? 26.928 -5.503 9.618 1.00 82.00 317 PRO A C 1
ATOM 2416 O O . PRO A 1 317 ? 28.052 -5.946 9.851 1.00 82.00 317 PRO A O 1
ATOM 2419 N N . TYR A 1 318 ? 26.275 -4.760 10.513 1.00 83.50 318 TYR A N 1
ATOM 2420 C CA . TYR A 1 318 ? 26.830 -4.418 11.826 1.00 83.50 318 TYR A CA 1
ATOM 2421 C C . TYR A 1 318 ? 26.929 -5.627 12.762 1.00 83.50 318 TYR A C 1
ATOM 2423 O O . TYR A 1 318 ? 27.780 -5.653 13.653 1.00 83.50 318 TYR A O 1
ATOM 2431 N N . ILE A 1 319 ? 26.038 -6.609 12.597 1.00 85.38 319 ILE A N 1
ATOM 2432 C CA . ILE A 1 319 ? 25.976 -7.815 13.421 1.00 85.38 319 ILE A CA 1
ATOM 2433 C C . ILE A 1 319 ? 26.000 -9.056 12.531 1.00 85.38 319 ILE A C 1
ATOM 2435 O O . ILE A 1 319 ? 25.075 -9.300 11.764 1.00 85.38 319 ILE A O 1
ATOM 2439 N N . THR A 1 320 ? 27.024 -9.889 12.712 1.00 87.38 320 THR A N 1
ATOM 2440 C CA . THR A 1 320 ? 27.194 -11.180 12.017 1.00 87.38 320 THR A CA 1
ATOM 2441 C C . THR A 1 320 ? 27.071 -12.390 12.950 1.00 87.38 320 THR A C 1
ATOM 2443 O O . THR A 1 320 ? 27.068 -13.536 12.506 1.00 87.38 320 THR A O 1
ATOM 2446 N N . SER A 1 321 ? 26.951 -12.164 14.262 1.00 85.81 321 SER A N 1
ATOM 2447 C CA . SER A 1 321 ? 26.752 -13.208 15.271 1.00 85.81 321 SER A CA 1
ATOM 2448 C C . SER A 1 321 ? 25.917 -12.674 16.444 1.00 85.81 321 SER A C 1
ATOM 2450 O O . SER A 1 321 ? 25.997 -11.482 16.742 1.00 85.81 321 SER A O 1
ATOM 2452 N N . PRO A 1 322 ? 25.114 -13.507 17.133 1.00 90.06 322 PRO A N 1
ATOM 2453 C CA . PRO A 1 322 ? 24.933 -14.953 16.959 1.00 90.06 322 PRO A CA 1
ATOM 2454 C C . PRO A 1 322 ? 24.041 -15.321 15.756 1.00 90.06 322 PRO A C 1
ATOM 2456 O O . PRO A 1 322 ? 23.153 -14.564 15.375 1.00 90.06 322 PRO A O 1
ATOM 2459 N N . GLY A 1 323 ? 24.236 -16.517 15.185 1.00 89.25 323 GLY A N 1
ATOM 2460 C CA . GLY A 1 323 ? 23.579 -16.930 13.931 1.00 89.25 323 GLY A CA 1
ATOM 2461 C C . GLY A 1 323 ? 22.043 -16.958 13.962 1.00 89.25 323 GLY A C 1
ATOM 2462 O O . GLY A 1 323 ? 21.406 -16.723 12.942 1.00 89.25 323 GLY A O 1
ATOM 2463 N N . TRP A 1 324 ? 21.423 -17.166 15.129 1.00 90.88 324 TRP A N 1
ATOM 2464 C CA . TRP A 1 324 ? 19.960 -17.093 15.256 1.00 90.88 324 TRP A CA 1
ATOM 2465 C C . TRP A 1 324 ? 19.421 -15.670 15.048 1.00 90.88 324 TRP A C 1
ATOM 2467 O O . TRP A 1 324 ? 18.305 -15.505 14.562 1.00 90.88 324 TRP A O 1
ATOM 2477 N N . LEU A 1 325 ? 20.204 -14.646 15.402 1.00 90.31 325 LEU A N 1
ATOM 2478 C CA . LEU A 1 325 ? 19.812 -13.246 15.258 1.00 90.31 325 LEU A CA 1
ATOM 2479 C C . LEU A 1 325 ? 19.917 -12.819 13.789 1.00 90.31 325 LEU A C 1
ATOM 2481 O O . LEU A 1 325 ? 19.002 -12.177 13.280 1.00 90.31 325 LEU A O 1
ATOM 2485 N N . VAL A 1 326 ? 20.959 -13.284 13.091 1.00 88.38 326 VAL A N 1
ATOM 2486 C CA . VAL A 1 326 ? 21.091 -13.154 11.629 1.00 88.38 326 VAL A CA 1
ATOM 2487 C C . VAL A 1 326 ? 19.914 -13.826 10.922 1.00 88.38 326 VAL A C 1
ATOM 2489 O O . VAL A 1 326 ? 19.239 -13.182 10.125 1.00 88.38 326 VAL A O 1
ATOM 2492 N N . TYR A 1 327 ? 19.573 -15.063 11.304 1.00 90.44 327 TYR A N 1
ATOM 2493 C CA . TYR A 1 327 ? 18.424 -15.775 10.738 1.00 90.44 327 TYR A CA 1
ATOM 2494 C C . TYR A 1 327 ? 17.109 -14.995 10.890 1.00 90.44 327 TYR A C 1
ATOM 2496 O O . TYR A 1 327 ? 16.333 -14.916 9.945 1.00 90.44 327 TYR A O 1
ATOM 2504 N N . VAL A 1 328 ? 16.849 -14.385 12.054 1.00 90.88 328 VAL A N 1
ATOM 2505 C CA . VAL A 1 328 ? 15.644 -13.558 12.269 1.00 90.88 328 VAL A CA 1
ATOM 2506 C C . VAL A 1 328 ? 15.640 -12.308 11.384 1.00 90.88 328 VAL A C 1
ATOM 2508 O O . VAL A 1 328 ? 14.581 -11.921 10.882 1.00 90.88 328 VAL A O 1
ATOM 2511 N N . GLY A 1 329 ? 16.796 -11.671 11.196 1.00 87.25 329 GLY A N 1
ATOM 2512 C CA . GLY A 1 329 ? 16.922 -10.478 10.362 1.00 87.25 329 GLY A CA 1
ATOM 2513 C C . GLY A 1 329 ? 16.748 -10.763 8.874 1.00 87.25 329 GLY A C 1
ATOM 2514 O O . GLY A 1 329 ? 16.007 -10.047 8.201 1.00 87.25 329 GLY A O 1
ATOM 2515 N N . GLU A 1 330 ? 17.361 -11.840 8.384 1.00 87.06 330 GLU A N 1
ATOM 2516 C CA . GLU A 1 330 ? 17.276 -12.292 6.988 1.00 87.06 330 GLU A CA 1
ATOM 2517 C C . GLU A 1 330 ? 15.951 -12.993 6.663 1.00 87.06 330 GLU A C 1
ATOM 2519 O O . GLU A 1 330 ? 15.591 -13.143 5.494 1.00 87.06 330 GLU A O 1
ATOM 2524 N N . TYR A 1 331 ? 15.186 -13.403 7.680 1.00 91.38 331 TYR A N 1
ATOM 2525 C CA . TYR A 1 331 ? 13.906 -14.062 7.468 1.00 91.38 331 TYR A CA 1
ATOM 2526 C C . TYR A 1 331 ? 12.959 -13.183 6.644 1.00 91.38 331 TYR A C 1
ATOM 2528 O O . TYR A 1 331 ? 12.678 -12.022 6.989 1.00 91.38 331 TYR A O 1
ATOM 2536 N N . ASN A 1 332 ? 12.432 -13.767 5.564 1.00 92.81 332 ASN A N 1
ATOM 2537 C CA . ASN A 1 332 ? 11.630 -13.055 4.578 1.00 92.81 332 ASN A CA 1
ATOM 2538 C C . ASN A 1 332 ? 10.464 -12.299 5.237 1.00 92.81 332 ASN A C 1
ATOM 2540 O O . ASN A 1 332 ? 9.711 -12.820 6.070 1.00 92.81 332 ASN A O 1
ATOM 2544 N N . PHE A 1 333 ? 10.326 -11.031 4.850 1.00 92.31 333 PHE A N 1
ATOM 2545 C CA . PHE A 1 333 ? 9.413 -10.099 5.495 1.00 92.31 333 PHE A CA 1
ATOM 2546 C C . PHE A 1 333 ? 7.940 -10.492 5.355 1.00 92.31 333 PHE A C 1
ATOM 2548 O O . PHE A 1 333 ? 7.176 -10.261 6.287 1.00 92.31 333 PHE A O 1
ATOM 2555 N N . LEU A 1 334 ? 7.552 -11.131 4.247 1.00 95.75 334 LEU A N 1
ATOM 2556 C CA . LEU A 1 334 ? 6.168 -11.526 3.988 1.00 95.75 334 LEU A CA 1
ATOM 2557 C C . LEU A 1 334 ? 5.734 -12.670 4.913 1.00 95.75 334 LEU A C 1
ATOM 2559 O O . LEU A 1 334 ? 4.637 -12.647 5.469 1.00 95.75 334 LEU A O 1
ATOM 2563 N N . PHE A 1 335 ? 6.606 -13.653 5.146 1.00 96.75 335 PHE A N 1
ATOM 2564 C CA . PHE A 1 335 ? 6.326 -14.699 6.134 1.00 96.75 335 PHE A CA 1
ATOM 2565 C C . PHE A 1 335 ? 6.358 -14.151 7.564 1.00 96.75 335 PHE A C 1
ATOM 2567 O O . PHE A 1 335 ? 5.517 -14.526 8.383 1.00 96.75 335 PHE A O 1
ATOM 2574 N N . ALA A 1 336 ? 7.268 -13.216 7.861 1.00 96.00 336 ALA A N 1
ATOM 2575 C CA . ALA A 1 336 ? 7.292 -12.523 9.150 1.00 96.00 336 ALA A CA 1
ATOM 2576 C C . ALA A 1 336 ? 5.963 -11.796 9.437 1.00 96.00 336 ALA A C 1
ATOM 2578 O O . ALA A 1 336 ? 5.469 -11.863 10.561 1.00 96.00 336 ALA A O 1
ATOM 2579 N N . THR A 1 337 ? 5.335 -11.177 8.428 1.00 97.38 337 THR A N 1
ATOM 2580 C CA . THR A 1 337 ? 3.992 -10.573 8.530 1.00 97.38 337 THR A CA 1
ATOM 2581 C C . THR A 1 337 ? 2.944 -11.582 9.011 1.00 97.38 337 THR A C 1
ATOM 2583 O O . THR A 1 337 ? 2.141 -11.262 9.890 1.00 97.38 337 THR A O 1
ATOM 2586 N N . GLY A 1 338 ? 2.969 -12.813 8.490 1.00 97.31 338 GLY A N 1
ATOM 2587 C CA . GLY A 1 338 ? 2.067 -13.888 8.917 1.00 97.31 338 GLY A CA 1
ATOM 2588 C C . GLY A 1 338 ? 2.279 -14.303 10.376 1.00 97.31 338 GLY A C 1
ATOM 2589 O O . GLY A 1 338 ? 1.317 -14.396 11.141 1.00 97.31 338 GLY A O 1
ATOM 2590 N N . TRP A 1 339 ? 3.535 -14.483 10.796 1.00 97.25 339 TRP A N 1
ATOM 2591 C CA . TRP A 1 339 ? 3.861 -14.786 12.195 1.00 97.25 339 TRP A CA 1
ATOM 2592 C C . TRP A 1 339 ? 3.460 -13.659 13.146 1.00 97.25 339 TRP A C 1
ATOM 2594 O O . TRP A 1 339 ? 2.880 -13.923 14.197 1.00 97.25 339 TRP A O 1
ATOM 2604 N N . LEU A 1 340 ? 3.704 -12.404 12.768 1.00 97.50 340 LEU A N 1
ATOM 2605 C CA . LEU A 1 340 ? 3.297 -11.234 13.546 1.00 97.50 340 LEU A CA 1
ATOM 2606 C C . LEU A 1 340 ? 1.777 -11.155 13.709 1.00 97.50 340 LEU A C 1
ATOM 2608 O O . LEU A 1 340 ? 1.299 -10.836 14.801 1.00 97.50 340 LEU A O 1
ATOM 2612 N N . LEU A 1 341 ? 1.009 -11.481 12.664 1.00 98.19 341 LEU A N 1
ATOM 2613 C CA . LEU A 1 341 ? -0.447 -11.578 12.764 1.00 98.19 341 LEU A CA 1
ATOM 2614 C C . LEU A 1 341 ? -0.844 -12.657 13.773 1.00 98.19 341 LEU A C 1
ATOM 2616 O O . LEU A 1 341 ? -1.650 -12.387 14.661 1.00 98.19 341 LEU A O 1
ATOM 2620 N N . LEU A 1 342 ? -0.264 -13.855 13.666 1.00 98.25 342 LEU A N 1
ATOM 2621 C CA . LEU A 1 342 ? -0.570 -14.963 14.569 1.00 98.25 342 LEU A CA 1
ATOM 2622 C C . LEU A 1 342 ? -0.252 -14.603 16.027 1.00 98.25 342 LEU A C 1
ATOM 2624 O O . LEU A 1 342 ? -1.107 -14.766 16.894 1.00 98.25 342 LEU A O 1
ATOM 2628 N N . ILE A 1 343 ? 0.936 -14.056 16.294 1.00 98.06 343 ILE A N 1
ATOM 2629 C CA . ILE A 1 343 ? 1.354 -13.608 17.632 1.00 98.06 343 ILE A CA 1
ATOM 2630 C C . ILE A 1 343 ? 0.385 -12.555 18.175 1.00 98.06 343 ILE A C 1
ATOM 2632 O O . ILE A 1 343 ? -0.021 -12.623 19.339 1.00 98.06 343 ILE A O 1
ATOM 2636 N N . SER A 1 344 ? -0.026 -11.605 17.333 1.00 98.19 344 SER A N 1
ATOM 2637 C CA . SER A 1 344 ? -0.987 -10.568 17.708 1.00 98.19 344 SER A CA 1
ATOM 2638 C C . SER A 1 344 ? -2.346 -11.178 18.050 1.00 98.19 344 SER A C 1
ATOM 2640 O O . SER A 1 344 ? -2.885 -10.889 19.113 1.00 98.19 344 SER A O 1
ATOM 2642 N N . ILE A 1 345 ? -2.876 -12.081 17.219 1.00 98.38 345 ILE A N 1
ATOM 2643 C CA . ILE A 1 345 ? -4.145 -12.783 17.472 1.00 98.38 345 ILE A CA 1
ATOM 2644 C C . ILE A 1 345 ? -4.083 -13.557 18.791 1.00 98.38 345 ILE A C 1
ATOM 2646 O O . ILE A 1 345 ? -4.975 -13.405 19.626 1.00 98.38 345 ILE A O 1
ATOM 2650 N N . LEU A 1 346 ? -3.031 -14.350 19.009 1.00 98.31 346 LEU A N 1
ATOM 2651 C CA . LEU A 1 346 ? -2.864 -15.139 20.231 1.00 98.31 346 LEU A CA 1
ATOM 2652 C C . LEU A 1 346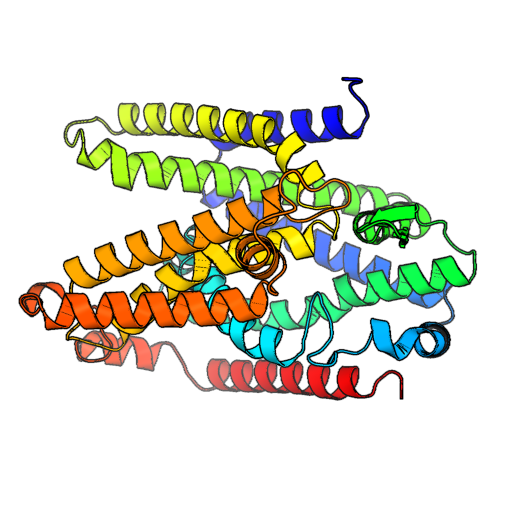 ? -2.792 -14.245 21.473 1.00 98.31 346 LEU A C 1
ATOM 2654 O O . LEU A 1 346 ? -3.435 -14.541 22.479 1.00 98.31 346 LEU A O 1
ATOM 2658 N N . SER A 1 347 ? -2.081 -13.121 21.382 1.00 97.94 347 SER A N 1
ATOM 2659 C CA . SER A 1 347 ? -1.977 -12.141 22.465 1.00 97.94 347 SER A CA 1
ATOM 2660 C C . SER A 1 347 ? -3.329 -11.486 22.769 1.00 97.94 347 SER A C 1
ATOM 2662 O O . SER A 1 347 ? -3.745 -11.424 23.928 1.00 97.94 347 SER A O 1
ATOM 2664 N N . ILE A 1 348 ? -4.052 -11.049 21.732 1.00 98.44 348 ILE A N 1
ATOM 2665 C CA . ILE A 1 348 ? -5.367 -10.405 21.860 1.00 98.44 348 ILE A CA 1
ATOM 2666 C C . ILE A 1 348 ? -6.372 -11.370 22.477 1.00 98.44 348 ILE A C 1
ATOM 2668 O O . ILE A 1 348 ? -7.071 -11.008 23.427 1.00 98.44 348 ILE A O 1
ATOM 2672 N N . VAL A 1 349 ? -6.454 -12.590 21.945 1.00 98.00 349 VAL A N 1
ATOM 2673 C CA . VAL A 1 349 ? -7.391 -13.616 22.408 1.00 98.00 349 VAL A CA 1
ATOM 2674 C C . VAL A 1 349 ? -7.029 -14.055 23.822 1.00 98.00 349 VAL A C 1
ATOM 2676 O O . VAL A 1 349 ? -7.898 -14.031 24.690 1.00 98.00 349 VAL A O 1
ATOM 2679 N N . GLY A 1 350 ? -5.760 -14.376 24.085 1.00 97.69 350 GLY A N 1
ATOM 2680 C CA . GLY A 1 350 ? -5.288 -14.819 25.395 1.00 97.69 350 GLY A CA 1
ATOM 2681 C C . GLY A 1 350 ? -5.589 -13.799 26.491 1.00 97.69 350 GLY A C 1
ATOM 2682 O O . GLY A 1 350 ? -6.275 -14.113 27.463 1.00 97.69 350 GLY A O 1
ATOM 2683 N N . VAL A 1 351 ? -5.174 -12.542 26.306 1.00 97.88 351 VAL A N 1
ATOM 2684 C CA . VAL A 1 351 ? -5.423 -11.482 27.297 1.00 97.88 351 VAL A CA 1
ATOM 2685 C C . VAL A 1 351 ? -6.909 -11.146 27.398 1.00 97.88 351 VAL A C 1
ATOM 2687 O O . VAL A 1 351 ? -7.401 -10.916 28.505 1.00 97.88 351 VAL A O 1
ATOM 2690 N N . SER A 1 352 ? -7.657 -11.158 26.289 1.00 97.38 352 SER A N 1
ATOM 2691 C CA . SER A 1 352 ? -9.109 -10.961 26.347 1.00 97.38 352 SER A CA 1
ATOM 2692 C C . SER A 1 352 ? -9.761 -12.039 27.203 1.00 97.38 352 SER A C 1
ATOM 2694 O O . SER A 1 352 ? -10.533 -11.696 28.092 1.00 97.38 352 SER A O 1
ATOM 2696 N N . LEU A 1 353 ? -9.434 -13.318 26.985 1.00 96.88 353 LEU A N 1
ATOM 2697 C CA . LEU A 1 353 ? -10.007 -14.449 27.718 1.00 96.88 353 LEU A CA 1
ATOM 2698 C C . LEU A 1 353 ? -9.651 -14.437 29.210 1.00 96.88 353 LEU A C 1
ATOM 2700 O O . LEU A 1 353 ? -10.520 -14.733 30.028 1.00 96.88 353 LEU A O 1
ATOM 2704 N N . LEU A 1 354 ? -8.430 -14.024 29.558 1.00 97.44 354 LEU A N 1
ATOM 2705 C CA . LEU A 1 354 ? -7.953 -13.911 30.943 1.00 97.44 354 LEU A CA 1
ATOM 2706 C C . LEU A 1 354 ? -8.498 -12.688 31.696 1.00 97.44 354 LEU A C 1
ATOM 2708 O O . LEU A 1 354 ? -8.342 -12.582 32.910 1.00 97.44 354 LEU A O 1
ATOM 2712 N N . THR A 1 355 ? -9.123 -11.743 30.998 1.00 95.94 355 THR A N 1
ATOM 2713 C CA . THR A 1 355 ? -9.673 -10.522 31.597 1.00 95.94 355 THR A CA 1
ATOM 2714 C C . THR A 1 355 ? -11.193 -10.462 31.460 1.00 95.94 355 THR A C 1
ATOM 2716 O O . THR A 1 355 ? -11.803 -11.204 30.687 1.00 95.94 355 THR A O 1
ATOM 2719 N N . ALA A 1 356 ? -11.829 -9.578 32.237 1.00 93.94 356 ALA A N 1
ATOM 2720 C CA . ALA A 1 356 ? -13.284 -9.450 32.259 1.00 93.94 356 ALA A CA 1
ATOM 2721 C C . ALA A 1 356 ? -13.860 -9.188 30.849 1.00 93.94 356 ALA A C 1
ATOM 2723 O O . ALA A 1 356 ? -13.280 -8.407 30.082 1.00 93.94 356 ALA A O 1
ATOM 2724 N N . PRO A 1 357 ? -14.992 -9.820 30.488 1.00 93.31 357 PRO A N 1
ATOM 2725 C CA . PRO A 1 357 ? -15.644 -9.574 29.207 1.00 93.31 357 PRO A CA 1
ATOM 2726 C C . PRO A 1 357 ? -16.067 -8.100 29.080 1.00 93.31 357 PRO A C 1
ATOM 2728 O O . PRO A 1 357 ? -16.343 -7.445 30.093 1.00 93.31 357 PRO A O 1
ATOM 2731 N N . PRO A 1 358 ? -16.111 -7.547 27.854 1.00 92.75 358 PRO A N 1
ATOM 2732 C CA . PRO A 1 358 ? -16.572 -6.180 27.660 1.00 92.75 358 PRO A CA 1
ATOM 2733 C C . PRO A 1 358 ? -18.058 -6.075 28.032 1.00 92.75 358 PRO A C 1
ATOM 2735 O O . PRO A 1 358 ? -18.847 -6.979 27.754 1.00 92.75 358 PRO A O 1
ATOM 2738 N N . LYS A 1 359 ? -18.449 -4.961 28.661 1.00 92.62 359 LYS A N 1
ATOM 2739 C CA . LYS A 1 359 ? -19.869 -4.654 28.883 1.00 92.62 359 LYS A CA 1
ATOM 2740 C C . LYS A 1 359 ? -20.568 -4.507 27.532 1.00 92.62 359 LYS A C 1
ATOM 2742 O O . LYS A 1 359 ? -19.996 -3.893 26.633 1.00 92.62 359 LYS A O 1
ATOM 2747 N N . TYR A 1 360 ? -21.798 -5.009 27.417 1.00 88.88 360 TYR A N 1
ATOM 2748 C CA . TYR A 1 360 ? -22.561 -4.962 26.164 1.00 88.88 360 TYR A CA 1
ATOM 2749 C C . TYR A 1 360 ? -22.695 -3.535 25.613 1.00 88.88 360 TYR A C 1
ATOM 2751 O O . TYR A 1 360 ? -22.466 -3.316 24.434 1.00 88.88 360 TYR A O 1
ATOM 2759 N N . GLU A 1 361 ? -22.930 -2.553 26.485 1.00 89.12 361 GLU A N 1
ATOM 2760 C CA . GLU A 1 361 ? -22.995 -1.121 26.148 1.00 89.12 361 GLU A CA 1
ATOM 2761 C C . GLU A 1 361 ? -21.764 -0.609 25.383 1.00 89.12 361 GLU A C 1
ATOM 2763 O O . GLU A 1 361 ? -21.878 0.291 24.564 1.00 89.12 361 GLU A O 1
ATOM 2768 N N . LYS A 1 362 ? -20.578 -1.187 25.625 1.00 87.25 362 LYS A N 1
ATOM 2769 C CA . LYS A 1 362 ? -19.332 -0.789 24.951 1.00 87.25 362 LYS A CA 1
ATOM 2770 C C . LYS A 1 362 ? -19.135 -1.436 23.585 1.00 87.25 362 LYS A C 1
ATOM 2772 O O . LYS A 1 362 ? -18.199 -1.061 22.892 1.00 87.25 362 LYS A O 1
ATOM 2777 N N . ILE A 1 363 ? -19.928 -2.452 23.251 1.00 89.62 363 ILE A N 1
ATOM 2778 C CA . ILE A 1 363 ? -19.831 -3.200 21.990 1.00 89.62 363 ILE A CA 1
ATOM 2779 C C . ILE A 1 363 ? -21.129 -3.150 21.184 1.00 89.62 363 ILE A C 1
ATOM 2781 O O . ILE A 1 363 ? -21.165 -3.687 20.078 1.00 89.62 363 ILE A O 1
ATOM 2785 N N . ALA A 1 364 ? -22.188 -2.543 21.722 1.00 87.56 364 ALA A N 1
ATOM 2786 C CA . ALA A 1 364 ? -23.427 -2.281 21.007 1.00 87.56 364 ALA A CA 1
ATOM 2787 C C . ALA A 1 364 ? -23.101 -1.528 19.711 1.00 87.56 364 ALA A C 1
ATOM 2789 O O . ALA A 1 364 ? -22.262 -0.633 19.733 1.00 87.56 364 ALA A O 1
ATOM 2790 N N . GLU A 1 365 ? -23.696 -1.942 18.589 1.00 88.56 365 GLU A N 1
ATOM 2791 C CA . GLU A 1 365 ? -23.544 -1.289 17.276 1.00 88.56 365 GLU A CA 1
ATOM 2792 C C . GLU A 1 365 ? -22.142 -1.341 16.634 1.00 88.56 365 GLU A C 1
ATOM 2794 O O . GLU A 1 365 ? -21.959 -0.825 15.534 1.00 88.56 365 GLU A O 1
ATOM 2799 N N . LEU A 1 366 ? -21.157 -1.993 17.268 1.00 88.25 366 LEU A N 1
ATOM 2800 C CA . LEU A 1 366 ? -19.759 -2.001 16.804 1.00 88.25 366 LEU A CA 1
ATOM 2801 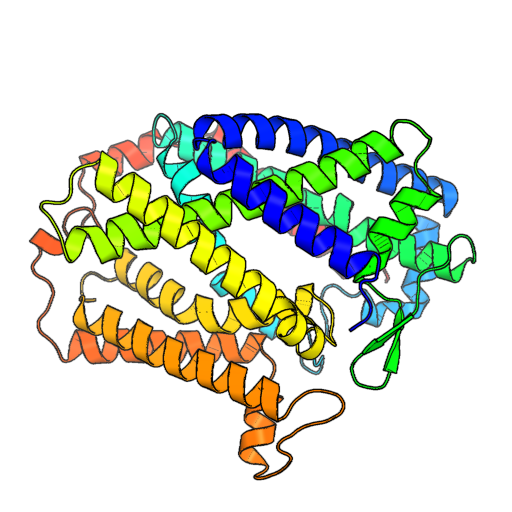C C . LEU A 1 366 ? -19.291 -3.317 16.165 1.00 88.25 366 LEU A C 1
ATOM 2803 O O . LEU A 1 366 ? -18.289 -3.329 15.454 1.00 88.25 366 LEU A O 1
ATOM 2807 N N . THR A 1 367 ? -19.977 -4.434 16.415 1.00 90.69 367 THR A N 1
ATOM 2808 C CA . THR A 1 367 ? -19.590 -5.764 15.905 1.00 90.69 367 THR A CA 1
ATOM 2809 C C . THR A 1 367 ? -20.684 -6.325 15.010 1.00 90.69 367 THR A C 1
ATOM 2811 O O . THR A 1 367 ? -21.856 -6.016 15.217 1.00 90.69 367 THR A O 1
ATOM 2814 N N . TYR A 1 368 ? -20.359 -7.243 14.093 1.00 90.19 368 TYR A N 1
ATOM 2815 C CA . TYR A 1 368 ? -21.375 -7.916 13.263 1.00 90.19 368 TYR A CA 1
ATOM 2816 C C . TYR A 1 368 ? -22.460 -8.633 14.087 1.00 90.19 368 TYR A C 1
ATOM 2818 O O . TYR A 1 368 ? -23.607 -8.753 13.653 1.00 90.19 368 TYR A O 1
ATOM 2826 N N . ALA A 1 369 ? -22.117 -9.077 15.299 1.00 89.88 369 ALA A N 1
ATOM 2827 C CA . ALA A 1 369 ? -23.046 -9.719 16.224 1.00 89.88 369 ALA A CA 1
ATOM 2828 C C . ALA A 1 369 ? -23.931 -8.726 17.005 1.00 89.88 369 ALA A C 1
ATOM 2830 O O . ALA A 1 369 ? -24.926 -9.148 17.591 1.00 89.88 369 ALA A O 1
ATOM 2831 N N . THR A 1 370 ? -23.580 -7.438 17.033 1.00 90.75 370 THR A N 1
ATOM 2832 C CA . THR A 1 370 ? -24.251 -6.384 17.817 1.00 90.75 370 THR A CA 1
ATOM 2833 C C . THR A 1 370 ? -24.851 -5.268 16.959 1.00 90.75 370 THR A C 1
ATOM 2835 O O . THR A 1 370 ? -25.341 -4.285 17.510 1.00 90.75 370 THR A O 1
ATOM 2838 N N . VAL A 1 371 ? -24.846 -5.430 15.631 1.00 91.94 371 VAL A N 1
ATOM 2839 C CA . VAL A 1 371 ? -25.516 -4.531 14.677 1.00 91.94 371 VAL A CA 1
ATOM 2840 C C . VAL A 1 371 ? -27.020 -4.495 14.944 1.00 91.94 371 VAL A C 1
ATOM 2842 O O . VAL A 1 371 ? -27.656 -5.553 15.036 1.00 91.94 371 VAL A O 1
ATOM 2845 N N . THR A 1 372 ? -27.591 -3.294 15.003 1.00 92.19 372 THR A N 1
ATOM 2846 C CA . THR A 1 372 ? -29.033 -3.086 15.202 1.00 92.19 372 THR A CA 1
ATOM 2847 C C . THR A 1 372 ? -29.847 -3.442 13.951 1.00 92.19 372 THR A C 1
ATOM 2849 O O . THR A 1 372 ? -29.309 -3.485 12.837 1.00 92.19 372 THR A O 1
ATOM 2852 N N . PRO A 1 373 ? -31.157 -3.721 14.084 1.00 92.69 373 PRO A N 1
ATOM 2853 C CA . PRO A 1 373 ? -32.043 -3.913 12.934 1.00 92.69 373 PRO A CA 1
ATOM 2854 C C . PRO A 1 373 ? -31.996 -2.747 11.933 1.00 92.69 373 PRO A C 1
ATOM 2856 O O . PRO A 1 373 ? -31.991 -2.977 10.723 1.00 92.69 373 PRO A O 1
ATOM 2859 N N . GLU A 1 374 ? -31.893 -1.516 12.430 1.00 92.31 374 GLU A N 1
ATOM 2860 C CA . GLU A 1 374 ? -31.809 -0.284 11.644 1.00 92.31 374 GLU A CA 1
ATOM 2861 C C . GLU A 1 374 ? -30.523 -0.249 10.808 1.00 92.31 374 GLU A C 1
ATOM 2863 O O . GLU A 1 374 ? -30.581 -0.064 9.592 1.00 92.31 374 GLU A O 1
ATOM 2868 N N . GLN A 1 375 ? -29.369 -0.532 11.419 1.00 92.12 375 GLN A N 1
ATOM 2869 C CA . GLN A 1 375 ? -28.091 -0.615 10.705 1.00 92.12 375 GLN A CA 1
ATOM 2870 C C . GLN A 1 375 ? -28.082 -1.759 9.682 1.00 92.12 375 GLN A C 1
ATOM 2872 O O . GLN A 1 375 ? -27.576 -1.601 8.572 1.00 92.12 375 GLN A O 1
ATOM 2877 N N . ARG A 1 376 ? -28.672 -2.923 10.001 1.00 92.81 376 ARG A N 1
ATOM 2878 C CA . ARG A 1 376 ? -28.807 -4.026 9.026 1.00 92.81 376 ARG A CA 1
ATOM 2879 C C . ARG A 1 376 ? -29.627 -3.601 7.814 1.00 92.81 376 ARG A C 1
ATOM 2881 O O . ARG A 1 376 ? -29.283 -3.964 6.686 1.00 92.81 376 ARG A O 1
ATOM 2888 N N . ARG A 1 377 ? -30.695 -2.834 8.040 1.00 93.38 377 ARG A N 1
ATOM 2889 C CA . ARG A 1 377 ? -31.524 -2.272 6.977 1.00 93.38 377 ARG A CA 1
ATOM 2890 C C . ARG A 1 377 ? -30.728 -1.281 6.127 1.00 93.38 377 ARG A C 1
ATOM 2892 O O . ARG A 1 377 ? -30.700 -1.444 4.911 1.00 93.38 377 ARG A O 1
ATOM 2899 N N . GLU A 1 378 ? -30.003 -0.351 6.742 1.00 93.06 378 GLU A N 1
ATOM 2900 C CA . GLU A 1 378 ? -29.139 0.606 6.035 1.00 93.06 378 GLU A CA 1
ATOM 2901 C C . GLU A 1 378 ? -28.052 -0.101 5.195 1.00 93.06 378 GLU A C 1
ATOM 2903 O O . GLU A 1 378 ? -27.827 0.214 4.019 1.00 93.06 378 GLU A O 1
ATOM 2908 N N . ILE A 1 379 ? -27.412 -1.134 5.755 1.00 93.06 379 ILE A N 1
ATOM 2909 C CA . ILE A 1 379 ? -26.425 -1.966 5.051 1.00 93.06 379 ILE A CA 1
ATOM 2910 C C . ILE A 1 379 ? -27.055 -2.665 3.847 1.00 93.06 379 ILE A C 1
ATOM 2912 O O . ILE A 1 379 ? -26.405 -2.762 2.807 1.00 93.06 379 ILE A O 1
ATOM 2916 N N . ARG A 1 380 ? -28.293 -3.156 3.958 1.00 94.44 380 ARG A N 1
ATOM 2917 C CA . ARG A 1 3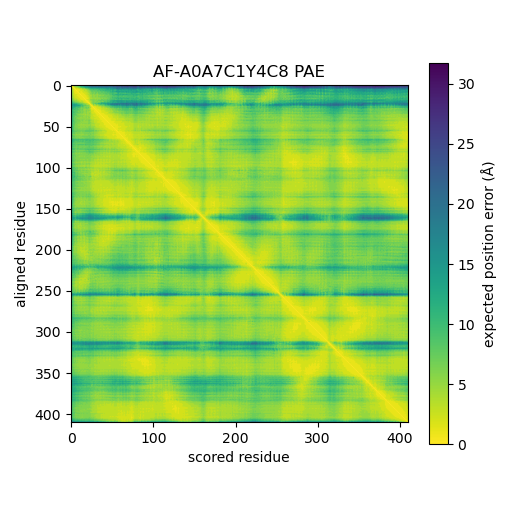80 ? -28.991 -3.820 2.853 1.00 94.44 380 ARG A CA 1
ATOM 2918 C C . ARG A 1 380 ? -29.424 -2.838 1.766 1.00 94.44 380 ARG A C 1
ATOM 2920 O O . ARG A 1 380 ? -29.252 -3.143 0.591 1.00 94.44 380 ARG A O 1
ATOM 2927 N N . GLU A 1 381 ? -29.954 -1.679 2.144 1.00 94.69 381 GLU A N 1
ATOM 2928 C CA . GLU A 1 381 ? -30.442 -0.642 1.221 1.00 94.69 381 GLU A CA 1
ATOM 2929 C C . GLU A 1 381 ? -29.308 0.052 0.447 1.00 94.69 381 GLU A C 1
ATOM 2931 O O . GLU A 1 381 ? -29.513 0.610 -0.635 1.00 94.69 381 GLU A O 1
ATOM 2936 N N . SER A 1 382 ? -28.081 -0.018 0.963 1.00 93.19 382 SER A N 1
ATOM 2937 C CA . SER A 1 382 ? -26.908 0.596 0.340 1.00 93.19 382 SER A CA 1
ATOM 2938 C C . SER A 1 382 ? -26.323 -0.194 -0.844 1.00 93.19 382 SER A C 1
ATOM 2940 O O . SER A 1 382 ? -25.334 0.253 -1.424 1.00 93.19 382 SER A O 1
ATOM 2942 N N . TRP A 1 383 ? -26.857 -1.364 -1.218 1.00 95.69 383 TRP A N 1
ATOM 2943 C CA . TRP A 1 383 ? -26.436 -2.093 -2.427 1.00 95.69 383 TRP A CA 1
ATOM 2944 C C . TRP A 1 383 ? -27.609 -2.740 -3.163 1.00 95.69 383 TRP A C 1
ATOM 2946 O O . TRP A 1 383 ? -28.556 -3.234 -2.558 1.00 95.69 383 TRP A O 1
ATOM 2956 N N . GLY A 1 384 ? -27.517 -2.778 -4.490 1.00 95.94 384 GLY A N 1
ATOM 2957 C CA . GLY A 1 384 ? -28.446 -3.473 -5.369 1.00 95.94 384 GLY A CA 1
ATOM 2958 C C . GLY A 1 384 ? -27.710 -4.190 -6.497 1.00 95.94 384 GLY A C 1
ATOM 2959 O O . GLY A 1 384 ? -26.550 -4.576 -6.365 1.00 95.94 384 GLY A O 1
ATOM 2960 N N . LEU A 1 385 ? -28.398 -4.375 -7.625 1.00 96.25 385 LEU A N 1
ATOM 2961 C CA . LEU A 1 385 ? -27.860 -5.111 -8.768 1.00 96.25 385 LEU A CA 1
ATOM 2962 C C . LEU A 1 385 ? -26.606 -4.448 -9.359 1.00 96.25 385 LEU A C 1
ATOM 2964 O O . LEU A 1 385 ? -25.658 -5.146 -9.692 1.00 96.25 385 LEU A O 1
ATOM 2968 N N . ALA A 1 386 ? -26.574 -3.116 -9.456 1.00 95.62 386 ALA A N 1
ATOM 2969 C CA . ALA A 1 386 ? -25.443 -2.394 -10.042 1.00 95.62 386 ALA A CA 1
ATOM 2970 C C . ALA A 1 386 ? -24.144 -2.605 -9.249 1.00 95.62 386 ALA A C 1
ATOM 2972 O O . ALA A 1 386 ? -23.099 -2.878 -9.833 1.00 95.62 386 ALA A O 1
ATOM 2973 N N . GLU A 1 387 ? -24.209 -2.528 -7.918 1.00 96.75 387 GLU A N 1
ATOM 2974 C CA . GLU A 1 387 ? -23.054 -2.752 -7.046 1.00 96.75 387 GLU A CA 1
ATOM 2975 C C . GLU A 1 387 ? -22.571 -4.211 -7.111 1.00 96.75 387 GLU A C 1
ATOM 2977 O O . GLU A 1 387 ? -21.364 -4.459 -7.125 1.00 96.75 387 GLU A O 1
ATOM 2982 N N . VAL A 1 388 ? -23.494 -5.175 -7.218 1.00 96.75 388 VAL A N 1
ATOM 2983 C CA . VAL A 1 388 ? -23.157 -6.598 -7.398 1.00 96.75 388 VAL A CA 1
ATOM 2984 C C . VAL A 1 388 ? -22.496 -6.836 -8.752 1.00 96.75 388 VAL A C 1
ATOM 2986 O O . VAL A 1 388 ? -21.437 -7.454 -8.802 1.00 96.75 388 VAL A O 1
ATOM 2989 N N . LEU A 1 389 ? -23.072 -6.317 -9.839 1.00 97.38 389 LEU A N 1
ATOM 2990 C CA . LEU A 1 389 ? -22.506 -6.444 -11.184 1.00 97.38 389 LEU A CA 1
ATOM 2991 C C . LEU A 1 389 ? -21.110 -5.825 -11.262 1.00 97.38 389 LEU A C 1
ATOM 2993 O O . LEU A 1 389 ? -20.204 -6.440 -11.815 1.00 97.38 389 LEU A O 1
ATOM 2997 N N . LEU A 1 390 ? -20.910 -4.649 -10.658 1.00 96.38 390 LEU A N 1
ATOM 2998 C CA . LEU A 1 390 ? -19.596 -4.016 -10.588 1.00 96.38 390 LEU A CA 1
ATOM 2999 C C . LEU A 1 390 ? -18.604 -4.857 -9.773 1.00 96.38 390 LEU A C 1
ATOM 3001 O O . LEU A 1 390 ? -17.462 -5.017 -10.188 1.00 96.38 390 LEU A O 1
ATOM 3005 N N . THR A 1 391 ? -19.038 -5.448 -8.657 1.00 96.94 391 THR A N 1
ATOM 3006 C CA . THR A 1 391 ? -18.198 -6.364 -7.865 1.00 96.94 391 THR A CA 1
ATOM 3007 C C . THR A 1 391 ? -17.777 -7.580 -8.691 1.00 96.94 391 THR A C 1
ATOM 3009 O O . THR A 1 391 ? -16.592 -7.903 -8.745 1.00 96.94 391 THR A O 1
ATOM 3012 N N . VAL A 1 392 ? -18.720 -8.228 -9.383 1.00 97.94 392 VAL A N 1
ATOM 3013 C CA . VAL A 1 392 ? -18.439 -9.380 -10.254 1.00 97.94 392 VAL A CA 1
ATOM 3014 C C . VAL A 1 392 ? -17.499 -8.988 -11.394 1.00 97.94 392 VAL A C 1
ATOM 3016 O O . VAL A 1 392 ? -16.554 -9.721 -11.672 1.00 97.94 392 VAL A O 1
ATOM 3019 N N . LEU A 1 393 ? -17.705 -7.820 -12.010 1.00 97.44 393 LEU A N 1
ATOM 3020 C CA . LEU A 1 393 ? -16.822 -7.292 -13.048 1.00 97.44 393 LEU A CA 1
ATOM 3021 C C . LEU A 1 393 ? -15.392 -7.113 -12.526 1.00 97.44 393 LEU A C 1
ATOM 3023 O O . LEU A 1 393 ? -14.454 -7.581 -13.161 1.00 97.44 393 LEU A O 1
ATOM 3027 N N . VAL A 1 394 ? -15.219 -6.475 -11.365 1.00 97.38 394 VAL A N 1
ATOM 3028 C CA . VAL A 1 394 ? -13.896 -6.268 -10.756 1.00 97.38 394 VAL A CA 1
ATOM 3029 C C . VAL A 1 394 ? -13.220 -7.603 -10.453 1.00 97.38 394 VAL A C 1
ATOM 3031 O O . VAL A 1 394 ? -12.069 -7.793 -10.833 1.00 97.38 394 VAL A O 1
ATOM 3034 N N . LEU A 1 395 ? -13.930 -8.550 -9.832 1.00 97.12 395 LEU A N 1
ATOM 3035 C CA . LEU A 1 395 ? -13.389 -9.883 -9.549 1.00 97.12 395 LEU A CA 1
ATOM 3036 C C . LEU A 1 395 ? -13.006 -10.632 -10.832 1.00 97.12 395 LEU A C 1
ATOM 3038 O O . LEU A 1 395 ? -11.945 -11.251 -10.884 1.00 97.12 395 LEU A O 1
ATOM 3042 N N . GLY A 1 396 ? -13.830 -10.535 -11.878 1.00 98.00 396 GLY A N 1
ATOM 3043 C CA . GLY A 1 396 ? -13.553 -11.119 -13.188 1.00 98.00 396 GLY A CA 1
ATOM 3044 C C . GLY A 1 396 ? -12.321 -10.509 -13.857 1.00 98.00 396 GLY A C 1
ATOM 3045 O O . GLY A 1 396 ? -11.491 -11.246 -14.383 1.00 98.00 396 GLY A O 1
ATOM 3046 N N . LEU A 1 397 ? -12.154 -9.184 -13.790 1.00 97.25 397 LEU A N 1
ATOM 3047 C CA . LEU A 1 397 ? -10.971 -8.501 -14.318 1.00 97.25 397 LEU A CA 1
ATOM 3048 C C . LEU A 1 397 ? -9.703 -8.883 -13.551 1.00 97.25 397 LEU A C 1
ATOM 3050 O O . LEU A 1 397 ? -8.684 -9.174 -14.172 1.00 97.25 397 LEU A O 1
ATOM 3054 N N . VAL A 1 398 ? -9.764 -8.927 -12.215 1.00 95.44 398 VAL A N 1
ATOM 3055 C CA . VAL A 1 398 ? -8.642 -9.381 -11.381 1.00 95.44 398 VAL A CA 1
ATOM 3056 C C . VAL A 1 398 ? -8.262 -10.809 -11.763 1.00 95.44 398 VAL A C 1
ATOM 3058 O O . VAL A 1 398 ? -7.109 -11.054 -12.105 1.00 95.44 398 VAL A O 1
ATOM 3061 N N . LEU A 1 399 ? -9.223 -11.737 -11.795 1.00 96.31 399 LEU A N 1
ATOM 3062 C CA . LEU A 1 399 ? -8.967 -13.120 -12.195 1.00 96.31 399 LEU A CA 1
ATOM 3063 C C . LEU A 1 399 ? -8.364 -13.199 -13.604 1.00 96.31 399 LEU A C 1
ATOM 3065 O O . LEU A 1 399 ? -7.381 -13.906 -13.805 1.00 96.31 399 LEU A O 1
ATOM 3069 N N . GLY A 1 400 ? -8.910 -12.443 -14.559 1.00 96.31 400 GLY A N 1
ATOM 3070 C CA . GLY A 1 400 ? -8.407 -12.376 -15.929 1.00 96.31 400 GLY A CA 1
ATOM 3071 C C . GLY A 1 400 ? -6.949 -11.923 -16.002 1.00 96.31 400 GLY A C 1
ATOM 3072 O O . GLY A 1 400 ? -6.153 -12.559 -16.690 1.00 96.31 400 GLY A O 1
ATOM 3073 N N . LEU A 1 401 ? -6.569 -10.883 -15.251 1.00 94.75 401 LEU A N 1
ATOM 3074 C CA . LEU A 1 401 ? -5.180 -10.422 -15.176 1.00 94.75 401 LEU A CA 1
ATOM 3075 C C . LEU A 1 401 ? -4.260 -11.469 -14.546 1.00 94.75 401 LEU A C 1
ATOM 3077 O O . LEU A 1 401 ? -3.189 -11.737 -15.088 1.00 94.75 401 LEU A O 1
ATOM 3081 N N . TYR A 1 402 ? -4.678 -12.089 -13.440 1.00 93.69 402 TYR A N 1
ATOM 3082 C CA . TYR A 1 402 ? -3.899 -13.146 -12.795 1.00 93.69 402 TYR A CA 1
ATOM 3083 C C . TYR A 1 402 ? -3.674 -14.328 -13.739 1.00 93.69 402 TYR A C 1
ATOM 3085 O O . TYR A 1 402 ? -2.545 -14.793 -13.880 1.00 93.69 402 TYR A O 1
ATOM 3093 N N . VAL A 1 403 ? -4.719 -14.791 -14.429 1.00 95.69 403 VAL A N 1
ATOM 3094 C CA . VAL A 1 403 ? -4.611 -15.879 -15.409 1.00 95.69 403 VAL A CA 1
ATOM 3095 C C . VAL A 1 403 ? -3.689 -15.469 -16.553 1.00 95.69 403 VAL A C 1
ATOM 3097 O O . VAL A 1 403 ? -2.748 -16.194 -16.856 1.00 95.69 403 VAL A O 1
ATOM 3100 N N . TYR A 1 404 ? -3.890 -14.290 -17.143 1.00 94.88 404 TYR A N 1
ATOM 3101 C CA . TYR A 1 404 ? -3.076 -13.818 -18.259 1.00 94.88 404 TYR A CA 1
ATOM 3102 C C . TYR A 1 404 ? -1.583 -13.750 -17.899 1.00 94.88 404 TYR A C 1
ATOM 3104 O O . TYR A 1 404 ? -0.758 -14.408 -18.534 1.00 94.88 404 TYR A O 1
ATOM 3112 N N . PHE A 1 405 ? -1.226 -13.038 -16.825 1.00 93.88 405 PHE A N 1
ATOM 3113 C CA . PHE A 1 405 ? 0.170 -12.878 -16.398 1.00 93.88 405 PHE A CA 1
ATOM 3114 C C . PHE A 1 405 ? 0.782 -14.140 -15.768 1.00 93.88 405 PHE A C 1
ATOM 3116 O O . PHE A 1 405 ? 1.995 -14.203 -15.581 1.00 93.88 405 PHE A O 1
ATOM 3123 N N . SER A 1 406 ? -0.006 -15.186 -15.503 1.00 94.00 406 SER A N 1
ATOM 3124 C CA . SER A 1 406 ? 0.539 -16.508 -15.155 1.00 94.00 406 SER A CA 1
ATOM 3125 C C . SER A 1 406 ? 1.189 -17.208 -16.355 1.00 94.00 406 SER A C 1
ATOM 3127 O O . SER A 1 406 ? 2.079 -18.043 -16.173 1.00 94.00 406 SER A O 1
ATOM 3129 N N . PHE A 1 407 ? 0.753 -16.880 -17.576 1.00 92.94 407 PHE A N 1
ATOM 3130 C CA . PHE A 1 407 ? 1.133 -17.596 -18.799 1.00 92.94 407 PHE A CA 1
ATOM 3131 C C . PHE A 1 407 ? 1.708 -16.692 -19.900 1.00 92.94 407 PHE A C 1
ATOM 3133 O O . PHE A 1 407 ? 2.129 -17.197 -20.932 1.00 92.94 407 PHE A O 1
ATOM 3140 N N . TRP A 1 408 ? 1.774 -15.375 -19.691 1.00 91.81 408 TRP A N 1
ATOM 3141 C CA . TRP A 1 408 ? 2.126 -14.401 -20.734 1.00 91.81 408 TRP A CA 1
ATOM 3142 C C . TRP A 1 408 ? 3.544 -14.521 -21.328 1.00 91.81 408 TRP A C 1
ATOM 3144 O O . TRP A 1 408 ? 3.773 -13.997 -22.416 1.00 91.81 408 TRP A O 1
ATOM 3154 N N . LEU A 1 409 ? 4.478 -15.194 -20.645 1.00 90.19 409 LEU A N 1
ATOM 3155 C CA . LEU A 1 409 ? 5.847 -15.460 -21.127 1.00 90.19 409 LEU A CA 1
ATOM 3156 C C . LEU A 1 409 ? 6.112 -16.941 -21.412 1.00 90.19 409 LEU A C 1
ATOM 3158 O O . LEU A 1 409 ? 7.264 -17.317 -21.609 1.00 90.19 409 LEU A O 1
ATOM 3162 N N . ARG A 1 410 ? 5.073 -17.779 -21.408 1.00 83.19 410 ARG A N 1
ATOM 3163 C CA . ARG A 1 410 ? 5.212 -19.180 -21.812 1.00 83.19 410 ARG A CA 1
ATOM 3164 C C . ARG A 1 410 ? 5.175 -19.348 -23.324 1.00 83.19 410 ARG A C 1
ATOM 3166 O O . ARG A 1 410 ? 4.686 -18.429 -24.030 1.00 83.19 410 ARG A O 1
#

pLDDT: mean 89.39, std 7.8, range [50.31, 98.44]

Mean predicted aligned error: 5.91 Å

Nearest PDB structures (foldseek):
  7wmv-assembly1_A  TM=8.552E-01  e=7.852E-19  Homo sapiens
  8hg7-assembly1_A  TM=8.582E-01  e=4.102E-17  Homo sapiens
  7yni-assembly1_A  TM=8.560E-01  e=2.209E-16  Homo sapiens
  7ynj-assembly1_A  TM=8.502E-01  e=1.512E-16  Homo sapiens
  8hin-assembly1_A  TM=8.161E-01  e=1.789E-16  Homo sapiens

Foldseek 3Di:
DDCDPVNVLVCCLLVVLLVCLLVDDPVVLVVLVVVLVVLQVVLLVQLLVLLQVVQVHDVSLLVLCLVVVQVLFPAHDCPDLFCHPVLCVQQVVLLVCCVQPPPCLNVVVLVPAPAVLRSLVVVLVVLLVVLCCCSRPVSLLSSLVSCCVVVNFPFDWDQFQNDTDGQSVCSVVRSLVRRDDPPSSCSNVVSVSSNSSSVSSSVLQSQLCCCLPVPVCVVPVPDDPVRSSVSSSVSSVVVSVVVSVCVVVQVQQQSVHNVSSVSLLSLQQRQLVSLLLVCLAAPQLFDPQLSVQLNVVSNVLSVLLVVLLSQLDDPDHVDPDDPVSNCSNSPHSSVVSNVSNVSSNCSRVVRSVVDDGDDLVVSACRYPVRNDPVNVVSVVVSDDDVSVVSVVVSVVSNVVVSVCSNPVND

Solvent-accessible surface area (backbone atoms only — not comparable to full-atom values): 21589 Å² total; per-residue (Å²): 139,80,85,43,73,64,54,51,51,52,51,50,49,53,50,55,25,54,60,50,39,77,74,56,52,74,70,60,53,54,55,53,48,56,56,36,50,54,48,45,52,53,39,28,48,50,50,32,51,48,44,31,63,72,64,64,33,68,69,46,48,38,58,57,45,38,82,47,33,77,82,70,41,72,72,31,55,78,84,44,77,82,63,14,40,65,27,46,68,52,24,50,59,40,39,46,47,22,50,65,69,60,31,62,77,51,38,52,56,47,70,66,35,95,42,70,38,54,24,48,52,51,50,52,51,50,53,50,59,64,62,48,49,54,64,46,49,53,44,38,47,54,44,42,52,44,30,33,77,70,69,76,45,83,68,60,70,37,72,33,80,84,38,84,40,71,35,73,86,48,34,64,60,48,46,44,71,73,63,46,54,85,64,58,32,55,51,34,54,49,30,50,54,51,48,52,35,49,52,51,26,50,49,40,51,48,54,12,48,48,46,33,61,72,46,47,35,73,76,41,77,82,62,50,72,73,51,45,54,51,52,22,51,52,42,31,53,52,53,52,53,51,52,62,68,41,50,69,57,47,65,65,66,26,45,79,36,65,66,55,36,52,53,41,55,42,30,34,60,22,21,18,55,32,35,43,53,52,45,48,34,74,32,86,59,55,24,72,68,2,43,52,48,8,38,52,53,21,45,52,54,25,50,49,43,53,51,39,21,67,34,36,40,72,82,77,47,82,37,84,69,59,64,70,55,38,50,58,23,69,48,44,48,36,52,50,17,45,52,38,25,51,54,10,41,52,38,20,51,51,44,12,71,77,40,79,68,53,58,63,85,82,42,55,65,62,19,78,90,36,52,45,74,66,54,53,48,54,63,54,72,39,54,56,68,67,58,50,52,51,50,53,50,41,51,50,50,49,50,49,50,56,57,47,50,68,49,63,61,110